Protein AF-A0A816K2E6-F1 (afdb_monomer)

Solvent-accessible surface area (backbone atoms only — not comparable to full-atom values): 21412 Å² total; per-residue (Å²): 92,82,88,83,89,66,90,83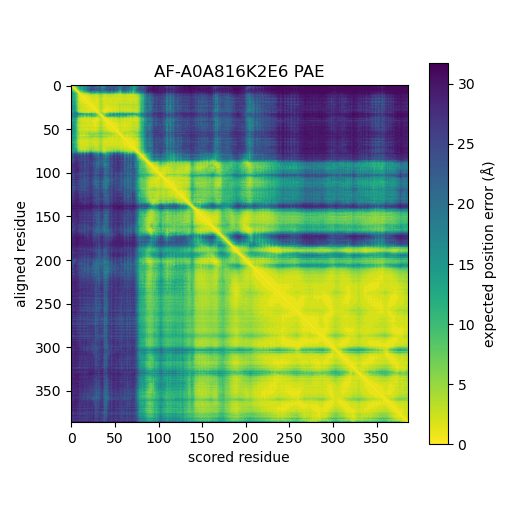,47,57,64,50,51,49,57,50,50,52,52,39,66,33,75,92,34,50,81,28,26,24,59,73,53,97,76,76,38,43,70,45,73,73,28,61,71,58,34,56,71,68,47,32,81,77,40,85,70,42,37,95,43,68,69,46,29,54,47,47,39,44,74,70,66,44,78,83,76,55,87,66,69,50,41,76,73,68,74,41,54,74,45,71,52,56,44,45,79,49,56,37,59,46,100,82,71,42,51,65,30,71,55,56,33,52,52,18,59,74,58,72,48,49,54,56,52,52,32,60,77,69,69,60,47,32,70,73,74,101,48,93,46,77,50,53,43,46,28,53,50,45,53,50,50,54,50,51,34,60,76,68,58,31,43,42,38,36,41,32,56,64,64,66,93,58,71,89,57,74,81,30,59,59,68,84,79,84,89,49,93,88,47,98,73,77,80,78,83,52,63,77,50,74,46,76,42,76,63,74,79,57,72,71,53,52,52,43,49,51,51,28,49,34,46,20,56,9,51,52,51,20,49,53,54,41,68,34,51,39,96,67,37,35,30,59,48,54,50,50,51,54,45,47,49,24,60,76,29,52,85,34,29,47,69,48,77,35,46,59,66,60,39,54,76,70,63,43,48,64,60,51,41,49,20,38,25,24,36,90,85,45,42,34,32,35,41,38,38,38,41,42,34,83,53,80,69,72,76,46,80,46,79,48,79,16,50,20,28,25,29,47,42,61,24,82,67,50,54,75,56,91,88,51,53,50,92,55,21,31,43,52,18,43,46,25,22,52,44,53,14,49,52,43,17,45,54,69,66,51,56,67,35,38,31,40,36,40,37,27,61,23,20,30,32,33,73,45,99,61,30,61,61,91,89,68,86,111

Radius of gyration: 28.69 Å; Cα contacts (8 Å, |Δi|>4): 609; chains: 1; bounding box: 72×48×76 Å

pLDDT: mean 82.0, std 16.26, range [28.03, 98.88]

Structure (mmCIF, N/CA/C/O backbone):
data_AF-A0A816K2E6-F1
#
_entry.id   AF-A0A816K2E6-F1
#
loop_
_atom_site.group_PDB
_atom_site.id
_atom_site.type_symbol
_atom_site.label_atom_id
_atom_site.label_alt_id
_atom_site.label_comp_id
_atom_site.label_asym_id
_atom_site.label_entity_id
_atom_site.label_seq_id
_atom_site.pdbx_PDB_ins_code
_atom_site.Cartn_x
_atom_site.Cartn_y
_atom_site.Cartn_z
_atom_site.occupancy
_atom_site.B_iso_or_equiv
_atom_site.auth_seq_id
_atom_site.auth_comp_id
_atom_site.auth_asym_id
_atom_site.auth_atom_id
_atom_site.pdbx_PDB_model_num
ATOM 1 N N . MET A 1 1 ? -19.809 -13.539 33.696 1.00 43.62 1 MET A N 1
ATOM 2 C CA . MET A 1 1 ? -20.238 -13.742 35.098 1.00 43.62 1 MET A CA 1
ATOM 3 C C . MET A 1 1 ? -19.935 -15.173 35.538 1.00 43.62 1 MET A C 1
ATOM 5 O O . MET A 1 1 ? -20.201 -16.102 34.796 1.00 43.62 1 MET A O 1
ATOM 9 N N . ALA A 1 2 ? -19.346 -15.367 36.719 1.00 28.03 2 ALA A N 1
ATOM 10 C CA . ALA A 1 2 ? -19.116 -16.687 37.320 1.00 28.03 2 ALA A CA 1
ATOM 11 C C . ALA A 1 2 ? -19.893 -16.789 38.645 1.00 28.03 2 ALA A C 1
ATOM 13 O O . ALA A 1 2 ? -20.044 -15.790 39.344 1.00 28.03 2 ALA A O 1
ATOM 14 N N . HIS A 1 3 ? -20.408 -17.980 38.959 1.00 38.25 3 HIS A N 1
ATOM 15 C CA . HIS A 1 3 ? -21.540 -18.197 39.871 1.00 38.25 3 HIS A CA 1
ATOM 16 C C . HIS A 1 3 ? -21.134 -18.815 41.232 1.00 38.25 3 HIS A C 1
ATOM 18 O O . HIS A 1 3 ? -20.273 -19.691 41.294 1.00 38.25 3 HIS A O 1
ATOM 24 N N . ARG A 1 4 ? -21.826 -18.432 42.322 1.00 32.31 4 ARG A N 1
ATOM 25 C CA . ARG A 1 4 ? -22.041 -19.240 43.555 1.00 32.31 4 ARG A CA 1
ATOM 26 C C . ARG A 1 4 ? -23.537 -19.244 43.931 1.00 32.31 4 ARG A C 1
ATOM 28 O O . ARG A 1 4 ? -24.187 -18.233 43.704 1.00 32.31 4 ARG A O 1
ATOM 35 N N . SER A 1 5 ? -24.095 -20.366 44.412 1.00 35.91 5 SER A N 1
ATOM 36 C CA . SER A 1 5 ? -25.557 -20.633 44.459 1.00 35.91 5 SER A CA 1
ATOM 37 C C . SER A 1 5 ? -26.238 -20.529 45.836 1.00 35.91 5 SER A C 1
ATOM 39 O O . SER A 1 5 ? -25.629 -20.915 46.833 1.00 35.91 5 SER A O 1
ATOM 41 N N . ALA A 1 6 ? -27.546 -20.213 45.848 1.00 33.91 6 ALA A N 1
ATOM 42 C CA . ALA A 1 6 ? -28.539 -20.657 46.844 1.00 33.91 6 ALA A CA 1
ATOM 43 C C . ALA A 1 6 ? -29.968 -20.693 46.234 1.00 33.91 6 ALA A C 1
ATOM 45 O O . ALA A 1 6 ? -30.294 -19.943 45.322 1.00 33.91 6 ALA A O 1
ATOM 46 N N . THR A 1 7 ? -30.821 -21.584 46.737 1.00 42.25 7 THR A N 1
ATOM 47 C CA . THR A 1 7 ? -31.932 -22.299 46.066 1.00 42.25 7 THR A CA 1
ATOM 48 C C . THR A 1 7 ? -33.183 -21.513 45.632 1.00 42.25 7 THR A C 1
ATOM 50 O O . THR A 1 7 ? -34.045 -22.105 44.990 1.00 42.25 7 THR A O 1
ATOM 53 N N . GLY A 1 8 ? -33.294 -20.210 45.908 1.00 48.97 8 GLY A N 1
ATOM 54 C CA . GLY A 1 8 ? -34.329 -19.346 45.308 1.00 48.97 8 GLY A CA 1
ATOM 55 C C . GLY A 1 8 ? -34.009 -18.926 43.869 1.00 48.97 8 GLY A C 1
ATOM 56 O O . GLY A 1 8 ? -34.877 -18.470 43.139 1.00 48.97 8 GLY A O 1
ATOM 57 N N . SER A 1 9 ? -32.760 -19.112 43.441 1.00 57.03 9 SER A N 1
ATOM 58 C CA . SER A 1 9 ? -32.273 -18.556 42.187 1.00 57.03 9 SER A CA 1
ATOM 59 C C . SER A 1 9 ? -32.543 -19.407 40.946 1.00 57.03 9 SER A C 1
ATOM 61 O O . SER A 1 9 ? -32.381 -18.919 39.835 1.00 57.03 9 SER A O 1
ATOM 63 N N . TYR A 1 10 ? -32.954 -20.671 41.091 1.00 64.69 10 TYR A N 1
ATOM 64 C CA . TYR A 1 10 ? -33.029 -21.596 39.953 1.00 64.69 10 TYR A CA 1
ATOM 65 C C . TYR A 1 10 ? -34.058 -21.170 38.889 1.00 64.69 10 TYR A C 1
ATOM 67 O O . TYR A 1 10 ? -33.763 -21.271 37.705 1.00 64.69 10 TYR A O 1
ATOM 75 N N . SER A 1 11 ? -35.220 -20.647 39.304 1.00 78.62 11 SER A N 1
ATOM 76 C CA . SER A 1 11 ? -36.288 -20.171 38.400 1.00 78.62 11 SER A CA 1
ATOM 77 C C . SER A 1 11 ? -35.817 -18.991 37.541 1.00 78.62 11 SER A C 1
ATOM 79 O O . SER A 1 11 ? -35.811 -19.077 36.314 1.00 78.62 11 SER A O 1
ATOM 81 N N . PHE A 1 12 ? -35.287 -17.950 38.194 1.00 84.69 12 PHE A N 1
ATOM 82 C CA . PHE A 1 12 ? -34.699 -16.780 37.542 1.00 84.69 12 PHE A CA 1
ATOM 83 C C . PHE A 1 12 ? -33.597 -17.162 36.544 1.00 84.69 12 PHE A C 1
ATOM 85 O O . PHE A 1 12 ? -33.582 -16.688 35.409 1.00 84.69 12 PHE A O 1
ATOM 92 N N . PHE A 1 13 ? -32.674 -18.043 36.950 1.00 82.69 13 PHE A N 1
ATOM 93 C CA . PHE A 1 13 ? -31.574 -18.474 36.088 1.00 82.69 13 PHE A CA 1
ATOM 94 C C . PHE A 1 13 ? -32.056 -19.254 34.866 1.00 82.69 13 PHE A C 1
ATOM 96 O O . PHE A 1 13 ? -31.519 -19.027 33.787 1.00 82.69 13 PHE A O 1
ATOM 103 N N . MET A 1 14 ? -33.041 -20.144 35.010 1.00 83.94 14 MET A N 1
ATOM 104 C CA . MET A 1 14 ? -33.574 -20.915 33.881 1.00 83.94 14 MET A CA 1
ATOM 105 C C . MET A 1 14 ? -34.264 -20.004 32.870 1.00 83.94 14 MET A C 1
ATOM 107 O O . MET A 1 14 ? -33.949 -20.073 31.687 1.00 83.94 14 MET A O 1
ATOM 111 N N . GLU A 1 15 ? -35.117 -19.090 33.333 1.00 88.25 15 GLU A N 1
ATOM 112 C CA . GLU A 1 15 ? -35.815 -18.159 32.445 1.00 88.25 15 GLU A CA 1
ATOM 113 C C . GLU A 1 15 ? -34.835 -17.201 31.748 1.00 88.25 15 GLU A C 1
ATOM 115 O O . GLU A 1 15 ? -34.959 -16.923 30.553 1.00 88.25 15 GLU A O 1
ATOM 120 N N . LEU A 1 16 ? -33.799 -16.740 32.459 1.00 87.25 16 LEU A N 1
ATOM 121 C CA . LEU A 1 16 ? -32.714 -15.958 31.869 1.00 87.25 16 LEU A CA 1
ATOM 122 C C . LEU A 1 16 ? -31.970 -16.756 30.800 1.00 87.25 16 LEU A C 1
ATOM 124 O O . LEU A 1 16 ? -31.760 -16.253 29.701 1.00 87.25 16 LEU A O 1
ATOM 128 N N . TYR A 1 17 ? -31.605 -18.003 31.091 1.00 87.31 17 TYR A N 1
ATOM 129 C CA . TYR A 1 17 ? -30.877 -18.845 30.149 1.00 87.31 17 TYR A CA 1
ATOM 130 C C . TYR A 1 17 ? -31.710 -19.162 28.903 1.00 87.31 17 TYR A C 1
ATOM 132 O O . TYR A 1 17 ? -31.174 -19.125 27.801 1.00 87.31 17 TYR A O 1
ATOM 140 N N . GLU A 1 18 ? -33.009 -19.425 29.056 1.00 89.06 18 GLU A N 1
ATOM 141 C CA . GLU A 1 18 ? -33.937 -19.666 27.946 1.00 89.06 18 GLU A CA 1
ATOM 142 C C . GLU A 1 18 ? -34.061 -18.446 27.029 1.00 89.06 18 GLU A C 1
ATOM 144 O O . GLU A 1 18 ? -33.954 -18.590 25.814 1.00 89.06 18 GLU A O 1
ATOM 149 N N . ASN A 1 19 ? -34.208 -17.242 27.593 1.00 88.31 19 ASN A N 1
ATOM 150 C CA . ASN A 1 19 ? -34.299 -16.018 26.794 1.00 88.31 19 ASN A CA 1
ATOM 151 C C . ASN A 1 19 ? -32.981 -15.682 26.083 1.00 88.31 19 ASN A C 1
ATOM 153 O O . ASN A 1 19 ? -33.009 -15.208 24.952 1.00 88.31 19 ASN A O 1
ATOM 157 N N . VAL A 1 20 ? -31.833 -15.916 26.726 1.00 86.94 20 VAL A N 1
ATOM 158 C CA . VAL A 1 20 ? -30.516 -15.623 26.134 1.00 86.94 20 VAL A CA 1
ATOM 159 C C . VAL A 1 20 ? -30.103 -16.697 25.106 1.00 86.94 20 VAL A C 1
ATOM 161 O O . VAL A 1 20 ? -29.359 -16.389 24.180 1.00 86.94 20 VAL A O 1
ATOM 164 N N . ASN A 1 21 ? -30.579 -17.946 25.236 1.00 87.06 21 ASN A N 1
ATOM 165 C CA . ASN A 1 21 ? -30.350 -19.026 24.259 1.00 87.06 21 ASN A CA 1
ATOM 166 C C . ASN A 1 21 ? -31.332 -19.029 23.078 1.00 87.06 21 ASN A C 1
ATOM 168 O O . ASN A 1 21 ? -31.123 -19.777 22.120 1.00 87.06 21 ASN A O 1
ATOM 172 N N . ASP A 1 22 ? -32.420 -18.264 23.135 1.00 87.25 22 ASP A N 1
ATOM 173 C CA . ASP A 1 22 ? -33.347 -18.152 22.014 1.00 87.25 22 ASP A CA 1
ATOM 174 C C . ASP A 1 22 ? -32.735 -17.269 20.919 1.00 87.25 22 ASP A C 1
ATOM 176 O O . ASP A 1 22 ? -32.815 -16.042 20.963 1.00 87.25 22 ASP A O 1
ATOM 180 N N . HIS A 1 23 ? -32.183 -17.904 19.883 1.00 85.25 23 HIS A N 1
ATOM 181 C CA . HIS A 1 23 ? -31.588 -17.222 18.729 1.00 85.25 23 HIS A CA 1
ATOM 182 C C . HIS A 1 23 ? -32.542 -16.258 18.003 1.00 85.25 23 HIS A C 1
ATOM 184 O O . HIS A 1 23 ? -32.100 -15.359 17.287 1.00 85.25 23 HIS A O 1
ATOM 190 N N . SER A 1 24 ? -33.864 -16.390 18.175 1.00 86.06 24 SER A N 1
ATOM 191 C CA . SER A 1 24 ? -34.820 -15.419 17.629 1.00 86.06 24 SER A CA 1
ATOM 192 C C . SER A 1 24 ? -34.801 -14.069 18.365 1.00 86.06 24 SER A C 1
ATOM 194 O O . SER A 1 24 ? -35.316 -13.068 17.849 1.00 86.06 24 SER A O 1
ATOM 196 N N . LEU A 1 25 ? -34.194 -14.026 19.554 1.00 86.62 25 LEU A N 1
ATOM 197 C CA . LEU A 1 25 ? -34.028 -12.852 20.402 1.00 86.62 25 LEU A CA 1
ATOM 198 C C . LEU A 1 25 ? -32.615 -12.262 20.347 1.00 86.62 25 LEU A C 1
ATOM 200 O O . LEU A 1 25 ? -32.403 -11.248 21.006 1.00 86.62 25 LEU A O 1
ATOM 204 N N . ASP A 1 26 ? -31.700 -12.785 19.519 1.00 84.44 26 ASP A N 1
ATOM 205 C CA . ASP A 1 26 ? -30.289 -12.356 19.488 1.00 84.44 26 ASP A CA 1
ATOM 206 C C . ASP A 1 26 ? -30.109 -10.844 19.242 1.00 84.44 26 ASP A C 1
ATOM 208 O O . ASP A 1 26 ? -29.170 -10.224 19.734 1.00 84.44 26 ASP A O 1
ATOM 212 N N . ALA A 1 27 ? -31.052 -10.213 18.533 1.00 73.75 27 ALA A N 1
ATOM 213 C CA . ALA A 1 27 ? -31.079 -8.764 18.307 1.00 73.75 27 ALA A CA 1
ATOM 214 C C . ALA A 1 27 ? -31.544 -7.930 19.526 1.00 73.75 27 ALA A C 1
ATOM 216 O O . ALA A 1 27 ? -31.578 -6.704 19.454 1.00 73.75 27 ALA A O 1
ATOM 217 N N . ILE A 1 28 ? -31.979 -8.575 20.610 1.00 78.31 28 ILE A N 1
ATOM 218 C CA . ILE A 1 28 ? -32.512 -7.961 21.836 1.00 78.31 28 ILE A CA 1
ATOM 219 C C . ILE A 1 28 ? -31.659 -8.367 23.039 1.00 78.31 28 ILE A C 1
ATOM 221 O O . ILE A 1 28 ? -31.300 -7.506 23.839 1.00 78.31 28 ILE A O 1
ATOM 225 N N . ILE A 1 29 ? -31.334 -9.654 23.172 1.00 85.44 29 ILE A N 1
ATOM 226 C CA . ILE A 1 29 ? -30.492 -10.205 24.234 1.00 85.44 29 ILE A CA 1
ATOM 227 C C . ILE A 1 29 ? -29.736 -11.431 23.706 1.00 85.44 29 ILE A C 1
ATOM 229 O O . ILE A 1 29 ? -30.345 -12.277 23.064 1.00 85.44 29 ILE A O 1
ATOM 233 N N . SER A 1 30 ? -28.429 -11.536 23.956 1.00 82.00 30 SER A N 1
ATOM 234 C CA . SER A 1 30 ? -27.649 -12.722 23.561 1.00 82.00 30 SER A CA 1
ATOM 235 C C . SER A 1 30 ? -26.387 -12.917 24.402 1.00 82.00 30 SER A C 1
ATOM 237 O O . SER A 1 30 ? -25.957 -12.019 25.134 1.00 82.00 30 SER A O 1
ATOM 239 N N . TRP A 1 31 ? -25.780 -14.103 24.318 1.00 82.25 31 TRP A N 1
ATOM 240 C CA . TRP A 1 31 ? -24.504 -14.390 24.974 1.00 82.25 31 TRP A CA 1
ATOM 241 C C . TRP A 1 31 ? -23.358 -13.563 24.380 1.00 82.25 31 TRP A C 1
ATOM 243 O O . TRP A 1 31 ? -23.234 -13.403 23.172 1.00 82.25 31 TRP A O 1
ATOM 253 N N . THR A 1 32 ? -22.468 -13.086 25.253 1.00 61.47 32 THR A N 1
ATOM 254 C CA . THR A 1 32 ? -21.269 -12.314 24.875 1.00 61.47 32 THR A CA 1
ATOM 255 C C . THR A 1 32 ? -20.216 -13.126 24.127 1.00 61.47 32 THR A C 1
ATOM 257 O O . THR A 1 32 ? -19.416 -12.490 23.462 1.00 61.47 32 THR A O 1
ATOM 260 N N . ASN A 1 33 ? -20.168 -14.463 24.289 1.00 61.25 33 ASN A N 1
ATOM 261 C CA . ASN A 1 33 ? -19.245 -15.427 23.651 1.00 61.25 33 ASN A CA 1
ATOM 262 C C . ASN A 1 33 ? -19.545 -16.881 24.119 1.00 61.25 33 ASN A C 1
ATOM 264 O O . ASN A 1 33 ? -20.328 -17.085 25.047 1.00 61.25 33 ASN A O 1
ATOM 268 N N . ASN A 1 34 ? -18.839 -17.883 23.560 1.00 50.94 34 ASN A N 1
ATOM 269 C CA . ASN A 1 34 ? -18.957 -19.344 23.814 1.00 50.94 34 ASN A CA 1
ATOM 270 C C . ASN A 1 34 ? -18.785 -19.832 25.273 1.00 50.94 34 ASN A C 1
ATOM 272 O O . ASN A 1 34 ? -18.824 -21.035 25.528 1.00 50.94 34 ASN A O 1
ATOM 276 N N . SER A 1 35 ? -18.528 -18.947 26.237 1.00 54.22 35 SER A N 1
ATOM 277 C CA . SER A 1 35 ? -18.353 -19.332 27.642 1.00 54.22 35 SER A CA 1
ATOM 278 C C . SER A 1 35 ? -19.669 -19.405 28.424 1.00 54.22 35 SER A C 1
ATOM 280 O O . SER A 1 35 ? -19.633 -19.813 29.581 1.00 54.22 35 SER A O 1
ATOM 282 N N . ASN A 1 36 ? -20.799 -18.996 27.823 1.00 58.94 36 ASN A N 1
ATOM 283 C CA . ASN A 1 36 ? -22.154 -18.949 28.404 1.00 58.94 36 ASN A CA 1
ATOM 284 C C . ASN A 1 36 ? -22.229 -18.382 29.829 1.00 58.94 36 ASN A C 1
ATOM 286 O O . ASN A 1 36 ? -23.069 -18.763 30.644 1.00 58.94 36 ASN A O 1
ATOM 290 N N . ASN A 1 37 ? -21.314 -17.470 30.132 1.00 66.31 37 ASN A N 1
ATOM 291 C CA . ASN A 1 37 ? -21.148 -16.921 31.463 1.00 66.31 37 ASN A CA 1
ATOM 292 C C . ASN A 1 37 ? -21.576 -15.451 31.510 1.00 66.31 37 ASN A C 1
ATOM 294 O O . ASN A 1 37 ? -21.762 -14.913 32.591 1.00 66.31 37 ASN A O 1
ATOM 298 N N . SER A 1 38 ? -21.746 -14.760 30.383 1.00 73.38 38 SER A N 1
ATOM 299 C CA . SER A 1 38 ? -22.187 -13.355 30.335 1.00 73.38 38 SER A CA 1
ATOM 300 C C . SER A 1 38 ? -23.022 -13.068 29.098 1.00 73.38 38 SER A C 1
ATOM 302 O O . SER A 1 38 ? -22.735 -13.601 28.030 1.00 73.38 38 SER A O 1
ATOM 304 N N . PHE A 1 39 ? -24.004 -12.183 29.219 1.00 78.38 39 PHE A N 1
ATOM 305 C CA . PHE A 1 39 ? -24.930 -11.821 28.148 1.00 78.38 39 PHE A CA 1
ATOM 306 C C . PHE A 1 39 ? -25.036 -10.297 28.005 1.00 78.38 39 PHE A C 1
ATOM 308 O O . PHE A 1 39 ? -24.717 -9.562 28.942 1.00 78.38 39 PHE A O 1
ATOM 315 N N . ILE A 1 40 ? -25.467 -9.831 26.835 1.00 76.19 40 ILE A N 1
ATOM 316 C CA . ILE A 1 40 ? -25.720 -8.421 26.516 1.00 76.19 40 ILE A CA 1
ATOM 317 C C . ILE A 1 40 ? -27.207 -8.248 26.239 1.00 76.19 40 ILE A C 1
ATOM 319 O O . ILE A 1 40 ? -27.794 -9.062 25.534 1.00 76.19 40 ILE A O 1
ATOM 323 N N . VAL A 1 41 ? -27.798 -7.168 26.754 1.00 78.19 41 VAL A N 1
ATOM 324 C CA . VAL A 1 41 ? -29.104 -6.665 26.305 1.00 78.19 41 VAL A CA 1
ATOM 325 C C . VAL A 1 41 ? -28.851 -5.563 25.275 1.00 78.19 41 VAL A C 1
ATOM 327 O O . VAL A 1 41 ? -28.468 -4.454 25.642 1.00 78.19 41 VAL A O 1
ATOM 330 N N . TRP A 1 42 ? -29.030 -5.879 23.993 1.00 70.75 42 TRP A N 1
ATOM 331 C CA . TRP A 1 42 ? -28.715 -5.009 22.853 1.00 70.75 42 TRP A CA 1
ATOM 332 C C . TRP A 1 42 ? -29.735 -3.888 22.643 1.00 70.75 42 TRP A C 1
ATOM 334 O O . TRP A 1 42 ? -29.376 -2.784 22.244 1.00 70.75 42 TRP A O 1
ATOM 344 N N . ASP A 1 43 ? -31.011 -4.159 22.925 1.00 72.44 43 ASP A N 1
ATOM 345 C CA . ASP A 1 43 ? -32.116 -3.220 22.707 1.00 72.44 43 ASP A CA 1
ATOM 346 C C . ASP A 1 43 ? -33.004 -3.182 23.955 1.00 72.44 43 ASP A C 1
ATOM 348 O O . ASP A 1 43 ? -33.947 -3.962 24.104 1.00 72.44 43 ASP A O 1
ATOM 352 N N . VAL A 1 44 ? -32.678 -2.277 24.883 1.00 78.00 44 VAL A N 1
ATOM 353 C CA . VAL A 1 44 ? -33.401 -2.119 26.156 1.00 78.00 44 VAL A CA 1
ATOM 354 C C . VAL A 1 44 ? -34.893 -1.798 25.945 1.00 78.00 44 VAL A C 1
ATOM 356 O O . VAL A 1 44 ? -35.721 -2.428 26.607 1.00 78.00 44 VAL A O 1
ATOM 359 N N . PRO A 1 45 ? -35.302 -0.891 25.033 1.00 79.12 45 PRO A N 1
ATOM 360 C CA . PRO A 1 45 ? -36.720 -0.681 24.731 1.00 79.12 45 PRO A CA 1
ATOM 361 C C . PRO A 1 45 ? -37.458 -1.949 24.271 1.00 79.12 45 PRO A C 1
ATOM 363 O O . PRO A 1 45 ? -38.554 -2.243 24.766 1.00 79.12 45 PRO A O 1
ATOM 366 N N . ARG A 1 46 ? -36.880 -2.736 23.352 1.00 80.69 46 ARG A N 1
ATOM 367 C CA . ARG A 1 46 ? -37.489 -4.002 22.909 1.00 80.69 46 ARG A CA 1
ATOM 368 C C . ARG A 1 46 ? -37.454 -5.070 23.991 1.00 80.69 46 ARG A C 1
ATOM 370 O O . ARG A 1 46 ? -38.423 -5.813 24.117 1.00 80.69 46 ARG A O 1
ATOM 377 N N . PHE A 1 47 ? -36.406 -5.116 24.803 1.00 86.81 47 PHE A N 1
ATOM 378 C CA . PHE A 1 47 ? -36.319 -6.003 25.961 1.00 86.81 47 PHE A CA 1
ATOM 379 C C . PHE A 1 47 ? -37.464 -5.724 26.947 1.00 86.81 47 PHE A C 1
ATOM 381 O O . PHE A 1 47 ? -38.213 -6.631 27.314 1.00 86.81 47 PHE A O 1
ATOM 388 N N . CYS A 1 48 ? -37.691 -4.449 27.275 1.00 85.50 48 CYS A N 1
ATOM 389 C CA . CYS A 1 48 ? -38.770 -4.020 28.164 1.00 85.50 48 CYS A CA 1
ATOM 390 C C . CYS A 1 48 ? -40.176 -4.303 27.629 1.00 85.50 48 CYS A C 1
ATOM 392 O O . CYS A 1 48 ? -41.098 -4.494 28.414 1.00 85.50 48 CYS A O 1
ATOM 394 N N . THR A 1 49 ? -40.364 -4.307 26.310 1.00 88.88 49 THR A N 1
ATOM 395 C CA . THR A 1 49 ? -41.692 -4.482 25.698 1.00 88.88 49 THR A CA 1
ATOM 396 C C . THR A 1 49 ? -41.988 -5.921 25.285 1.00 88.88 49 THR A C 1
ATOM 398 O O . THR A 1 49 ? -43.154 -6.309 25.248 1.00 88.88 49 THR A O 1
ATOM 401 N N . ARG A 1 50 ? -40.967 -6.733 24.979 1.00 89.75 50 ARG A N 1
ATOM 402 C CA . ARG A 1 50 ? -41.143 -8.101 24.461 1.00 89.75 50 ARG A CA 1
ATOM 403 C C . ARG A 1 50 ? -40.785 -9.208 25.444 1.00 89.75 50 ARG A C 1
ATOM 405 O O . ARG A 1 50 ? -41.362 -10.289 25.310 1.00 89.75 50 ARG A O 1
ATOM 412 N N . ILE A 1 51 ? -39.844 -8.960 26.357 1.00 89.38 51 ILE A N 1
ATOM 413 C CA . ILE A 1 51 ? -39.275 -9.982 27.248 1.00 89.38 51 ILE A CA 1
ATOM 414 C C . ILE A 1 51 ? -39.763 -9.767 28.681 1.00 89.38 51 ILE A C 1
ATOM 416 O O . ILE A 1 51 ? -40.431 -10.649 29.213 1.00 89.38 51 ILE A O 1
ATOM 420 N N . LEU A 1 52 ? -39.552 -8.578 29.263 1.00 89.19 52 LEU A N 1
ATOM 421 C CA . LEU A 1 52 ? -39.969 -8.290 30.648 1.00 89.19 52 LEU A CA 1
ATOM 422 C C . LEU A 1 52 ? -41.438 -8.632 30.958 1.00 89.19 52 LEU A C 1
ATOM 424 O O . LEU A 1 52 ? -41.672 -9.283 31.968 1.00 89.19 52 LEU A O 1
ATOM 428 N N . PRO A 1 53 ? -42.441 -8.295 30.120 1.00 89.75 53 PRO A N 1
ATOM 429 C CA . PRO A 1 53 ? -43.843 -8.546 30.468 1.00 89.75 53 PRO A CA 1
ATOM 430 C C . PRO A 1 53 ? -44.221 -10.031 30.511 1.00 89.75 53 PRO A C 1
ATOM 432 O O . PRO A 1 53 ? -45.316 -10.366 30.956 1.00 89.75 53 PRO A O 1
ATOM 435 N N . LYS A 1 54 ? -43.360 -10.907 29.980 1.00 85.75 54 LYS A N 1
ATOM 436 C CA . LYS A 1 54 ? -43.583 -12.355 29.926 1.00 85.75 54 LYS A CA 1
ATOM 437 C C . LYS A 1 54 ? -42.938 -13.094 31.094 1.00 85.75 54 LYS A C 1
ATOM 439 O O . LYS A 1 54 ? -43.340 -14.224 31.342 1.00 85.75 54 LYS A O 1
ATOM 444 N N . SER A 1 55 ? -41.995 -12.455 31.787 1.00 81.75 55 SER A N 1
ATOM 445 C CA . SER A 1 55 ? -41.297 -13.023 32.935 1.00 81.75 55 SER A CA 1
ATOM 446 C C . SER A 1 55 ? -41.840 -12.448 34.231 1.00 81.75 55 SER A C 1
ATOM 448 O O . SER A 1 55 ? -42.007 -11.239 34.385 1.00 81.75 55 SER A O 1
ATOM 450 N N . VAL A 1 56 ? -42.113 -13.334 35.185 1.00 80.31 56 VAL A N 1
ATOM 451 C CA . VAL A 1 56 ? -42.505 -12.940 36.545 1.00 80.31 56 VAL A CA 1
ATOM 452 C C . VAL A 1 56 ? -41.262 -12.669 37.405 1.00 80.31 56 VAL A C 1
ATOM 454 O O . VAL A 1 56 ? -41.337 -11.900 38.360 1.00 80.31 56 VAL A O 1
ATOM 457 N N . GLU A 1 57 ? -40.119 -13.246 37.029 1.00 82.00 57 GLU A N 1
ATOM 458 C CA . GLU A 1 57 ? -38.851 -13.208 37.767 1.00 82.00 57 GLU A CA 1
ATOM 459 C C . GLU A 1 57 ? -37.999 -11.966 37.435 1.00 82.00 57 GLU A C 1
ATOM 461 O O . GLU A 1 57 ? -37.189 -11.533 38.246 1.00 82.00 57 GLU A O 1
ATOM 466 N N . PHE A 1 58 ? -38.165 -11.354 36.255 1.00 84.62 58 PHE A N 1
ATOM 467 C CA . PHE A 1 58 ? -37.350 -10.204 35.824 1.00 84.62 58 PHE A CA 1
ATOM 468 C C . PHE A 1 58 ? -37.830 -8.843 36.347 1.00 84.62 58 PHE A C 1
ATOM 470 O O . PHE A 1 58 ? -37.211 -7.817 36.060 1.00 84.62 58 PHE A O 1
ATOM 477 N N . GLY A 1 59 ? -38.926 -8.805 37.101 1.00 82.50 59 GLY A N 1
ATOM 478 C CA . GLY A 1 59 ? -39.535 -7.555 37.550 1.00 82.50 59 GLY A CA 1
ATOM 479 C C . GLY A 1 59 ? -40.247 -6.784 36.430 1.00 82.50 59 GLY A C 1
ATOM 480 O O . GLY A 1 59 ? -40.347 -7.212 35.282 1.00 82.50 59 GLY A O 1
ATOM 481 N N . LYS A 1 60 ? -40.805 -5.619 36.772 1.00 81.62 60 LYS A N 1
ATOM 482 C CA . LYS A 1 60 ? -41.748 -4.879 35.910 1.00 81.62 60 LYS A CA 1
ATOM 483 C C . LYS A 1 60 ? -41.083 -3.880 34.971 1.00 81.62 60 LYS A C 1
ATOM 485 O O . LYS A 1 60 ? -41.733 -3.347 34.073 1.00 81.62 60 LYS A O 1
ATOM 490 N N . ASN A 1 61 ? -39.818 -3.556 35.211 1.00 84.38 61 ASN A N 1
ATOM 491 C CA . ASN A 1 61 ? -39.060 -2.581 34.437 1.00 84.38 61 ASN A CA 1
ATOM 492 C C . ASN A 1 61 ? -37.568 -2.927 34.449 1.00 84.38 61 ASN A C 1
ATOM 494 O O . ASN A 1 61 ? -37.103 -3.740 35.244 1.00 84.38 61 ASN A O 1
ATOM 498 N N . PHE A 1 62 ? -36.802 -2.275 33.574 1.00 83.50 62 PHE A N 1
ATOM 499 C CA . PHE A 1 62 ? -35.377 -2.566 33.428 1.00 83.50 62 PHE A CA 1
ATOM 500 C C . PHE A 1 62 ? -34.565 -2.323 34.707 1.00 83.50 62 PHE A C 1
ATOM 502 O O . PHE A 1 62 ? -33.568 -2.999 34.942 1.00 83.50 62 PHE A O 1
ATOM 509 N N . SER A 1 63 ? -34.978 -1.369 35.545 1.00 79.88 63 SER A N 1
ATOM 510 C CA . SER A 1 63 ? -34.288 -1.096 36.808 1.00 79.88 63 SER A CA 1
ATOM 511 C C . SER A 1 63 ? -34.480 -2.234 37.809 1.00 79.88 63 SER A C 1
ATOM 513 O O . SER A 1 63 ? -33.524 -2.617 38.478 1.00 79.88 63 SER A O 1
ATOM 515 N N . GLU A 1 64 ? -35.692 -2.783 37.898 1.00 83.19 64 GLU A N 1
ATOM 516 C CA . GLU A 1 64 ? -35.996 -3.963 38.714 1.00 83.19 64 GLU A CA 1
ATOM 517 C C . GLU A 1 64 ? -35.250 -5.194 38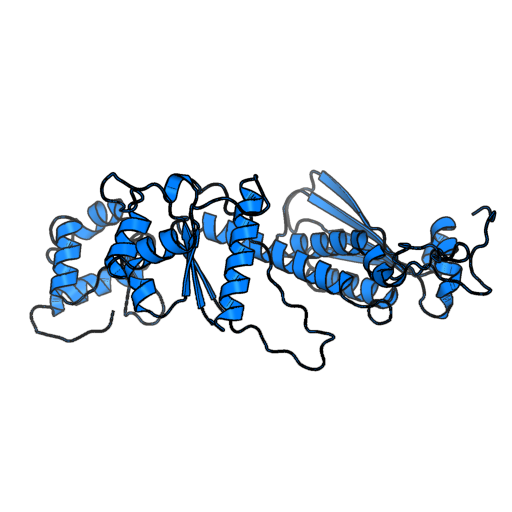.194 1.00 83.19 64 GLU A C 1
ATOM 519 O O . GLU A 1 64 ? -34.585 -5.859 38.978 1.00 83.19 64 GLU A O 1
ATOM 524 N N . PHE A 1 65 ? -35.222 -5.413 36.876 1.00 86.12 65 PHE A N 1
ATOM 525 C CA . PHE A 1 65 ? -34.438 -6.490 36.262 1.00 86.12 65 PHE A CA 1
ATOM 526 C C . PHE A 1 65 ? -32.952 -6.421 36.624 1.00 86.12 65 PHE A C 1
ATOM 528 O O . PHE A 1 65 ? -32.344 -7.410 37.029 1.00 86.12 65 PHE A O 1
ATOM 535 N N . VAL A 1 66 ? -32.356 -5.229 36.535 1.00 79.88 66 VAL A N 1
ATOM 536 C CA . VAL A 1 66 ? -30.964 -5.009 36.951 1.00 79.88 66 VAL A CA 1
ATOM 537 C C . VAL A 1 66 ? -30.787 -5.244 38.456 1.00 79.88 66 VAL A C 1
ATOM 539 O O . VAL A 1 66 ? -29.731 -5.720 38.874 1.00 79.88 66 VAL A O 1
ATOM 542 N N . SER A 1 67 ? -31.789 -4.922 39.276 1.00 78.62 67 SER A N 1
ATOM 543 C CA . SER A 1 67 ? -31.763 -5.186 40.717 1.00 78.62 67 SER A CA 1
ATOM 544 C C . SER A 1 67 ? -31.797 -6.684 41.027 1.00 78.62 67 SER A C 1
ATOM 546 O O . SER A 1 67 ? -31.003 -7.137 41.849 1.00 78.62 67 SER A O 1
ATOM 548 N N . GLU A 1 68 ? -32.641 -7.454 40.339 1.00 83.06 68 GLU A N 1
ATOM 549 C CA . GLU A 1 68 ? -32.726 -8.915 40.486 1.00 83.06 68 GLU A CA 1
ATOM 550 C C . GLU A 1 68 ? -31.443 -9.609 40.027 1.00 83.06 68 GLU A C 1
ATOM 552 O O . GLU A 1 68 ? -30.891 -10.461 40.725 1.00 83.06 68 GLU A O 1
ATOM 557 N N . LEU A 1 69 ? -30.865 -9.153 38.913 1.00 81.56 69 LEU A N 1
ATOM 558 C CA . LEU A 1 69 ? -29.538 -9.585 38.481 1.00 81.56 69 LEU A CA 1
ATOM 559 C C . LEU A 1 69 ? -28.498 -9.379 39.595 1.00 81.56 69 LEU A C 1
ATOM 561 O O . LEU A 1 69 ? -27.773 -10.312 39.949 1.00 81.56 69 LEU A O 1
ATOM 565 N N . ARG A 1 70 ? -28.448 -8.190 40.209 1.00 77.81 70 ARG A N 1
ATOM 566 C CA . ARG A 1 70 ? -27.525 -7.920 41.327 1.00 77.81 70 ARG A CA 1
ATOM 567 C C . ARG A 1 70 ? -27.804 -8.803 42.537 1.00 77.81 70 ARG A C 1
ATOM 569 O O . ARG A 1 70 ? -26.853 -9.280 43.155 1.00 77.81 70 ARG A O 1
ATOM 576 N N . HIS A 1 71 ? -29.075 -9.038 42.862 1.00 80.12 71 HIS A N 1
ATOM 577 C CA . HIS A 1 71 ? -29.473 -9.932 43.949 1.00 80.12 71 HIS A CA 1
ATOM 578 C C . HIS A 1 71 ? -28.927 -11.352 43.736 1.00 80.12 71 HIS A C 1
ATOM 580 O O . HIS A 1 71 ? -28.417 -11.974 44.667 1.00 80.12 71 HIS A O 1
ATOM 586 N N . HIS A 1 72 ? -28.923 -11.821 42.487 1.00 76.31 72 HIS A N 1
ATOM 587 C CA . HIS A 1 72 ? -28.377 -13.116 42.085 1.00 76.31 72 HIS A CA 1
ATOM 588 C C . HIS A 1 72 ? -26.866 -13.120 41.795 1.00 76.31 72 HIS A C 1
ATOM 590 O O . HIS A 1 72 ? -26.333 -14.094 41.262 1.00 76.31 72 HIS A O 1
ATOM 596 N N . GLY A 1 73 ? -26.146 -12.065 42.187 1.00 69.00 73 GLY A N 1
ATOM 597 C CA . GLY A 1 73 ? -24.689 -11.989 42.078 1.00 69.00 73 GLY A CA 1
ATOM 598 C C . GLY A 1 73 ? -24.173 -11.628 40.684 1.00 69.00 73 GLY A C 1
ATOM 599 O O . GLY A 1 73 ? -22.969 -11.718 40.437 1.00 69.00 73 GLY A O 1
ATOM 600 N N . PHE A 1 74 ? -25.045 -11.198 39.770 1.00 65.44 74 PHE A N 1
ATOM 601 C CA . PHE A 1 74 ? -24.615 -10.615 38.506 1.00 65.44 74 PHE A CA 1
ATOM 602 C C . PHE A 1 74 ? -24.113 -9.190 38.727 1.00 65.44 74 PHE A C 1
ATOM 604 O O . PHE A 1 74 ? -24.762 -8.352 39.354 1.00 65.44 74 PHE A O 1
ATOM 611 N N . LEU A 1 75 ? -22.957 -8.895 38.146 1.00 57.59 75 LEU A N 1
ATOM 612 C CA . LEU A 1 75 ? -22.419 -7.545 38.096 1.00 57.59 75 LEU A CA 1
ATOM 613 C C . LEU A 1 75 ? -22.874 -6.896 36.791 1.00 57.59 75 LEU A C 1
ATOM 615 O O . LEU A 1 75 ? -22.643 -7.441 35.710 1.00 57.59 75 LEU A O 1
ATOM 619 N N . ARG A 1 76 ? -23.530 -5.737 36.895 1.00 61.88 76 ARG A N 1
ATOM 620 C CA . ARG A 1 76 ? -23.821 -4.901 35.730 1.00 61.88 76 ARG A CA 1
ATOM 621 C C . ARG A 1 76 ? -22.519 -4.243 35.289 1.00 61.88 76 ARG A C 1
ATOM 623 O O . ARG A 1 76 ? -21.910 -3.507 36.055 1.00 61.88 76 ARG A O 1
ATOM 630 N N . ILE A 1 77 ? -22.122 -4.532 34.059 1.00 53.38 77 ILE A N 1
ATOM 631 C CA . ILE A 1 77 ? -20.934 -3.966 33.432 1.00 53.38 77 ILE A CA 1
ATOM 632 C C . ILE A 1 77 ? -21.368 -2.682 32.722 1.00 53.38 77 ILE A C 1
ATOM 634 O O . ILE A 1 77 ? -21.876 -2.727 31.606 1.00 53.38 77 ILE A O 1
ATOM 638 N N . ASP A 1 78 ? -21.220 -1.538 33.393 1.00 53.97 78 ASP A N 1
ATOM 639 C CA . ASP A 1 78 ? -21.283 -0.234 32.730 1.00 53.97 78 ASP A CA 1
ATOM 640 C C . ASP A 1 78 ? -19.890 0.046 32.124 1.00 53.97 78 ASP A C 1
ATOM 642 O O . ASP A 1 78 ? -18.871 -0.058 32.809 1.00 53.97 78 ASP A O 1
ATOM 646 N N . HIS A 1 79 ? -19.843 0.329 30.816 1.00 54.59 79 HIS A N 1
ATOM 647 C CA . HIS A 1 79 ? -18.690 0.127 29.915 1.00 54.59 79 HIS A CA 1
ATOM 648 C C . HIS A 1 79 ? -17.284 0.571 30.382 1.00 54.59 79 HIS A C 1
ATOM 650 O O . HIS A 1 79 ? -16.313 -0.003 29.901 1.00 54.59 79 HIS A O 1
ATOM 656 N N . LEU A 1 80 ? -17.128 1.542 31.290 1.00 46.19 80 LEU A N 1
ATOM 657 C CA . LEU A 1 80 ? -15.808 2.013 31.748 1.00 46.19 80 LEU A CA 1
ATOM 658 C C . LEU A 1 80 ? -15.311 1.373 33.057 1.00 46.19 80 LEU A C 1
ATOM 660 O O . LEU A 1 80 ? -14.107 1.184 33.217 1.00 46.19 80 LEU A O 1
ATOM 664 N N . GLU A 1 81 ? -16.197 1.003 33.987 1.00 47.62 81 GLU A N 1
ATOM 665 C CA . GLU A 1 81 ? -15.791 0.504 35.318 1.00 47.62 81 GLU A CA 1
ATOM 666 C C . GLU A 1 81 ? -15.176 -0.902 35.256 1.00 47.62 81 GLU A C 1
ATOM 668 O O . GLU A 1 81 ? -14.370 -1.283 36.101 1.00 47.62 81 GLU A O 1
ATOM 673 N N . THR A 1 82 ? -15.517 -1.676 34.224 1.00 47.12 82 THR A N 1
ATOM 674 C CA . THR A 1 82 ? -15.052 -3.065 34.086 1.00 47.12 82 THR A CA 1
ATOM 675 C C . THR A 1 82 ? -13.638 -3.148 33.498 1.00 47.12 82 THR A C 1
ATOM 677 O O . THR A 1 82 ? -12.901 -4.073 33.820 1.00 47.12 82 THR A O 1
ATOM 680 N N . LEU A 1 83 ? -13.193 -2.165 32.711 1.00 46.34 83 LEU A N 1
ATOM 681 C CA . LEU A 1 83 ? -11.863 -2.195 32.080 1.00 46.34 83 LEU A CA 1
ATOM 682 C C . LEU A 1 83 ? -10.737 -1.896 33.059 1.00 46.34 83 LEU A C 1
ATOM 684 O O . LEU A 1 83 ? -9.706 -2.568 33.030 1.00 46.34 83 LEU A O 1
ATOM 688 N N . MET A 1 84 ? -10.980 -0.965 33.986 1.00 47.78 84 MET A N 1
ATOM 689 C CA . MET A 1 84 ? -10.059 -0.689 35.089 1.00 47.78 84 MET A CA 1
ATOM 690 C C . MET A 1 84 ? -9.909 -1.901 36.023 1.00 47.78 84 MET A C 1
ATOM 692 O O . MET A 1 84 ? -8.839 -2.112 36.586 1.00 47.78 84 MET A O 1
ATOM 696 N N . GLY A 1 85 ? -10.950 -2.738 36.144 1.00 41.44 85 GLY A N 1
ATOM 697 C CA . GLY A 1 85 ? -10.933 -3.963 36.952 1.00 41.44 85 GLY A CA 1
ATOM 698 C C . GLY A 1 85 ? -10.397 -5.219 36.248 1.00 41.44 85 GLY A C 1
ATOM 699 O O . GLY A 1 85 ? -10.072 -6.193 36.923 1.00 41.44 85 GLY A O 1
ATOM 700 N N . LEU A 1 86 ? -10.298 -5.222 34.913 1.00 44.75 86 LEU A N 1
ATOM 701 C CA . LEU A 1 86 ? -9.887 -6.386 34.109 1.00 44.75 86 LEU A CA 1
ATOM 702 C C . LEU A 1 86 ? -8.408 -6.364 33.679 1.00 44.75 86 LEU A C 1
ATOM 704 O O . LEU A 1 86 ? -7.953 -7.293 33.015 1.00 44.75 86 LEU A O 1
ATOM 708 N N . GLY A 1 87 ? -7.644 -5.338 34.068 1.00 53.59 87 GLY A N 1
ATOM 709 C CA . GLY A 1 87 ? -6.210 -5.243 33.765 1.00 53.59 87 GLY A CA 1
ATOM 710 C C . GLY A 1 87 ? -5.884 -4.806 32.333 1.00 53.59 87 GLY A C 1
ATOM 711 O O . GLY A 1 87 ? -4.742 -4.959 31.902 1.00 53.59 87 GLY A O 1
ATOM 712 N N . PHE A 1 88 ? -6.857 -4.256 31.598 1.00 53.38 88 PHE A N 1
ATOM 713 C CA . PHE A 1 88 ? -6.608 -3.624 30.303 1.00 53.38 88 PHE A CA 1
ATOM 714 C C . PHE A 1 88 ? -5.957 -2.256 30.499 1.00 53.38 88 PHE A C 1
ATOM 716 O O . PHE A 1 88 ? -6.379 -1.466 31.349 1.00 53.38 88 PHE A O 1
ATOM 723 N N . LEU A 1 89 ? -4.979 -1.928 29.654 1.00 60.69 89 LEU A N 1
ATOM 724 C CA . LEU A 1 89 ? -4.559 -0.541 29.507 1.00 60.69 89 LEU A CA 1
ATOM 725 C C . LEU A 1 89 ? -5.732 0.233 28.888 1.00 60.69 89 LEU A C 1
ATOM 727 O O . LEU A 1 89 ? -6.092 0.005 27.734 1.00 60.69 89 LEU A O 1
ATOM 731 N N . THR A 1 90 ? -6.346 1.121 29.667 1.00 63.94 90 THR A N 1
ATOM 732 C CA . THR A 1 90 ? -7.484 1.934 29.222 1.00 63.94 90 THR A CA 1
ATOM 733 C C . THR A 1 90 ? -6.991 3.323 28.852 1.00 63.94 90 THR A C 1
ATOM 735 O O . THR A 1 90 ? -6.363 3.998 29.666 1.00 63.94 90 THR A O 1
ATOM 738 N N . LEU A 1 91 ? -7.274 3.749 27.624 1.00 65.38 91 LEU A N 1
ATOM 739 C CA . LEU A 1 91 ? -6.887 5.049 27.095 1.00 65.38 91 LEU A CA 1
ATOM 740 C C . LEU A 1 91 ? -8.136 5.851 26.746 1.00 65.38 91 LEU A C 1
ATOM 742 O O . LEU A 1 91 ? -9.039 5.364 26.064 1.00 65.38 91 LEU A O 1
ATOM 746 N N . VAL A 1 92 ? -8.179 7.093 27.222 1.00 66.56 92 VAL A N 1
ATOM 747 C CA . VAL A 1 92 ? -9.316 7.995 27.033 1.00 66.56 92 VAL A CA 1
ATOM 748 C C . VAL A 1 92 ? -8.849 9.195 26.224 1.00 66.56 92 VAL A C 1
ATOM 750 O O . VAL A 1 92 ? -7.957 9.925 26.649 1.00 66.56 92 VAL A O 1
ATOM 753 N N . GLY A 1 93 ? -9.436 9.390 25.045 1.00 68.69 93 GLY A N 1
ATOM 754 C CA . GLY A 1 93 ? -9.248 10.608 24.264 1.00 68.69 93 GLY A CA 1
ATOM 755 C C . GLY A 1 93 ? -10.021 11.755 24.906 1.00 68.69 93 GLY A C 1
ATOM 756 O O . GLY A 1 93 ? -11.232 11.633 25.089 1.00 68.69 93 GLY A O 1
ATOM 757 N N . VAL A 1 94 ? -9.320 12.843 25.236 1.00 68.81 94 VAL A N 1
ATOM 758 C CA . VAL A 1 94 ? -9.850 14.005 25.966 1.00 68.81 94 VAL A CA 1
ATOM 759 C C . VAL A 1 94 ? -9.584 15.282 25.176 1.00 68.81 94 VAL A C 1
ATOM 761 O O . VAL A 1 94 ? -8.452 15.524 24.759 1.00 68.81 94 VAL A O 1
ATOM 764 N N . THR A 1 95 ? -10.618 16.097 24.968 1.00 73.56 95 THR A N 1
ATOM 765 C CA . THR A 1 95 ? -10.494 17.434 24.359 1.00 73.56 95 THR A CA 1
ATOM 766 C C . THR A 1 95 ? -10.346 18.526 25.420 1.00 73.56 95 THR A C 1
ATOM 768 O O . THR A 1 95 ? -10.696 18.310 26.577 1.00 73.56 95 THR A O 1
ATOM 771 N N . GLU A 1 96 ? -9.926 19.737 25.032 1.00 78.88 96 GLU A N 1
ATOM 772 C CA . GLU A 1 96 ? -9.874 20.889 25.955 1.00 78.88 96 GLU A CA 1
ATOM 773 C C . GLU A 1 96 ? -11.210 21.148 26.664 1.00 78.88 96 GLU A C 1
ATOM 775 O O . GLU A 1 96 ? -11.242 21.465 27.851 1.00 78.88 96 GLU A O 1
ATOM 780 N N . LYS A 1 97 ? -12.329 20.960 25.951 1.00 79.19 97 LYS A N 1
ATOM 781 C CA . LYS A 1 97 ? -13.676 21.097 26.518 1.00 79.19 97 LYS A CA 1
ATOM 782 C C . LYS A 1 97 ? -13.987 19.994 27.531 1.00 79.19 97 LYS A C 1
ATOM 784 O O . LYS A 1 97 ? -14.719 20.234 28.481 1.00 79.19 97 LYS A O 1
ATOM 789 N N . ASP A 1 98 ? -13.466 18.791 27.323 1.00 75.12 98 ASP A N 1
ATOM 790 C CA . ASP A 1 98 ? -13.679 17.678 28.246 1.00 75.12 98 ASP A CA 1
ATOM 791 C C . ASP A 1 98 ? -12.836 17.824 29.522 1.00 75.12 98 ASP A C 1
ATOM 793 O O . ASP A 1 98 ? -13.230 17.323 30.570 1.00 75.12 98 ASP A O 1
ATOM 797 N N . SER A 1 99 ? -11.708 18.539 29.454 1.00 79.06 99 SER A N 1
ATOM 798 C CA . SER A 1 99 ? -10.823 18.818 30.592 1.00 79.06 99 SER A CA 1
ATOM 799 C C . SER A 1 99 ? -11.292 19.960 31.507 1.00 79.06 99 SER A C 1
ATOM 801 O O . SER A 1 99 ? -10.560 20.314 32.434 1.00 79.06 99 SER A O 1
ATOM 803 N N . THR A 1 100 ? -12.470 20.559 31.281 1.00 85.00 100 THR A N 1
ATOM 804 C CA . THR A 1 100 ? -12.965 21.647 32.140 1.00 85.00 100 THR A CA 1
ATOM 805 C C . THR A 1 100 ? -13.235 21.163 33.562 1.00 85.00 100 THR A C 1
ATOM 807 O O . THR A 1 100 ? -13.634 20.016 33.796 1.00 85.00 100 THR A O 1
ATOM 810 N N . ARG A 1 101 ? -12.996 22.057 34.526 1.00 82.25 101 ARG A N 1
ATOM 811 C CA . ARG A 1 101 ? -13.185 21.793 35.952 1.00 82.25 101 ARG A CA 1
ATOM 812 C C . ARG A 1 101 ? -14.202 22.740 36.554 1.00 82.25 101 ARG A C 1
ATOM 814 O O . ARG A 1 101 ? -14.254 23.914 36.191 1.00 82.25 101 ARG A O 1
ATOM 821 N N . ASP A 1 102 ? -14.953 22.217 37.511 1.00 84.00 102 ASP A N 1
ATOM 822 C CA . ASP A 1 102 ? -15.867 23.006 38.314 1.00 84.00 102 ASP A CA 1
ATOM 823 C C . ASP A 1 102 ? -15.114 23.854 39.357 1.00 84.00 102 ASP A C 1
ATOM 825 O O . ASP A 1 102 ? -13.892 23.781 39.524 1.00 84.00 102 ASP A O 1
ATOM 829 N N . ALA A 1 103 ? -15.861 24.660 40.113 1.00 81.62 103 ALA A N 1
ATOM 830 C CA . ALA A 1 103 ? -15.310 25.512 41.167 1.00 81.62 103 ALA A CA 1
ATOM 831 C C . ALA A 1 103 ? -14.642 24.739 42.327 1.00 81.62 103 ALA A C 1
ATOM 833 O O . ALA A 1 103 ? -14.014 25.358 43.185 1.00 81.62 103 ALA A O 1
ATOM 834 N N . THR A 1 104 ? -14.786 23.411 42.379 1.00 78.62 104 THR A N 1
ATOM 835 C CA . THR A 1 104 ? -14.160 22.521 43.370 1.00 78.62 104 THR A CA 1
ATOM 836 C C . THR A 1 104 ? -12.946 21.775 42.819 1.00 78.62 104 THR A C 1
ATOM 838 O O . THR A 1 104 ? -12.448 20.858 43.471 1.00 78.62 104 THR A O 1
ATOM 841 N N . SER A 1 105 ? -12.459 22.182 41.642 1.00 78.25 105 SER A N 1
ATOM 842 C CA . SER A 1 105 ? -11.353 21.552 40.920 1.00 78.25 105 SER A CA 1
ATOM 843 C C . SER A 1 105 ? -11.629 20.104 40.511 1.00 78.25 105 SER A C 1
ATOM 845 O O . SER A 1 105 ? -10.688 19.340 40.358 1.00 78.25 105 SER A O 1
ATOM 847 N N . LYS A 1 106 ? -12.893 19.711 40.312 1.00 81.94 106 LYS A N 1
ATOM 848 C CA . LYS A 1 106 ? -13.246 18.393 39.763 1.00 81.94 106 LYS A CA 1
ATOM 849 C C . LYS A 1 106 ? -13.617 18.499 38.294 1.00 81.94 106 LYS A C 1
ATOM 851 O O . LYS A 1 106 ? -14.206 19.495 37.886 1.00 81.94 106 LYS A O 1
ATOM 856 N N . PHE A 1 107 ? -13.348 17.454 37.510 1.00 80.50 107 PHE A N 1
ATOM 857 C CA . PHE A 1 107 ? -13.782 17.394 36.111 1.00 80.50 107 PHE A CA 1
ATOM 858 C C . PHE A 1 107 ? -15.302 17.573 35.977 1.00 80.50 107 PHE A C 1
ATOM 860 O O . PHE A 1 107 ? -16.073 16.865 36.629 1.00 80.50 107 PHE A O 1
ATOM 867 N N . GLU A 1 108 ? -15.733 18.472 35.090 1.00 83.94 108 GLU A N 1
ATOM 868 C CA . GLU A 1 108 ? -17.148 18.632 34.723 1.00 83.94 108 GLU A CA 1
ATOM 869 C C . GLU A 1 108 ? -17.617 17.501 33.798 1.00 83.94 108 GLU A C 1
ATOM 871 O O . GLU A 1 108 ? -18.792 17.124 33.804 1.00 83.94 108 GLU A O 1
ATOM 876 N N . ASN A 1 109 ? -16.699 16.926 33.011 1.00 77.81 109 ASN A N 1
ATOM 877 C CA . ASN A 1 109 ? -17.001 15.793 32.150 1.00 77.81 109 ASN A CA 1
ATOM 878 C C . ASN A 1 109 ? -17.366 14.553 33.000 1.00 77.81 109 ASN A C 1
ATOM 880 O O . ASN A 1 109 ? -16.556 14.099 33.814 1.00 77.81 109 ASN A O 1
ATOM 884 N N . PRO A 1 110 ? -18.553 13.948 32.799 1.00 74.31 110 PRO A N 1
ATOM 885 C CA . PRO A 1 110 ? -19.055 12.883 33.665 1.00 74.31 110 PRO A CA 1
ATOM 886 C C . PRO A 1 110 ? -18.258 11.576 33.561 1.00 74.31 110 PRO A C 1
ATOM 888 O O . PRO A 1 110 ? -18.280 10.784 34.503 1.00 74.31 110 PRO A O 1
ATOM 891 N N . ILE A 1 111 ? -17.567 11.327 32.442 1.00 71.88 111 ILE A N 1
ATOM 892 C CA . ILE A 1 111 ? -16.703 10.151 32.273 1.00 71.88 111 ILE A CA 1
ATOM 893 C C . ILE A 1 111 ? -15.411 10.354 33.066 1.00 71.88 111 ILE A C 1
ATOM 895 O O . ILE A 1 111 ? -15.056 9.496 33.874 1.00 71.88 111 ILE A O 1
ATOM 899 N N . LEU A 1 112 ? -14.749 11.503 32.900 1.00 71.94 112 LEU A N 1
ATOM 900 C CA . LEU A 1 112 ? -13.518 11.819 33.632 1.00 71.94 112 LEU A CA 1
ATOM 901 C C . LEU A 1 112 ? -13.751 11.921 35.140 1.00 71.94 112 LEU A C 1
ATOM 903 O O . LEU A 1 112 ? -12.958 11.393 35.909 1.00 71.94 112 LEU A O 1
ATOM 907 N N . ASN A 1 113 ? -14.869 12.514 35.567 1.00 78.81 113 ASN A N 1
ATOM 908 C CA . ASN A 1 113 ? -15.235 12.607 36.981 1.00 78.81 113 ASN A CA 1
ATOM 909 C C . ASN A 1 113 ? -15.399 11.218 37.626 1.00 78.81 113 ASN A C 1
ATOM 911 O O . ASN A 1 113 ? -14.896 10.968 38.721 1.00 78.81 113 ASN A O 1
ATOM 915 N N . LYS A 1 114 ? -16.053 10.282 36.925 1.00 75.25 114 LYS A N 1
ATOM 916 C CA . LYS A 1 114 ? -16.210 8.896 37.393 1.00 75.25 114 LYS A CA 1
ATOM 917 C C . LYS A 1 114 ? -14.885 8.138 37.438 1.00 75.25 114 LYS A C 1
ATOM 919 O O . LYS A 1 114 ? -14.647 7.402 38.392 1.00 75.25 114 LYS A O 1
ATOM 924 N N . LEU A 1 115 ? -14.036 8.309 36.424 1.00 72.19 115 LEU A N 1
ATOM 925 C CA . LEU A 1 115 ? -12.702 7.705 36.389 1.00 72.19 115 LEU A CA 1
ATOM 926 C C . LEU A 1 115 ? -11.836 8.210 37.541 1.00 72.19 115 LEU A C 1
ATOM 928 O O . LEU A 1 115 ? -11.249 7.407 38.261 1.00 72.19 115 LEU A O 1
ATOM 932 N N . ASP A 1 116 ? -11.816 9.524 37.753 1.00 76.69 116 ASP A N 1
ATOM 933 C CA . ASP A 1 116 ? -11.072 10.156 38.837 1.00 76.69 116 ASP A CA 1
ATOM 934 C C . ASP A 1 116 ? -11.556 9.675 40.213 1.00 76.69 116 ASP A C 1
ATOM 936 O O . ASP A 1 116 ? -10.748 9.305 41.065 1.00 76.69 116 ASP A O 1
ATOM 940 N N . ALA A 1 117 ? -12.873 9.545 40.405 1.00 76.69 117 ALA A N 1
ATOM 941 C CA . ALA A 1 117 ? -13.437 8.956 41.617 1.00 76.69 117 ALA A CA 1
ATOM 942 C C . ALA A 1 117 ? -12.971 7.503 41.844 1.00 76.69 117 ALA A C 1
ATOM 944 O O . ALA A 1 117 ? -12.703 7.118 42.982 1.00 76.69 117 ALA A O 1
ATOM 945 N N . HIS A 1 118 ? -12.831 6.706 40.779 1.00 71.06 118 HIS A N 1
ATOM 946 C CA . HIS A 1 118 ? -12.371 5.316 40.867 1.00 71.06 118 HIS A CA 1
ATOM 947 C C . HIS A 1 118 ? -10.892 5.203 41.259 1.00 71.06 118 HIS A C 1
ATOM 949 O O . HIS A 1 118 ? -10.518 4.304 42.011 1.00 71.06 118 HIS A O 1
ATOM 955 N N . VAL A 1 119 ? -10.055 6.143 40.810 1.00 71.06 119 VAL A N 1
ATOM 956 C CA . VAL A 1 119 ? -8.641 6.240 41.213 1.00 71.06 119 VAL A CA 1
ATOM 957 C C . VAL A 1 119 ? -8.422 7.177 42.404 1.00 71.06 119 VAL A C 1
ATOM 959 O O . VAL A 1 119 ? -7.301 7.604 42.665 1.00 71.06 119 VAL A O 1
ATOM 962 N N . SER A 1 120 ? -9.481 7.472 43.166 1.00 78.06 120 SER A N 1
ATOM 963 C CA . SER A 1 120 ? -9.423 8.262 44.404 1.00 78.06 120 SER A CA 1
ATOM 964 C C . SER A 1 120 ? -8.836 9.677 44.240 1.00 78.06 120 SER A C 1
ATOM 966 O O . SER A 1 120 ? -8.127 10.154 45.123 1.00 78.06 120 SER A O 1
ATOM 968 N N . GLY A 1 121 ? -9.129 10.359 43.129 1.00 75.56 121 GLY A N 1
ATOM 969 C CA . GLY A 1 121 ? -8.699 11.742 42.871 1.00 75.56 121 GLY A CA 1
ATOM 970 C C . GLY A 1 121 ? -7.315 11.883 42.227 1.00 75.56 121 GLY A C 1
ATOM 971 O O . GLY A 1 121 ? -6.828 12.996 42.030 1.00 75.56 121 GLY A O 1
ATOM 972 N N . LEU A 1 122 ? -6.638 10.766 41.937 1.00 71.69 122 LEU A N 1
ATOM 973 C CA . LEU A 1 122 ? -5.286 10.788 41.373 1.00 71.69 122 LEU A CA 1
ATOM 974 C C . LEU A 1 122 ? -5.243 11.299 39.929 1.00 71.69 122 LEU A C 1
ATOM 976 O O . LEU A 1 122 ? -4.224 11.855 39.524 1.00 71.69 122 LEU A O 1
ATOM 980 N N . LEU A 1 123 ? -6.311 11.117 39.148 1.00 71.81 123 LEU A N 1
ATOM 981 C CA . LEU A 1 123 ? -6.325 11.527 37.744 1.00 71.81 123 LEU A CA 1
ATOM 982 C C . LEU A 1 123 ? -6.327 13.053 37.637 1.00 71.81 123 LEU A C 1
ATOM 984 O O . LEU A 1 123 ? -5.583 13.614 36.832 1.00 71.81 123 LEU A O 1
ATOM 988 N N . ASP A 1 124 ? -7.125 13.719 38.469 1.00 75.50 124 ASP A N 1
ATOM 989 C CA . ASP A 1 124 ? -7.174 15.175 38.559 1.00 75.50 124 ASP A CA 1
ATOM 990 C C . ASP A 1 124 ? -5.839 15.757 39.039 1.00 75.50 124 ASP A C 1
ATOM 992 O O . ASP A 1 124 ? -5.297 16.672 38.409 1.00 75.50 124 ASP A O 1
ATOM 996 N N . LEU A 1 125 ? -5.262 15.172 40.096 1.00 73.38 125 LEU A N 1
ATOM 997 C CA . LEU A 1 125 ? -3.975 15.589 40.651 1.00 73.38 125 LEU A CA 1
ATOM 998 C C . LEU A 1 125 ? -2.867 15.542 39.588 1.00 73.38 125 LEU A C 1
ATOM 1000 O O . LEU A 1 125 ? -2.264 16.572 39.293 1.00 73.38 125 LEU A O 1
ATOM 1004 N N . VAL A 1 126 ? -2.667 14.382 38.955 1.00 70.94 126 VAL A N 1
ATOM 1005 C CA . VAL A 1 126 ? -1.620 14.183 37.938 1.00 70.94 126 VAL A CA 1
ATOM 1006 C C . VAL A 1 126 ? -1.852 15.075 36.719 1.00 70.94 126 VAL A C 1
ATOM 1008 O O . VAL A 1 126 ? -0.910 15.674 36.210 1.00 70.94 126 VAL A O 1
ATOM 1011 N N . SER A 1 127 ? -3.105 15.233 36.276 1.00 75.62 127 SER A N 1
ATOM 1012 C CA . SER A 1 127 ? -3.418 16.126 35.151 1.00 75.62 127 SER A CA 1
ATOM 1013 C C . SER A 1 127 ? -3.051 17.583 35.453 1.00 75.62 127 SER A C 1
ATOM 1015 O O . SER A 1 127 ? -2.638 18.307 34.554 1.00 75.62 127 SER A O 1
ATOM 1017 N N . SER A 1 128 ? -3.188 18.013 36.711 1.00 77.56 128 SER A N 1
ATOM 1018 C CA . SER A 1 128 ? -2.807 19.363 37.152 1.00 77.56 128 SER A CA 1
ATOM 1019 C C . SER A 1 128 ? -1.290 19.542 37.191 1.00 77.56 128 SER A C 1
ATOM 1021 O O . SER A 1 128 ? -0.782 20.572 36.756 1.00 77.56 128 SER A O 1
ATOM 1023 N N . GLU A 1 129 ? -0.577 18.553 37.737 1.00 74.62 129 GLU A N 1
ATOM 1024 C CA . GLU A 1 129 ? 0.882 18.584 37.897 1.00 74.62 129 GLU A CA 1
ATOM 1025 C C . GLU A 1 129 ? 1.613 18.562 36.548 1.00 74.62 129 GLU A C 1
ATOM 1027 O O . GLU A 1 129 ? 2.612 19.258 36.381 1.00 74.62 129 GLU A O 1
ATOM 1032 N N . GLU A 1 130 ? 1.080 17.818 35.577 1.00 74.69 130 GLU A N 1
ATOM 1033 C CA . GLU A 1 130 ? 1.636 17.678 34.223 1.00 74.69 130 GLU A CA 1
ATOM 1034 C C . GLU A 1 130 ? 1.097 18.729 33.224 1.00 74.69 130 GLU A C 1
ATOM 1036 O O . GLU A 1 130 ? 1.376 18.643 32.028 1.00 74.69 130 GLU A O 1
ATOM 1041 N N . ASP A 1 131 ? 0.308 19.714 33.681 1.00 76.44 131 ASP A N 1
ATOM 1042 C CA . ASP A 1 131 ? -0.349 20.740 32.842 1.00 76.44 131 ASP A CA 1
ATOM 1043 C C . ASP A 1 131 ? -1.157 20.142 31.664 1.00 76.44 131 ASP A C 1
ATOM 1045 O O . ASP A 1 131 ? -1.195 20.658 30.538 1.00 76.44 131 ASP A O 1
ATOM 1049 N N . PHE A 1 132 ? -1.819 19.007 31.911 1.00 73.12 132 PHE A N 1
ATOM 1050 C CA . PHE A 1 132 ? -2.667 18.343 30.929 1.00 73.12 132 PHE A CA 1
ATOM 1051 C C . PHE A 1 132 ? -4.035 19.026 30.844 1.00 73.12 132 PHE A C 1
ATOM 1053 O O . PHE A 1 132 ? -4.855 18.954 31.760 1.00 73.12 132 PHE A O 1
ATOM 1060 N N . ALA A 1 133 ? -4.308 19.640 29.692 1.00 73.06 133 ALA A N 1
ATOM 1061 C CA . ALA A 1 133 ? -5.545 20.380 29.438 1.00 73.06 133 ALA A CA 1
ATOM 1062 C C . ALA A 1 133 ? -6.274 19.933 28.158 1.00 73.06 133 ALA A C 1
ATOM 1064 O O . ALA A 1 133 ? -6.997 20.730 27.573 1.00 73.06 133 ALA A O 1
ATOM 1065 N N . GLY A 1 134 ? -6.037 18.710 27.661 1.00 66.94 134 GLY A N 1
ATOM 1066 C CA . GLY A 1 134 ? -6.716 18.194 26.459 1.00 66.94 134 GLY A CA 1
ATOM 1067 C C . GLY A 1 134 ? -6.382 18.942 25.158 1.00 66.94 134 GLY A C 1
ATOM 1068 O O . GLY A 1 134 ? -7.131 18.856 24.180 1.00 66.94 134 GLY A O 1
ATOM 1069 N N . LYS A 1 135 ? -5.274 19.696 25.145 1.00 70.56 135 LYS A N 1
ATOM 1070 C CA . LYS A 1 135 ? -4.801 20.451 23.978 1.00 70.56 135 LYS A CA 1
ATOM 1071 C C . LYS A 1 135 ? -4.473 19.483 22.834 1.00 70.56 135 LYS A C 1
ATOM 1073 O O . LYS A 1 135 ? -3.820 18.464 23.081 1.00 70.56 135 LYS A O 1
ATOM 1078 N N . PRO A 1 136 ? -4.892 19.775 21.590 1.00 62.06 136 PRO A N 1
ATOM 1079 C CA . PRO A 1 136 ? -4.570 18.924 20.455 1.00 62.06 136 PRO A CA 1
ATOM 1080 C C . PRO A 1 136 ? -3.053 18.809 20.260 1.00 62.06 136 PRO A C 1
ATOM 1082 O O . PRO A 1 136 ? -2.290 19.730 20.561 1.00 62.06 136 PRO A O 1
ATOM 1085 N N . GLY A 1 137 ? -2.627 17.668 19.714 1.00 59.09 137 GLY A N 1
ATOM 1086 C CA . GLY A 1 137 ? -1.284 17.494 19.167 1.00 59.09 137 GLY A CA 1
ATOM 1087 C C . GLY A 1 137 ? -1.064 18.344 17.905 1.00 59.09 137 GLY A C 1
ATOM 1088 O O . GLY A 1 137 ? -1.636 19.416 17.731 1.00 59.09 137 GLY A O 1
ATOM 1089 N N . LYS A 1 138 ? -0.235 17.874 16.969 1.00 40.47 138 LYS A N 1
ATOM 1090 C CA . LYS A 1 138 ? 0.154 18.648 15.771 1.00 40.47 138 LYS A CA 1
ATOM 1091 C C . LYS A 1 138 ? -0.982 18.907 14.756 1.00 40.47 138 LYS A C 1
ATOM 1093 O O . LYS A 1 138 ? -0.744 19.638 13.795 1.00 40.47 138 LYS A O 1
ATOM 1098 N N . SER A 1 139 ? -2.186 18.357 14.940 1.00 39.22 139 SER A N 1
ATOM 1099 C CA . SER A 1 139 ? -3.219 18.287 13.893 1.00 39.22 139 SER A CA 1
ATOM 1100 C C . SER A 1 139 ? -4.572 18.881 14.318 1.00 39.22 139 SER A C 1
ATOM 1102 O O . SER A 1 139 ? -5.121 18.528 15.356 1.00 39.22 139 SER A O 1
ATOM 1104 N N . ALA A 1 140 ? -5.153 19.749 13.474 1.00 39.28 140 ALA A N 1
ATOM 1105 C CA . ALA A 1 140 ? -6.383 20.511 13.758 1.00 39.28 140 ALA A CA 1
ATOM 1106 C C . ALA A 1 140 ? -7.666 19.990 13.058 1.00 39.28 140 ALA A C 1
ATOM 1108 O O . ALA A 1 140 ? -8.718 20.620 13.155 1.00 39.28 140 ALA A O 1
ATOM 1109 N N . SER A 1 141 ? -7.610 18.866 12.326 1.00 48.38 141 SER A N 1
ATOM 1110 C CA . SER A 1 141 ? -8.782 18.286 11.635 1.00 48.38 141 SER A CA 1
ATOM 1111 C C . SER A 1 141 ? -9.288 17.014 12.321 1.00 48.38 141 SER A C 1
ATOM 1113 O O . SER A 1 141 ? -8.495 16.254 12.870 1.00 48.38 141 SER A O 1
ATOM 1115 N N . SER A 1 142 ? -10.603 16.755 12.263 1.00 56.22 142 SER A N 1
ATOM 1116 C CA . SER A 1 142 ? -11.202 15.627 12.998 1.00 56.22 142 SER A CA 1
ATOM 1117 C C . SER A 1 142 ? -10.695 14.228 12.597 1.00 56.22 142 SER A C 1
ATOM 1119 O O . SER A 1 142 ? -10.462 13.447 13.512 1.00 56.22 142 SER A O 1
ATOM 1121 N N . PRO A 1 143 ? -10.428 13.891 11.312 1.00 60.91 143 PRO A N 1
ATOM 1122 C CA . PRO A 1 143 ? -9.829 12.597 10.965 1.00 60.91 143 PRO A CA 1
ATOM 1123 C C . PRO A 1 143 ? -8.387 12.474 11.461 1.00 60.91 143 PRO A C 1
ATOM 1125 O O . PRO A 1 143 ? -8.029 11.464 12.054 1.00 60.91 143 PRO A O 1
ATOM 1128 N N . ALA A 1 144 ? -7.578 13.522 11.275 1.00 63.16 144 ALA A N 1
ATOM 1129 C CA . ALA A 1 144 ? -6.183 13.532 11.714 1.00 63.16 144 ALA A CA 1
ATOM 1130 C C . ALA A 1 144 ? -6.061 13.412 13.242 1.00 63.16 144 ALA A C 1
ATOM 1132 O O . ALA A 1 144 ? -5.173 12.729 13.730 1.00 63.16 144 ALA A O 1
ATOM 1133 N N . ALA A 1 145 ? -6.995 13.990 14.003 1.00 65.50 145 ALA A N 1
ATOM 1134 C CA . ALA A 1 145 ? -7.026 13.843 15.457 1.00 65.50 145 ALA A CA 1
ATOM 1135 C C . ALA A 1 145 ? -7.252 12.385 15.907 1.00 65.50 145 ALA A C 1
ATOM 1137 O O . ALA A 1 145 ? -6.649 11.943 16.882 1.00 65.50 145 ALA A O 1
ATOM 1138 N N . PHE A 1 146 ? -8.080 11.613 15.192 1.00 68.38 146 PHE A N 1
ATOM 1139 C CA . PHE A 1 146 ? -8.268 10.183 15.477 1.00 68.38 146 PHE A CA 1
ATOM 1140 C C . PHE A 1 146 ? -7.066 9.333 15.059 1.00 68.38 146 PHE A C 1
ATOM 1142 O O . PHE A 1 146 ? -6.753 8.351 15.731 1.00 68.38 146 PHE A O 1
ATOM 1149 N N . GLN A 1 147 ? -6.363 9.731 13.998 1.00 69.81 147 GLN A N 1
ATOM 1150 C CA . GLN A 1 147 ? -5.096 9.110 13.615 1.00 69.81 147 GLN A CA 1
ATOM 1151 C C . GLN A 1 147 ? -4.027 9.344 14.688 1.00 69.81 147 GLN A C 1
ATOM 1153 O O . GLN A 1 147 ? -3.415 8.381 15.143 1.00 69.81 147 GLN A O 1
ATOM 1158 N N . ASP A 1 148 ? -3.876 10.587 15.153 1.00 70.44 148 ASP A N 1
ATOM 1159 C CA . ASP A 1 148 ? -2.959 10.955 16.236 1.00 70.44 148 ASP A CA 1
ATOM 1160 C C . ASP A 1 148 ? -3.295 10.192 17.533 1.00 70.44 148 ASP A C 1
ATOM 1162 O O . ASP A 1 148 ? -2.397 9.694 18.215 1.00 70.44 148 ASP A O 1
ATOM 1166 N N . LEU A 1 149 ? -4.589 10.030 17.852 1.00 73.12 149 LEU A N 1
ATOM 1167 C CA . LEU A 1 149 ? -5.039 9.208 18.981 1.00 73.12 149 LEU A CA 1
ATOM 1168 C C . LEU A 1 149 ? -4.631 7.740 18.804 1.00 73.12 149 LEU A C 1
ATOM 1170 O O . LEU A 1 149 ? -4.089 7.147 19.734 1.00 73.12 149 LEU A O 1
ATOM 1174 N N . GLY A 1 150 ? -4.849 7.159 17.622 1.00 73.44 150 GLY A N 1
ATOM 1175 C CA . GLY A 1 150 ? -4.413 5.796 17.314 1.00 73.44 150 GLY A CA 1
ATOM 1176 C C . GLY A 1 150 ? -2.898 5.622 17.472 1.00 73.44 150 GLY A C 1
ATOM 1177 O O . GLY A 1 150 ? -2.442 4.656 18.085 1.00 73.44 150 GLY A O 1
ATOM 1178 N N . GLU A 1 151 ? -2.106 6.584 16.992 1.00 74.88 151 GLU A N 1
ATOM 1179 C CA . GLU A 1 151 ? -0.644 6.564 17.122 1.00 74.88 151 GLU A CA 1
ATOM 1180 C C . GLU A 1 151 ? -0.175 6.662 18.574 1.00 74.88 151 GLU A C 1
ATOM 1182 O O . GLU A 1 151 ? 0.724 5.918 18.993 1.00 74.88 151 GLU A O 1
ATOM 1187 N N . ALA A 1 152 ? -0.814 7.525 19.364 1.00 74.56 152 ALA A N 1
ATOM 1188 C CA . ALA A 1 152 ? -0.577 7.608 20.798 1.00 74.56 152 ALA A CA 1
ATOM 1189 C C . ALA A 1 152 ? -0.910 6.276 21.486 1.00 74.56 152 ALA A C 1
ATOM 1191 O O . ALA A 1 152 ? -0.087 5.751 22.239 1.00 74.56 152 ALA A O 1
ATOM 1192 N N . VAL A 1 153 ? -2.062 5.678 21.160 1.00 76.06 153 VAL A N 1
ATOM 1193 C CA . VAL A 1 153 ? -2.510 4.386 21.697 1.00 76.06 153 VAL A CA 1
ATOM 1194 C C . VAL A 1 153 ? -1.475 3.294 21.460 1.00 76.06 153 VAL A C 1
ATOM 1196 O O . VAL A 1 153 ? -1.026 2.650 22.409 1.00 76.06 153 VAL A O 1
ATOM 1199 N N . ALA A 1 154 ? -1.028 3.111 20.221 1.00 75.94 154 ALA A N 1
ATOM 1200 C CA . ALA A 1 154 ? -0.039 2.085 19.910 1.00 75.94 154 ALA A CA 1
ATOM 1201 C C . ALA A 1 154 ? 1.338 2.371 20.527 1.00 75.94 154 ALA A C 1
ATOM 1203 O O . ALA A 1 154 ? 2.038 1.437 20.929 1.00 75.94 154 ALA A O 1
ATOM 1204 N N . THR A 1 155 ? 1.731 3.643 20.648 1.00 76.06 155 THR A N 1
ATOM 1205 C CA . THR A 1 155 ? 2.983 4.028 21.316 1.00 76.06 155 THR A CA 1
ATOM 1206 C C . THR A 1 155 ? 2.959 3.633 22.791 1.00 76.06 155 THR A C 1
ATOM 1208 O O . THR A 1 155 ? 3.904 3.001 23.273 1.00 76.06 155 THR A O 1
ATOM 1211 N N . ILE A 1 156 ? 1.864 3.932 23.494 1.00 74.19 156 ILE A N 1
ATOM 1212 C CA . ILE A 1 156 ? 1.701 3.587 24.911 1.00 74.19 156 ILE A CA 1
ATOM 1213 C C . ILE A 1 156 ? 1.571 2.067 25.078 1.00 74.19 156 ILE A C 1
ATOM 1215 O O . ILE A 1 156 ? 2.220 1.490 25.953 1.00 74.19 156 ILE A O 1
ATOM 1219 N N . ALA A 1 157 ? 0.812 1.389 24.211 1.00 76.06 157 ALA A N 1
ATOM 1220 C CA . ALA A 1 157 ? 0.681 -0.070 24.215 1.00 76.06 157 ALA A CA 1
ATOM 1221 C C . ALA A 1 157 ? 2.047 -0.761 24.092 1.00 76.06 157 ALA A C 1
ATOM 1223 O O . ALA A 1 157 ? 2.368 -1.682 24.842 1.00 76.06 157 ALA A O 1
ATOM 1224 N N . LYS A 1 158 ? 2.895 -0.264 23.186 1.00 77.88 158 LYS A N 1
ATOM 1225 C CA . LYS A 1 158 ? 4.255 -0.767 22.989 1.00 77.88 158 LYS A CA 1
ATOM 1226 C C . LYS A 1 158 ? 5.158 -0.487 24.190 1.00 77.88 158 LYS A C 1
ATOM 1228 O O . LYS A 1 158 ? 5.907 -1.375 24.593 1.00 77.88 158 LYS A O 1
ATOM 1233 N N . ALA A 1 159 ? 5.114 0.724 24.746 1.00 77.94 159 ALA A N 1
ATOM 1234 C CA . ALA A 1 159 ? 5.929 1.101 25.903 1.00 77.94 159 ALA A CA 1
ATOM 1235 C C . ALA A 1 159 ? 5.575 0.271 27.149 1.00 77.94 159 ALA A C 1
ATOM 1237 O O . ALA A 1 159 ? 6.465 -0.151 27.885 1.00 77.94 159 ALA A O 1
ATOM 1238 N N . SER A 1 160 ? 4.285 -0.014 27.332 1.00 76.62 160 SER A N 1
ATOM 1239 C CA . SER A 1 160 ? 3.754 -0.828 28.431 1.00 76.62 160 SER A CA 1
ATOM 1240 C C . SER A 1 160 ? 3.826 -2.340 28.192 1.00 76.62 160 SER A C 1
ATOM 1242 O O . SER A 1 160 ? 3.564 -3.101 29.116 1.00 76.62 160 SER A O 1
ATOM 1244 N N . GLN A 1 161 ? 4.183 -2.792 26.981 1.00 79.75 161 GLN A N 1
ATOM 1245 C CA . GLN A 1 161 ? 4.111 -4.203 26.564 1.00 79.75 161 GLN A CA 1
ATOM 1246 C C . GLN A 1 161 ? 2.713 -4.817 26.755 1.00 79.75 161 GLN A C 1
ATOM 1248 O O . GLN A 1 161 ? 2.572 -6.016 27.003 1.00 79.75 161 GLN A O 1
ATOM 1253 N N . SER A 1 162 ? 1.671 -3.996 26.620 1.00 75.31 162 SER A N 1
ATOM 1254 C CA . SER A 1 162 ? 0.287 -4.441 26.768 1.00 75.31 162 SER A CA 1
ATOM 1255 C C . SER A 1 162 ? -0.112 -5.347 25.604 1.00 75.31 162 SER A C 1
ATOM 1257 O O . SER A 1 162 ? 0.233 -5.074 24.449 1.00 75.31 162 SER A O 1
ATOM 1259 N N . SER A 1 163 ? -0.833 -6.429 25.905 1.00 79.12 163 SER A N 1
ATOM 1260 C CA . SER A 1 163 ? -1.419 -7.320 24.895 1.00 79.12 163 SER A CA 1
ATOM 1261 C C . SER A 1 163 ? -2.814 -6.899 24.461 1.00 79.12 163 SER A C 1
ATOM 1263 O O . SER A 1 163 ? -3.240 -7.219 23.355 1.00 79.12 163 SER A O 1
ATOM 1265 N N . SER A 1 164 ? -3.511 -6.138 25.296 1.00 73.25 164 SER A N 1
ATOM 1266 C CA . SER A 1 164 ? -4.826 -5.621 24.975 1.00 73.25 164 SER A CA 1
ATOM 1267 C C . SER A 1 164 ? -5.017 -4.214 25.514 1.00 73.25 164 SER A C 1
ATOM 1269 O O . SER A 1 164 ? -4.502 -3.868 26.583 1.00 73.25 164 SER A O 1
ATOM 1271 N N . VAL A 1 165 ? -5.722 -3.401 24.734 1.00 73.44 165 VAL A N 1
ATOM 1272 C CA . VAL A 1 165 ? -5.955 -1.987 25.003 1.00 73.44 165 VAL A CA 1
ATOM 1273 C C . VAL A 1 165 ? -7.407 -1.652 24.718 1.00 73.44 165 VAL A C 1
ATOM 1275 O O . VAL A 1 165 ? -7.951 -2.075 23.704 1.00 73.44 165 VAL A O 1
ATOM 1278 N N . ALA A 1 166 ? -8.009 -0.839 25.578 1.00 71.69 166 ALA A N 1
ATOM 1279 C CA . ALA A 1 166 ? -9.316 -0.254 25.327 1.00 71.69 166 ALA A CA 1
ATOM 1280 C C . ALA A 1 166 ? -9.185 1.246 25.057 1.00 71.69 166 ALA A C 1
ATOM 1282 O O . ALA A 1 166 ? -8.486 1.954 25.785 1.00 71.69 166 ALA A O 1
ATOM 1283 N N . VAL A 1 167 ? -9.867 1.728 24.021 1.00 72.12 167 VAL A N 1
ATOM 1284 C CA . VAL A 1 167 ? -9.893 3.132 23.608 1.00 72.12 167 VAL A CA 1
ATOM 1285 C C . VAL A 1 167 ? -11.313 3.664 23.742 1.00 72.12 167 VAL A C 1
ATOM 1287 O O . VAL A 1 167 ? -12.238 3.156 23.111 1.00 72.12 167 VAL A O 1
ATOM 1290 N N . ALA A 1 168 ? -11.481 4.715 24.537 1.00 71.25 168 ALA A N 1
ATOM 1291 C CA . ALA A 1 168 ? -12.745 5.423 24.711 1.00 71.25 168 ALA A CA 1
ATOM 1292 C C . ALA A 1 168 ? -12.576 6.918 24.410 1.00 71.25 168 ALA A C 1
ATOM 1294 O O . ALA A 1 168 ? -11.477 7.465 24.511 1.00 71.25 168 ALA A O 1
ATOM 1295 N N . LEU A 1 169 ? -13.671 7.600 24.078 1.00 68.44 169 LEU A N 1
ATOM 1296 C CA . LEU A 1 169 ? -13.724 9.064 24.084 1.00 68.44 169 LEU A CA 1
ATOM 1297 C C . LEU A 1 169 ? -14.489 9.560 25.301 1.00 68.44 169 LEU A C 1
ATOM 1299 O O . LEU A 1 169 ? -15.470 8.949 25.721 1.00 68.44 169 LEU A O 1
ATOM 1303 N N . SER A 1 170 ? -14.082 10.714 25.820 1.00 62.38 170 SER A N 1
ATOM 1304 C CA . SER A 1 170 ? -14.805 11.408 26.889 1.00 62.38 170 SER A CA 1
ATOM 1305 C C . SER A 1 170 ? -16.144 12.016 26.445 1.00 62.38 170 SER A C 1
ATOM 1307 O O . SER A 1 170 ? -16.928 12.428 27.299 1.00 62.38 170 SER A O 1
ATOM 1309 N N . SER A 1 171 ? -16.446 12.067 25.141 1.00 64.19 171 SER A N 1
ATOM 1310 C CA . SER A 1 171 ? -17.720 12.572 24.613 1.00 64.19 171 SER A CA 1
ATOM 1311 C C . SER A 1 171 ? -18.247 11.745 23.429 1.00 64.19 171 SER A C 1
ATOM 1313 O O . SER A 1 171 ? -17.490 11.301 22.566 1.00 64.19 171 SER A O 1
ATOM 1315 N N . HIS A 1 172 ? -19.572 11.544 23.390 1.00 55.97 172 HIS A N 1
ATOM 1316 C CA . HIS A 1 172 ? -20.273 10.677 22.426 1.00 55.97 172 HIS A CA 1
ATOM 1317 C C . HIS A 1 172 ? -20.703 11.376 21.119 1.00 55.97 172 HIS A C 1
ATOM 1319 O O . HIS A 1 172 ? -21.322 10.749 20.265 1.00 55.97 172 HIS A O 1
ATOM 1325 N N . ASP A 1 173 ? -20.361 12.650 20.909 1.00 51.47 173 ASP A N 1
ATOM 1326 C CA . ASP A 1 173 ? -20.873 13.468 19.789 1.00 51.47 173 ASP A CA 1
ATOM 1327 C C . ASP A 1 173 ? -20.321 13.091 18.387 1.00 51.47 173 ASP A C 1
ATOM 1329 O O . ASP A 1 173 ? -20.518 13.823 17.416 1.00 51.47 173 ASP A O 1
ATOM 1333 N N . ASN A 1 174 ? -19.604 11.969 18.231 1.00 52.78 174 ASN A N 1
ATOM 1334 C CA . ASN A 1 174 ? -18.820 11.671 17.023 1.00 52.78 174 ASN A CA 1
ATOM 1335 C C . ASN A 1 174 ? -19.044 10.268 16.412 1.00 52.78 174 ASN A C 1
ATOM 1337 O O . ASN A 1 174 ? -18.121 9.712 15.816 1.00 52.78 174 ASN A O 1
ATOM 1341 N N . GLU A 1 175 ? -20.265 9.719 16.450 1.00 46.25 175 GLU A N 1
ATOM 1342 C CA . GLU A 1 175 ? -20.625 8.469 15.731 1.00 46.25 175 GLU A CA 1
ATOM 1343 C C . GLU A 1 175 ? -20.304 8.505 14.214 1.00 46.25 175 GLU A C 1
ATOM 1345 O O . GLU A 1 175 ? -20.117 7.473 13.568 1.00 46.25 175 GLU A O 1
ATOM 1350 N N . SER A 1 176 ? -20.185 9.695 13.614 1.00 46.66 176 SER A N 1
ATOM 1351 C CA . SER A 1 176 ? -20.024 9.869 12.163 1.00 46.66 176 SER A CA 1
ATOM 1352 C C . SER A 1 176 ? -18.582 9.812 11.626 1.00 46.66 176 SER A C 1
ATOM 1354 O O . SER A 1 176 ? -18.401 9.954 10.417 1.00 46.66 176 SER A O 1
ATOM 1356 N N . LYS A 1 177 ? -17.545 9.615 12.459 1.00 52.94 177 LYS A N 1
ATOM 1357 C CA . LYS A 1 177 ? -16.147 9.932 12.063 1.00 52.94 177 LYS A CA 1
ATOM 1358 C C . LYS A 1 177 ? -15.112 8.812 12.218 1.00 52.94 177 LYS A C 1
ATOM 1360 O O . LYS A 1 177 ? -13.916 9.064 12.070 1.00 52.94 177 LYS A O 1
ATOM 1365 N N . LEU A 1 178 ? -15.545 7.569 12.437 1.00 52.00 178 LEU A N 1
ATOM 1366 C CA . LEU A 1 178 ? -14.643 6.427 12.655 1.00 52.00 178 LEU A CA 1
ATOM 1367 C C . LEU A 1 178 ? -13.851 5.956 11.420 1.00 52.00 178 LEU A C 1
ATOM 1369 O O . LEU A 1 178 ? -13.131 4.968 11.489 1.00 52.00 178 LEU A O 1
ATOM 1373 N N . SER A 1 179 ? -13.938 6.655 10.287 1.00 47.53 179 SER A N 1
ATOM 1374 C CA . SER A 1 179 ? -13.251 6.302 9.035 1.00 47.53 179 SER A CA 1
ATOM 1375 C C . SER A 1 179 ? -11.725 6.478 9.071 1.00 47.53 179 SER A C 1
ATOM 1377 O O . SER A 1 179 ? -11.089 6.489 8.021 1.00 47.53 179 SER A O 1
ATOM 1379 N N . SER A 1 180 ? -11.137 6.685 10.249 1.00 47.97 180 SER A N 1
ATOM 1380 C CA . SER A 1 180 ? -9.778 7.208 10.415 1.00 47.97 180 SER A CA 1
ATOM 1381 C C . SER A 1 180 ? -8.956 6.327 11.356 1.00 47.97 180 SER A C 1
ATOM 1383 O O . SER A 1 180 ? -8.281 6.834 12.245 1.00 47.97 180 SER A O 1
ATOM 1385 N N . VAL A 1 181 ? -9.032 5.003 11.199 1.00 49.12 181 VAL A N 1
ATOM 1386 C CA . VAL A 1 181 ? -8.081 4.102 11.865 1.00 49.12 181 VAL A CA 1
ATOM 1387 C C . VAL A 1 181 ? -6.804 4.076 11.029 1.00 49.12 181 VAL A C 1
ATOM 1389 O O . VAL A 1 181 ? -6.830 3.746 9.844 1.00 49.12 181 VAL A O 1
ATOM 1392 N N . SER A 1 182 ? -5.693 4.478 11.641 1.00 51.53 182 SER A N 1
ATOM 1393 C CA . SER A 1 182 ? -4.361 4.395 11.043 1.00 51.53 182 SER A CA 1
ATOM 1394 C C . SER A 1 182 ? -3.724 3.049 11.343 1.00 51.53 182 SER A C 1
ATOM 1396 O O . SER A 1 182 ? -3.693 2.610 12.492 1.00 51.53 182 SER A O 1
ATOM 1398 N N . ALA A 1 183 ? -3.110 2.447 10.329 1.00 52.91 183 ALA A N 1
ATOM 1399 C CA . ALA A 1 183 ? -2.239 1.302 10.517 1.00 52.91 183 ALA A CA 1
ATOM 1400 C C . ALA A 1 183 ? -0.984 1.706 11.309 1.00 52.91 183 ALA A C 1
ATOM 1402 O O . ALA A 1 183 ? -0.159 2.503 10.836 1.00 52.91 183 ALA A O 1
ATOM 1403 N N . LEU A 1 184 ? -0.810 1.131 12.495 1.00 55.22 184 LEU A N 1
ATOM 1404 C CA . LEU A 1 184 ? 0.447 1.180 13.231 1.00 55.22 184 LEU A CA 1
ATOM 1405 C C . LEU A 1 184 ? 1.191 -0.122 13.025 1.00 55.22 184 LEU A C 1
ATOM 1407 O O . LEU A 1 184 ? 0.799 -1.159 13.541 1.00 55.22 184 LEU A O 1
ATOM 1411 N N . GLU A 1 185 ? 2.280 -0.030 12.273 1.00 66.38 185 GLU A N 1
ATOM 1412 C CA . GLU A 1 185 ? 3.143 -1.163 11.982 1.00 66.38 185 GLU A CA 1
ATOM 1413 C C . GLU A 1 185 ? 4.585 -0.802 12.312 1.00 66.38 185 GLU A C 1
ATOM 1415 O O . GLU A 1 185 ? 5.071 0.285 11.974 1.00 66.38 185 GLU A O 1
ATOM 1420 N N . LEU A 1 186 ? 5.272 -1.727 12.978 1.00 65.94 186 LEU A N 1
ATOM 1421 C CA . LEU A 1 186 ? 6.691 -1.611 13.265 1.00 65.94 186 LEU A CA 1
ATOM 1422 C C . LEU A 1 186 ? 7.470 -2.511 12.310 1.00 65.94 186 LEU A C 1
ATOM 1424 O O . LEU A 1 186 ? 7.728 -3.674 12.608 1.00 65.94 186 LEU A O 1
ATOM 1428 N N . ASP A 1 187 ? 7.948 -1.931 11.213 1.00 76.62 187 ASP A N 1
ATOM 1429 C CA . ASP A 1 187 ? 8.745 -2.673 10.241 1.00 76.62 187 ASP A CA 1
ATOM 1430 C C . ASP A 1 187 ? 10.102 -3.099 10.834 1.00 76.62 187 ASP A C 1
ATOM 1432 O O . ASP A 1 187 ? 10.983 -2.282 11.135 1.00 76.62 187 ASP A O 1
ATOM 1436 N N . CYS A 1 188 ? 10.251 -4.408 11.033 1.00 81.50 188 CYS A N 1
ATOM 1437 C CA . CYS A 1 188 ? 11.442 -5.032 11.604 1.00 81.50 188 CYS A CA 1
ATOM 1438 C C . CYS A 1 188 ? 12.187 -5.937 10.616 1.00 81.50 188 CYS A C 1
ATOM 1440 O O . CYS A 1 188 ? 13.158 -6.575 11.018 1.00 81.50 188 CYS A O 1
ATOM 1442 N N . ARG A 1 189 ? 11.787 -5.986 9.335 1.00 88.88 189 ARG A N 1
ATOM 1443 C CA . ARG A 1 189 ? 12.305 -6.955 8.344 1.00 88.88 189 ARG A CA 1
ATOM 1444 C C . ARG A 1 189 ? 13.821 -6.886 8.136 1.00 88.88 189 ARG A C 1
ATOM 1446 O O . ARG A 1 189 ? 14.434 -7.876 7.754 1.00 88.88 189 ARG A O 1
ATOM 1453 N N . TYR A 1 190 ? 14.426 -5.734 8.420 1.00 89.25 190 TYR A N 1
ATOM 1454 C CA . TYR A 1 190 ? 15.861 -5.486 8.242 1.00 89.25 190 TYR A CA 1
ATOM 1455 C C . TYR A 1 190 ? 16.613 -5.243 9.558 1.00 89.25 190 TYR A C 1
ATOM 1457 O O . TYR A 1 190 ? 17.720 -4.707 9.544 1.00 89.25 190 TYR A O 1
ATOM 1465 N N . LYS A 1 191 ? 16.024 -5.605 10.704 1.00 86.38 191 LYS A N 1
ATOM 1466 C CA . LYS A 1 191 ? 16.692 -5.546 12.011 1.00 86.38 191 LYS A CA 1
ATOM 1467 C C . LYS A 1 191 ? 17.179 -6.935 12.409 1.00 86.38 191 LYS A C 1
ATOM 1469 O O . LYS A 1 191 ? 16.411 -7.889 12.362 1.00 86.38 191 LYS A O 1
ATOM 1474 N N . SER A 1 192 ? 18.433 -7.038 12.848 1.00 85.69 192 SER A N 1
ATOM 1475 C CA . SER A 1 192 ? 18.998 -8.286 13.385 1.00 85.69 192 SER A CA 1
ATOM 1476 C C . SER A 1 192 ? 18.348 -8.696 14.707 1.00 85.69 192 SER A C 1
ATOM 1478 O O . SER A 1 192 ? 18.177 -9.879 14.975 1.00 85.69 192 SER A O 1
ATOM 1480 N N . GLU A 1 193 ? 17.952 -7.711 15.513 1.00 83.56 193 GLU A N 1
ATOM 1481 C CA . GLU A 1 193 ? 17.224 -7.902 16.760 1.00 83.56 193 GLU A CA 1
ATOM 1482 C C . GLU A 1 193 ? 15.928 -7.096 16.720 1.00 83.56 193 GLU A C 1
ATOM 1484 O O . GLU A 1 193 ? 15.921 -5.885 16.477 1.00 83.56 193 GLU A O 1
ATOM 1489 N N . SER A 1 194 ? 14.807 -7.767 16.964 1.00 79.94 194 SER A N 1
ATOM 1490 C CA . SER A 1 194 ? 13.514 -7.111 17.109 1.00 79.94 194 SER A CA 1
ATOM 1491 C C . SER A 1 194 ? 12.656 -7.834 18.136 1.00 79.94 194 SER A C 1
ATOM 1493 O O . SER A 1 194 ? 12.715 -9.054 18.286 1.00 79.94 194 SER A O 1
ATOM 1495 N N . LYS A 1 195 ? 11.858 -7.058 18.869 1.00 74.75 195 LYS A N 1
ATOM 1496 C CA . LYS A 1 195 ? 10.811 -7.588 19.739 1.00 74.75 195 LYS A CA 1
ATOM 1497 C C . LYS A 1 195 ? 9.507 -7.562 18.960 1.00 74.75 195 LYS A C 1
ATOM 1499 O O . LYS A 1 195 ? 9.163 -6.523 18.394 1.00 74.75 195 LYS A O 1
ATOM 1504 N N . LYS A 1 196 ? 8.798 -8.690 18.943 1.00 71.25 196 LYS A N 1
ATOM 1505 C CA . LYS A 1 196 ? 7.454 -8.744 18.368 1.00 71.25 196 LYS A CA 1
ATOM 1506 C C . LYS A 1 196 ? 6.527 -7.797 19.141 1.00 71.25 196 LYS A C 1
ATOM 1508 O O . LYS A 1 196 ? 6.685 -7.690 20.361 1.00 71.25 196 LYS A O 1
ATOM 1513 N N . PRO A 1 197 ? 5.587 -7.119 18.462 1.00 73.19 197 PRO A N 1
ATOM 1514 C CA . PRO A 1 197 ? 4.541 -6.371 19.143 1.00 73.19 197 PRO A CA 1
ATOM 1515 C C . PRO A 1 197 ? 3.785 -7.290 20.111 1.00 73.19 197 PRO A C 1
ATOM 1517 O O . PRO A 1 197 ? 3.500 -8.438 19.775 1.00 73.19 197 PRO A O 1
ATOM 1520 N N . SER A 1 198 ? 3.495 -6.798 21.316 1.00 77.06 198 SER A N 1
ATOM 1521 C CA . SER A 1 198 ? 2.695 -7.520 22.314 1.00 77.06 198 SER A CA 1
ATOM 1522 C C . SER A 1 198 ? 1.195 -7.395 22.055 1.00 77.06 198 SER A C 1
ATOM 1524 O O . SER A 1 198 ? 0.449 -8.296 22.425 1.00 77.06 198 SER A O 1
ATOM 1526 N N . LEU A 1 199 ? 0.773 -6.289 21.431 1.00 79.94 199 LEU A N 1
ATOM 1527 C CA . LEU A 1 199 ? -0.623 -5.931 21.202 1.00 79.94 199 LEU A CA 1
ATOM 1528 C C . LEU A 1 199 ? -1.299 -6.918 20.243 1.00 79.94 199 LEU A C 1
ATOM 1530 O O . LEU A 1 199 ? -0.839 -7.103 19.118 1.00 79.94 199 LEU A O 1
ATOM 1534 N N . SER A 1 200 ? -2.398 -7.518 20.689 1.00 79.12 200 SER A N 1
ATOM 1535 C CA . SER A 1 200 ? -3.196 -8.484 19.930 1.00 79.12 200 SER A CA 1
ATOM 1536 C C . SER A 1 200 ? -4.671 -8.105 19.808 1.00 79.12 200 SER A C 1
ATOM 1538 O O . SER A 1 200 ? -5.370 -8.688 18.985 1.00 79.12 200 SER A O 1
ATOM 1540 N N . SER A 1 201 ? -5.162 -7.156 20.611 1.00 78.50 201 SER A N 1
ATOM 1541 C CA . SER A 1 201 ? -6.558 -6.703 20.571 1.00 78.50 201 SER A CA 1
ATOM 1542 C C . SER A 1 201 ? -6.685 -5.233 20.959 1.00 78.50 201 SER A C 1
ATOM 1544 O O . SER A 1 201 ? -5.955 -4.744 21.825 1.00 78.50 201 SER A O 1
ATOM 1546 N N . VAL A 1 202 ? -7.613 -4.543 20.297 1.00 77.62 202 VAL A N 1
ATOM 1547 C CA . VAL A 1 202 ? -7.994 -3.163 20.599 1.00 77.62 202 VAL A CA 1
ATOM 1548 C C . VAL A 1 202 ? -9.513 -3.091 20.662 1.00 77.62 202 VAL A C 1
ATOM 1550 O O . VAL A 1 202 ? -10.175 -3.328 19.655 1.00 77.62 202 VAL A O 1
ATOM 1553 N N . ASP A 1 203 ? -10.043 -2.727 21.824 1.00 74.56 203 ASP A N 1
ATOM 1554 C CA . ASP A 1 203 ? -11.476 -2.531 22.028 1.00 74.56 203 ASP A CA 1
ATOM 1555 C C . ASP A 1 203 ? -11.816 -1.046 21.882 1.00 74.56 203 ASP A C 1
ATOM 1557 O O . ASP A 1 203 ? -11.251 -0.197 22.571 1.00 74.56 203 ASP A O 1
ATOM 1561 N N . ILE A 1 204 ? -12.744 -0.712 20.985 1.00 72.75 204 ILE A N 1
ATOM 1562 C CA . ILE A 1 204 ? -13.185 0.668 20.740 1.00 72.75 204 ILE A CA 1
ATOM 1563 C C . ILE A 1 204 ? -14.540 0.882 21.416 1.00 72.75 204 ILE A C 1
ATOM 1565 O O . ILE A 1 204 ? -15.504 0.173 21.137 1.00 72.75 204 ILE A O 1
ATOM 1569 N N . ILE A 1 205 ? -14.626 1.866 22.312 1.00 71.69 205 ILE A N 1
ATOM 1570 C CA . ILE A 1 205 ? -15.729 1.990 23.272 1.00 71.69 205 ILE A CA 1
ATOM 1571 C C . ILE A 1 205 ? -16.427 3.335 23.149 1.00 71.69 205 ILE A C 1
ATOM 1573 O O . ILE A 1 205 ? -15.793 4.386 23.078 1.00 71.69 205 ILE A O 1
ATOM 1577 N N . GLY A 1 206 ? -17.760 3.298 23.193 1.00 66.44 206 GLY A N 1
ATOM 1578 C CA . GLY A 1 206 ? -18.591 4.502 23.176 1.00 66.44 206 GLY A CA 1
ATOM 1579 C C . GLY A 1 206 ? -18.858 5.060 21.778 1.00 66.44 206 GLY A C 1
ATOM 1580 O O . GLY A 1 206 ? -19.344 6.183 21.672 1.00 66.44 206 GLY A O 1
ATOM 1581 N N . PHE A 1 207 ? -18.579 4.271 20.735 1.00 66.56 207 PHE A N 1
ATOM 1582 C CA . PHE A 1 207 ? -18.768 4.618 19.321 1.00 66.56 207 PHE A CA 1
ATOM 1583 C C . PHE A 1 207 ? -19.931 3.866 18.645 1.00 66.56 207 PHE A C 1
ATOM 1585 O O . PHE A 1 207 ? -20.007 3.800 17.418 1.00 66.56 207 PHE A O 1
ATOM 1592 N N . GLY A 1 208 ? -20.827 3.287 19.445 1.00 66.62 208 GLY A N 1
ATOM 1593 C CA . GLY A 1 208 ? -21.904 2.419 18.972 1.00 66.62 208 GLY A CA 1
ATOM 1594 C C . GLY A 1 208 ? -21.480 0.952 18.860 1.00 66.62 208 GLY A C 1
ATOM 1595 O O . GLY A 1 208 ? -20.365 0.580 19.213 1.00 66.62 208 GLY A O 1
ATOM 1596 N N . THR A 1 209 ? -22.406 0.109 18.408 1.00 70.44 209 THR A N 1
ATOM 1597 C CA . THR A 1 209 ? -22.189 -1.319 18.122 1.00 70.44 209 THR A CA 1
ATOM 1598 C C . THR A 1 209 ? -23.026 -1.730 16.909 1.00 70.44 209 THR A C 1
ATOM 1600 O O . THR A 1 209 ? -23.933 -1.003 16.496 1.00 70.44 209 THR A O 1
ATOM 1603 N N . GLY A 1 210 ? -22.738 -2.898 16.335 1.00 75.62 210 GLY A N 1
ATOM 1604 C CA . GLY A 1 210 ? -23.549 -3.495 15.276 1.00 75.62 210 GLY A CA 1
ATOM 1605 C C . GLY A 1 210 ? -22.984 -3.329 13.859 1.00 75.62 210 GLY A C 1
ATOM 1606 O O . GLY A 1 210 ? -21.895 -2.784 13.670 1.00 75.62 210 GLY A O 1
ATOM 1607 N N . PRO A 1 211 ? -23.720 -3.804 12.835 1.00 77.00 211 PRO A N 1
ATOM 1608 C CA . PRO A 1 211 ? -23.158 -4.079 11.509 1.00 77.00 211 PRO A CA 1
ATOM 1609 C C . PRO A 1 211 ? -22.562 -2.868 10.786 1.00 77.00 211 PRO A C 1
ATOM 1611 O O . PRO A 1 211 ? -21.627 -3.014 10.006 1.00 77.00 211 PRO A O 1
ATOM 1614 N N . GLU A 1 212 ? -23.090 -1.665 11.015 1.00 75.88 212 GLU A N 1
ATOM 1615 C CA . GLU A 1 212 ? -22.557 -0.456 10.379 1.00 75.88 212 GLU A CA 1
ATOM 1616 C C . GLU A 1 212 ? -21.149 -0.116 10.887 1.00 75.88 212 GLU A C 1
ATOM 1618 O O . GLU A 1 212 ? -20.274 0.228 10.090 1.00 75.88 212 GLU A O 1
ATOM 1623 N N . LEU A 1 213 ? -20.926 -0.231 12.199 1.00 75.25 213 LEU A N 1
ATOM 1624 C CA . LEU A 1 213 ? -19.623 0.016 12.809 1.00 75.25 213 LEU A CA 1
ATOM 1625 C C . LEU A 1 213 ? -18.617 -1.052 12.378 1.00 75.25 213 LEU A C 1
ATOM 1627 O O . LEU A 1 213 ? -17.526 -0.704 11.935 1.00 75.25 213 LEU A O 1
ATOM 1631 N N . GLU A 1 214 ? -19.017 -2.324 12.416 1.00 79.44 214 GLU A N 1
ATOM 1632 C CA . GLU A 1 214 ? -18.186 -3.447 11.964 1.00 79.44 214 GLU A CA 1
ATOM 1633 C C . GLU A 1 214 ? -17.751 -3.281 10.502 1.00 79.44 214 GLU A C 1
ATOM 1635 O O . GLU A 1 214 ? -16.579 -3.444 10.171 1.00 79.44 214 GLU A O 1
ATOM 1640 N N . ASN A 1 215 ? -18.659 -2.849 9.618 1.00 81.56 215 ASN A N 1
ATOM 1641 C CA . ASN A 1 215 ? -18.322 -2.579 8.219 1.00 81.56 215 ASN A CA 1
ATOM 1642 C C . ASN A 1 215 ? -17.318 -1.423 8.064 1.00 81.56 215 ASN A C 1
ATOM 1644 O O . ASN A 1 215 ? -16.434 -1.488 7.208 1.00 81.56 215 ASN A O 1
ATOM 1648 N N . LYS A 1 216 ? -17.431 -0.361 8.876 1.00 81.50 216 LYS A N 1
ATOM 1649 C CA . LYS A 1 216 ? -16.472 0.761 8.869 1.00 81.50 216 LYS A CA 1
ATOM 1650 C C . LYS A 1 216 ? -15.103 0.336 9.401 1.00 81.50 216 LYS A C 1
ATOM 1652 O O . LYS A 1 216 ? -14.093 0.745 8.831 1.00 81.50 216 LYS A O 1
ATOM 1657 N N . LEU A 1 217 ? -15.069 -0.483 10.453 1.00 80.69 217 LEU A N 1
ATOM 1658 C CA . LEU A 1 217 ? -13.838 -1.042 11.013 1.00 80.69 217 LEU A CA 1
ATOM 1659 C C . LEU A 1 217 ? -13.148 -1.959 10.008 1.00 80.69 217 LEU A C 1
ATOM 1661 O O . LEU A 1 217 ? -11.971 -1.757 9.727 1.00 80.69 217 LEU A O 1
ATOM 1665 N N . LYS A 1 218 ? -13.896 -2.877 9.387 1.00 85.50 218 LYS A N 1
ATOM 1666 C CA . LYS A 1 218 ? -13.373 -3.760 8.341 1.00 85.50 218 LYS A CA 1
ATOM 1667 C C . LYS A 1 218 ? -12.816 -2.974 7.157 1.00 85.50 218 LYS A C 1
ATOM 1669 O O . LYS A 1 218 ? -11.712 -3.249 6.704 1.00 85.50 218 LYS A O 1
ATOM 1674 N N . TYR A 1 219 ? -13.534 -1.950 6.694 1.00 87.12 219 TYR A N 1
ATOM 1675 C CA . TYR A 1 219 ? -13.034 -1.059 5.646 1.00 87.12 219 TYR A CA 1
ATOM 1676 C C . TYR A 1 219 ? -11.717 -0.377 6.051 1.00 87.12 219 TYR A C 1
ATOM 1678 O O . TYR A 1 219 ? -10.782 -0.304 5.255 1.00 87.12 219 TYR A O 1
ATOM 1686 N N . ALA A 1 220 ? -11.623 0.125 7.285 1.00 83.75 220 ALA A N 1
ATOM 1687 C CA . ALA A 1 220 ? -10.412 0.778 7.771 1.00 83.75 220 ALA A CA 1
ATOM 1688 C C . ALA A 1 220 ? -9.240 -0.208 7.934 1.00 83.75 220 ALA A C 1
ATOM 1690 O O . ALA A 1 220 ? -8.093 0.155 7.666 1.00 83.75 220 ALA A O 1
ATOM 1691 N N . GLU A 1 221 ? -9.523 -1.454 8.316 1.00 86.12 221 GLU A N 1
ATOM 1692 C CA . GLU A 1 221 ? -8.562 -2.557 8.353 1.00 86.12 221 GLU A CA 1
ATOM 1693 C C . GLU A 1 221 ? -8.027 -2.874 6.945 1.00 86.12 221 GLU A C 1
ATOM 1695 O O . GLU A 1 221 ? -6.816 -2.919 6.736 1.00 86.12 221 GLU A O 1
ATOM 1700 N N . ASP A 1 222 ? -8.910 -2.969 5.948 1.00 89.75 222 ASP A N 1
ATOM 1701 C CA . ASP A 1 222 ? -8.548 -3.241 4.550 1.00 89.75 222 ASP A CA 1
ATOM 1702 C C . ASP A 1 222 ? -7.666 -2.143 3.949 1.00 89.75 222 ASP A C 1
ATOM 1704 O O . ASP A 1 222 ? -6.653 -2.413 3.293 1.00 89.75 222 ASP A O 1
ATOM 1708 N N . VAL A 1 223 ? -8.002 -0.882 4.230 1.00 89.25 223 VAL A N 1
ATOM 1709 C CA . VAL A 1 223 ? -7.150 0.261 3.878 1.00 89.25 223 VAL A CA 1
ATOM 1710 C C . VAL A 1 223 ? -5.809 0.172 4.609 1.00 89.25 223 VAL A C 1
ATOM 1712 O O . VAL A 1 223 ? -4.759 0.397 4.001 1.00 89.25 223 VAL A O 1
ATOM 1715 N N . SER A 1 224 ? -5.820 -0.193 5.891 1.00 86.69 224 SER A N 1
ATOM 1716 C CA . SER A 1 224 ? -4.617 -0.316 6.717 1.00 86.69 224 SER A CA 1
ATOM 1717 C C . SER A 1 224 ? -3.656 -1.388 6.200 1.00 86.69 224 SER A C 1
ATOM 1719 O O . SER A 1 224 ? -2.457 -1.121 6.107 1.00 86.69 224 SER A O 1
ATOM 1721 N N . TYR A 1 225 ? -4.153 -2.550 5.766 1.00 89.00 225 TYR A N 1
ATOM 1722 C CA . TYR A 1 225 ? -3.332 -3.585 5.127 1.00 89.00 225 TYR A CA 1
ATOM 1723 C C . TYR A 1 225 ? -2.670 -3.099 3.834 1.00 89.00 225 TYR A C 1
ATOM 1725 O O . TYR A 1 225 ? -1.506 -3.422 3.570 1.00 89.00 225 TYR A O 1
ATOM 1733 N N . GLY A 1 226 ? -3.380 -2.292 3.039 1.00 91.94 226 GLY A N 1
ATOM 1734 C CA . GLY A 1 226 ? -2.806 -1.616 1.875 1.00 91.94 226 GLY A CA 1
ATOM 1735 C C . GLY A 1 226 ? -1.683 -0.653 2.267 1.00 91.94 226 GLY A C 1
ATOM 1736 O O . GLY A 1 226 ? -0.593 -0.704 1.692 1.00 91.94 226 GLY A O 1
ATOM 1737 N N . VAL A 1 227 ? -1.916 0.190 3.279 1.00 90.62 227 VAL A N 1
ATOM 1738 C CA . VAL A 1 227 ? -0.940 1.185 3.758 1.00 90.62 227 VAL A CA 1
ATOM 1739 C C . VAL A 1 227 ? 0.316 0.519 4.313 1.00 90.62 227 VAL A C 1
ATOM 1741 O O . VAL A 1 227 ? 1.421 0.967 4.005 1.00 90.62 227 VAL A O 1
ATOM 1744 N N . ILE A 1 228 ? 0.170 -0.556 5.095 1.00 90.50 228 ILE A N 1
ATOM 1745 C CA . ILE A 1 228 ? 1.301 -1.344 5.604 1.00 90.50 228 ILE A CA 1
ATOM 1746 C C . ILE A 1 228 ? 2.135 -1.865 4.442 1.00 90.50 228 ILE A C 1
ATOM 1748 O O . ILE A 1 228 ? 3.337 -1.623 4.405 1.00 90.50 228 ILE A O 1
ATOM 1752 N N . PHE A 1 229 ? 1.494 -2.478 3.448 1.00 95.56 229 PHE A N 1
ATOM 1753 C CA . PHE A 1 229 ? 2.182 -2.966 2.259 1.00 95.56 229 PHE A CA 1
ATOM 1754 C C . PHE A 1 229 ? 2.920 -1.845 1.508 1.00 95.56 229 PHE A C 1
ATOM 1756 O O . PHE A 1 229 ? 4.089 -1.992 1.162 1.00 95.56 229 PHE A O 1
ATOM 1763 N N . GLY A 1 230 ? 2.297 -0.677 1.318 1.00 95.31 230 GLY A N 1
ATOM 1764 C CA . GLY A 1 230 ? 2.970 0.480 0.718 1.00 95.31 230 GLY A CA 1
ATOM 1765 C C . GLY A 1 230 ? 4.203 0.934 1.513 1.00 95.31 230 GLY A C 1
ATOM 1766 O O . GLY A 1 230 ? 5.257 1.202 0.929 1.00 95.31 230 GLY A O 1
ATOM 1767 N N . ARG A 1 231 ? 4.103 0.973 2.850 1.00 93.88 231 ARG A N 1
ATOM 1768 C CA . ARG A 1 231 ? 5.234 1.279 3.744 1.00 93.88 231 ARG A CA 1
ATOM 1769 C C . ARG A 1 231 ? 6.330 0.227 3.639 1.00 93.88 231 ARG A C 1
ATOM 1771 O O . ARG A 1 231 ? 7.500 0.592 3.588 1.00 93.88 231 ARG A O 1
ATOM 1778 N N . GLU A 1 232 ? 5.973 -1.051 3.564 1.00 95.38 232 GLU A N 1
ATOM 1779 C CA . GLU A 1 232 ? 6.928 -2.139 3.390 1.00 95.38 232 GLU A CA 1
ATOM 1780 C C . GLU A 1 232 ? 7.721 -1.983 2.090 1.00 95.38 232 GLU A C 1
ATOM 1782 O O . GLU A 1 232 ? 8.948 -2.114 2.105 1.00 95.38 232 GLU A O 1
ATOM 1787 N N . LEU A 1 233 ? 7.065 -1.638 0.980 1.00 97.50 233 LEU A N 1
ATOM 1788 C CA . LEU A 1 233 ? 7.765 -1.371 -0.274 1.00 97.50 233 LEU A CA 1
ATOM 1789 C C . LEU A 1 233 ? 8.757 -0.202 -0.107 1.00 97.50 233 LEU A C 1
ATOM 1791 O O . LEU A 1 233 ? 9.953 -0.387 -0.304 1.00 97.50 233 LEU A O 1
ATOM 1795 N N . ILE A 1 234 ? 8.310 0.963 0.371 1.00 96.12 234 ILE A N 1
ATOM 1796 C CA . ILE A 1 234 ? 9.171 2.157 0.529 1.00 96.12 234 ILE A CA 1
ATOM 1797 C C . ILE A 1 234 ? 10.329 1.927 1.520 1.00 96.12 234 ILE A C 1
ATOM 1799 O O . ILE A 1 234 ? 11.442 2.432 1.340 1.00 96.12 234 ILE A O 1
ATOM 1803 N N . ASN A 1 235 ? 10.083 1.179 2.597 1.00 95.00 235 ASN A N 1
ATOM 1804 C CA . ASN A 1 235 ? 11.096 0.891 3.607 1.00 95.00 235 ASN A CA 1
ATOM 1805 C C . ASN A 1 235 ? 12.179 -0.058 3.093 1.00 95.00 235 ASN A C 1
ATOM 1807 O O . ASN A 1 235 ? 13.322 0.027 3.561 1.00 95.00 235 ASN A O 1
ATOM 1811 N N . SER A 1 236 ? 11.838 -0.929 2.141 1.00 97.06 236 SER A N 1
ATOM 1812 C CA . SER A 1 236 ? 12.769 -1.886 1.551 1.00 97.06 236 SER A CA 1
ATOM 1813 C C . SER A 1 236 ? 13.911 -1.141 0.852 1.00 97.06 236 SER A C 1
ATOM 1815 O O . SER A 1 236 ? 13.662 -0.233 0.060 1.00 97.06 236 SER A O 1
ATOM 1817 N N . PRO A 1 237 ? 15.185 -1.447 1.153 1.00 97.44 237 PRO A N 1
ATOM 1818 C CA . PRO A 1 237 ? 16.296 -0.798 0.471 1.00 97.44 237 PRO A CA 1
ATOM 1819 C C . PRO A 1 237 ? 16.353 -1.246 -0.997 1.00 97.44 237 PRO A C 1
ATOM 1821 O O . PRO A 1 237 ? 15.910 -2.343 -1.333 1.00 97.44 237 PRO A O 1
ATOM 1824 N N . ALA A 1 238 ? 16.927 -0.415 -1.869 1.00 97.19 238 ALA A N 1
ATOM 1825 C CA . ALA A 1 238 ? 16.931 -0.650 -3.318 1.00 97.19 238 ALA A CA 1
ATOM 1826 C C . ALA A 1 238 ? 17.607 -1.966 -3.742 1.00 97.19 238 ALA A C 1
ATOM 1828 O O . ALA A 1 238 ? 17.227 -2.568 -4.737 1.00 97.19 238 ALA A O 1
ATOM 1829 N N . ASN A 1 239 ? 18.571 -2.465 -2.961 1.00 97.00 239 ASN A N 1
ATOM 1830 C CA . ASN A 1 239 ? 19.199 -3.766 -3.210 1.00 97.00 239 ASN A CA 1
ATOM 1831 C C . ASN A 1 239 ? 18.282 -4.965 -2.894 1.00 97.00 239 ASN A C 1
ATOM 1833 O O . ASN A 1 239 ? 18.635 -6.093 -3.222 1.00 97.00 239 ASN A O 1
ATOM 1837 N N . VAL A 1 240 ? 17.154 -4.735 -2.215 1.00 98.06 240 VAL A N 1
ATOM 1838 C CA . VAL A 1 240 ? 16.126 -5.740 -1.912 1.00 98.06 240 VAL A CA 1
ATOM 1839 C C . VAL A 1 240 ? 14.904 -5.531 -2.800 1.00 98.06 240 VAL A C 1
ATOM 1841 O O . VAL A 1 240 ? 14.433 -6.486 -3.406 1.00 98.06 240 VAL A O 1
ATOM 1844 N N . LEU A 1 241 ? 14.399 -4.298 -2.902 1.00 98.25 241 LEU A N 1
ATOM 1845 C CA . LEU A 1 241 ? 13.254 -3.973 -3.752 1.00 98.25 241 LEU A CA 1
ATOM 1846 C C . LEU A 1 241 ? 13.713 -3.463 -5.121 1.00 98.25 241 LEU A C 1
ATOM 1848 O O . LEU A 1 241 ? 13.623 -2.276 -5.421 1.00 98.25 241 LEU A O 1
ATOM 1852 N N . THR A 1 242 ? 14.210 -4.383 -5.942 1.00 98.62 242 THR A N 1
ATOM 1853 C CA . THR A 1 242 ? 14.593 -4.106 -7.334 1.00 98.62 242 THR A CA 1
ATOM 1854 C C . THR A 1 242 ? 13.353 -4.017 -8.240 1.00 98.62 242 THR A C 1
ATOM 1856 O O . THR A 1 242 ? 12.251 -4.391 -7.815 1.00 98.62 242 THR A O 1
ATOM 1859 N N . PRO A 1 243 ? 13.491 -3.582 -9.510 1.00 98.75 243 PRO A N 1
ATOM 1860 C CA . PRO A 1 243 ? 12.371 -3.534 -10.447 1.00 98.75 243 PRO A CA 1
ATOM 1861 C C . PRO A 1 243 ? 11.653 -4.873 -10.647 1.00 98.75 243 PRO A C 1
ATOM 1863 O O . PRO A 1 243 ? 10.429 -4.905 -10.776 1.00 98.75 243 PRO A O 1
ATOM 1866 N N . ALA A 1 244 ? 12.403 -5.978 -10.623 1.00 98.69 244 ALA A N 1
ATOM 1867 C CA . ALA A 1 244 ? 11.838 -7.322 -10.678 1.00 98.69 244 ALA A CA 1
ATOM 1868 C C . ALA A 1 244 ? 10.982 -7.608 -9.437 1.00 98.69 244 ALA A C 1
ATOM 1870 O O . ALA A 1 244 ? 9.825 -7.997 -9.560 1.00 98.69 244 ALA A O 1
ATOM 1871 N N . VAL A 1 245 ? 11.512 -7.329 -8.242 1.00 98.62 245 VAL A N 1
ATOM 1872 C CA . VAL A 1 245 ? 10.839 -7.666 -6.981 1.00 98.62 245 VAL A CA 1
ATOM 1873 C C . VAL A 1 245 ? 9.534 -6.890 -6.811 1.00 98.62 245 VAL A C 1
ATOM 1875 O O . VAL A 1 245 ? 8.520 -7.488 -6.473 1.00 98.62 245 VAL A O 1
ATOM 1878 N N . ILE A 1 246 ? 9.497 -5.583 -7.090 1.00 98.50 246 ILE A N 1
ATOM 1879 C CA . ILE A 1 246 ? 8.228 -4.832 -7.013 1.00 98.50 246 ILE A CA 1
ATOM 1880 C C . ILE A 1 246 ? 7.209 -5.289 -8.077 1.00 98.50 246 ILE A C 1
ATOM 1882 O O . ILE A 1 246 ? 6.003 -5.246 -7.829 1.00 98.50 246 ILE A O 1
ATOM 1886 N N . SER A 1 247 ? 7.668 -5.778 -9.232 1.00 98.69 247 SER A N 1
ATOM 1887 C CA . SER A 1 247 ? 6.793 -6.364 -10.260 1.00 98.69 247 SER A CA 1
ATOM 1888 C C . SER A 1 247 ? 6.230 -7.721 -9.835 1.00 98.69 247 SER A C 1
ATOM 1890 O O . SER A 1 247 ? 5.056 -8.012 -10.085 1.00 98.69 247 SER A O 1
ATOM 1892 N N . ASP A 1 248 ? 7.024 -8.516 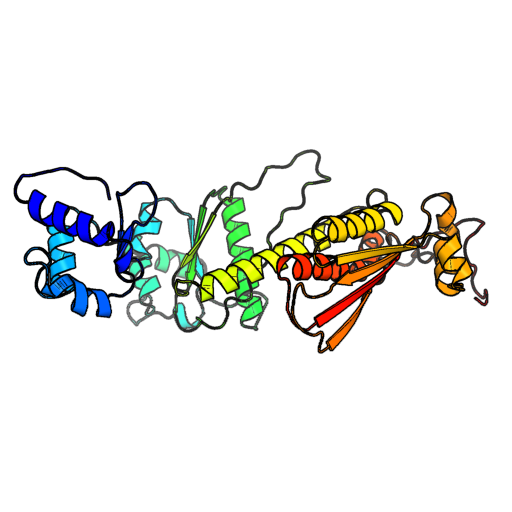-9.118 1.00 98.62 248 ASP A N 1
ATOM 1893 C CA . ASP A 1 248 ? 6.567 -9.745 -8.474 1.00 98.62 248 ASP A CA 1
ATOM 1894 C C . ASP A 1 248 ? 5.553 -9.439 -7.365 1.00 98.62 248 ASP A C 1
ATOM 1896 O O . ASP A 1 248 ? 4.517 -10.094 -7.295 1.00 98.62 248 ASP A O 1
ATOM 1900 N N . GLU A 1 249 ? 5.786 -8.418 -6.533 1.00 98.56 249 GLU A N 1
ATOM 1901 C CA . GLU A 1 249 ? 4.820 -7.978 -5.515 1.00 98.56 249 GLU A CA 1
ATOM 1902 C C . GLU A 1 249 ? 3.491 -7.527 -6.141 1.00 98.56 249 GLU A C 1
ATOM 1904 O O . GLU A 1 249 ? 2.419 -7.912 -5.673 1.00 98.56 249 GLU A O 1
ATOM 1909 N N . ALA A 1 250 ? 3.529 -6.786 -7.251 1.00 98.62 250 ALA A N 1
ATOM 1910 C CA . ALA A 1 250 ? 2.320 -6.429 -7.993 1.00 98.62 250 ALA A CA 1
ATOM 1911 C C . ALA A 1 250 ? 1.592 -7.662 -8.559 1.00 98.62 250 ALA A C 1
ATOM 1913 O O . ALA A 1 250 ? 0.363 -7.747 -8.502 1.00 98.62 250 ALA A O 1
ATOM 1914 N N . SER A 1 251 ? 2.342 -8.647 -9.058 1.00 98.56 251 SER A N 1
ATOM 1915 C CA . SER A 1 251 ? 1.786 -9.916 -9.538 1.00 98.56 251 SER A CA 1
ATOM 1916 C C . SER A 1 251 ? 1.157 -10.728 -8.403 1.00 98.56 251 SER A C 1
ATOM 1918 O O . SER A 1 251 ? 0.083 -11.301 -8.582 1.00 98.56 251 SER A O 1
ATOM 1920 N N . LYS A 1 252 ? 1.767 -10.725 -7.210 1.00 98.56 252 LYS A N 1
ATOM 1921 C CA . LYS A 1 252 ? 1.200 -11.343 -6.003 1.00 98.56 252 LYS A CA 1
ATOM 1922 C C . LYS A 1 252 ? -0.114 -10.681 -5.605 1.00 98.56 252 LYS A C 1
ATOM 1924 O O . LYS A 1 252 ? -1.061 -11.404 -5.329 1.00 98.56 252 LYS A O 1
ATOM 1929 N N . VAL A 1 253 ? -0.211 -9.347 -5.636 1.00 98.31 253 VAL A N 1
ATOM 1930 C CA . VAL A 1 253 ? -1.483 -8.639 -5.383 1.00 98.31 253 VAL A CA 1
ATOM 1931 C C . VAL A 1 253 ? -2.570 -9.139 -6.335 1.00 98.31 253 VAL A C 1
ATOM 1933 O O . V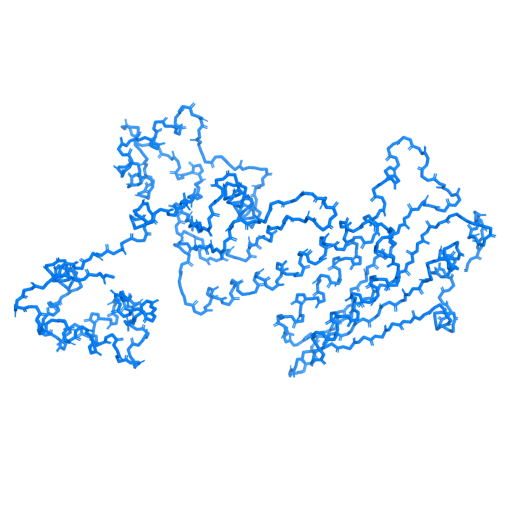AL A 1 253 ? -3.635 -9.550 -5.883 1.00 98.31 253 VAL A O 1
ATOM 1936 N N . ALA A 1 254 ? -2.296 -9.187 -7.641 1.00 98.44 254 ALA A N 1
ATOM 1937 C CA . ALA A 1 254 ? -3.278 -9.684 -8.604 1.00 98.44 254 ALA A CA 1
ATOM 1938 C C . ALA A 1 254 ? -3.624 -11.168 -8.406 1.00 98.44 254 ALA A C 1
ATOM 1940 O O . ALA A 1 254 ? -4.777 -11.548 -8.576 1.00 98.44 254 ALA A O 1
ATOM 1941 N N . SER A 1 255 ? -2.654 -12.003 -8.024 1.00 98.38 255 SER A N 1
ATOM 1942 C CA . SER A 1 255 ? -2.887 -13.421 -7.736 1.00 98.38 255 SER A CA 1
ATOM 1943 C C . SER A 1 255 ? -3.763 -13.626 -6.498 1.00 98.38 255 SER A C 1
ATOM 1945 O O . SER A 1 255 ? -4.656 -14.474 -6.523 1.00 98.38 255 SER A O 1
ATOM 1947 N N . THR A 1 256 ? -3.518 -12.868 -5.425 1.00 98.31 256 THR A N 1
ATOM 1948 C CA . THR A 1 256 ? -4.298 -12.925 -4.178 1.00 98.31 256 THR A CA 1
ATOM 1949 C C . THR A 1 256 ? -5.765 -12.581 -4.426 1.00 98.31 256 THR A C 1
ATOM 1951 O O . THR A 1 256 ? -6.646 -13.236 -3.880 1.00 98.31 256 THR A O 1
ATOM 1954 N N . TYR A 1 257 ? -6.029 -11.612 -5.305 1.00 97.88 257 TYR A N 1
ATOM 1955 C CA . TYR A 1 257 ? -7.374 -11.136 -5.643 1.00 97.88 257 TYR A CA 1
ATOM 1956 C C . TYR A 1 257 ? -7.764 -11.495 -7.083 1.00 97.88 257 TYR A C 1
ATOM 1958 O O . TYR A 1 257 ? -8.327 -10.678 -7.813 1.00 97.88 257 TYR A O 1
ATOM 1966 N N . SER A 1 258 ? -7.423 -12.710 -7.518 1.00 98.00 258 SER A N 1
ATOM 1967 C CA . SER A 1 258 ? -7.571 -13.157 -8.915 1.00 98.00 258 SER A CA 1
ATOM 1968 C C . SER A 1 258 ? -9.016 -13.208 -9.426 1.00 98.00 258 SER A C 1
ATOM 1970 O O . SER A 1 258 ? -9.239 -13.284 -10.632 1.00 98.00 258 SER A O 1
ATOM 1972 N N . ASP A 1 259 ? -10.007 -13.124 -8.537 1.00 97.25 259 ASP A N 1
ATOM 1973 C CA . ASP A 1 259 ? -11.421 -13.003 -8.890 1.00 97.25 259 ASP A CA 1
ATOM 1974 C C . ASP A 1 259 ? -11.806 -11.598 -9.387 1.00 97.25 259 ASP A C 1
ATOM 1976 O O . ASP A 1 259 ? -12.789 -11.452 -10.113 1.00 97.25 259 ASP A O 1
ATOM 1980 N N . VAL A 1 260 ? -11.030 -10.570 -9.026 1.00 98.12 260 VAL A N 1
ATOM 1981 C CA . VAL A 1 260 ? -11.295 -9.161 -9.373 1.00 98.12 260 VAL A CA 1
ATOM 1982 C C . VAL A 1 260 ? -10.117 -8.461 -10.053 1.00 98.12 260 VAL A C 1
ATOM 1984 O O . VAL A 1 260 ? -10.291 -7.368 -10.593 1.00 98.12 260 VAL A O 1
ATOM 1987 N N . PHE A 1 261 ? -8.930 -9.072 -10.078 1.00 98.56 261 PHE A N 1
ATOM 1988 C CA . PHE A 1 261 ? -7.733 -8.515 -10.700 1.00 98.56 261 PHE A CA 1
ATOM 1989 C C . PHE A 1 261 ? -7.187 -9.350 -11.857 1.00 98.56 261 PHE A C 1
ATOM 1991 O O . PHE A 1 261 ? -7.140 -10.575 -11.825 1.00 98.56 261 PHE A O 1
ATOM 1998 N N . SER A 1 262 ? -6.653 -8.643 -12.851 1.00 98.31 262 SER A N 1
ATOM 1999 C CA . SER A 1 262 ? -5.731 -9.191 -13.849 1.00 98.31 262 SER A CA 1
ATOM 2000 C C . SER A 1 262 ? -4.424 -8.403 -13.848 1.00 98.31 262 SER A C 1
ATOM 2002 O O . SER A 1 262 ? -4.461 -7.178 -13.710 1.00 98.31 262 SER A O 1
ATOM 2004 N N . ALA A 1 263 ? -3.296 -9.080 -14.067 1.00 98.38 263 ALA A N 1
ATOM 2005 C CA . ALA A 1 263 ? -1.981 -8.461 -14.222 1.00 98.38 263 ALA A CA 1
ATOM 2006 C C . ALA A 1 263 ? -1.435 -8.662 -15.637 1.00 98.38 263 ALA A C 1
ATOM 2008 O O . ALA A 1 263 ? -1.515 -9.754 -16.196 1.00 98.38 263 ALA A O 1
ATOM 2009 N N . ASN A 1 264 ? -0.830 -7.613 -16.182 1.00 98.62 264 ASN A N 1
ATOM 2010 C CA . ASN A 1 264 ? 0.010 -7.664 -17.366 1.00 98.62 264 ASN A CA 1
ATOM 2011 C C . ASN A 1 264 ? 1.339 -6.977 -17.036 1.00 98.62 264 ASN A C 1
ATOM 2013 O O . ASN A 1 264 ? 1.369 -5.770 -16.791 1.00 98.62 264 ASN A O 1
ATOM 2017 N N . ILE A 1 265 ? 2.418 -7.755 -16.983 1.00 98.62 265 ILE A N 1
ATOM 2018 C CA . ILE A 1 265 ? 3.764 -7.264 -16.685 1.00 98.62 265 ILE A CA 1
ATOM 2019 C C . ILE A 1 265 ? 4.572 -7.331 -17.973 1.00 98.62 265 ILE A C 1
ATOM 2021 O O . ILE A 1 265 ? 4.789 -8.417 -18.510 1.00 98.62 265 ILE A O 1
ATOM 2025 N N . LEU A 1 266 ? 5.001 -6.176 -18.472 1.00 98.88 266 LEU A N 1
ATOM 2026 C CA . LEU A 1 266 ? 5.789 -6.092 -19.694 1.00 98.88 266 LEU A CA 1
ATOM 2027 C C . LEU A 1 266 ? 7.272 -6.025 -19.351 1.00 98.88 266 LEU A C 1
ATOM 2029 O O . LEU A 1 266 ? 7.687 -5.225 -18.512 1.00 98.88 266 LEU A O 1
ATOM 2033 N N . ASN A 1 267 ? 8.069 -6.839 -20.031 1.00 98.56 267 ASN A N 1
ATOM 2034 C CA . ASN A 1 267 ? 9.523 -6.763 -19.968 1.00 98.56 267 ASN A CA 1
ATOM 2035 C C . ASN A 1 267 ? 10.076 -5.672 -20.908 1.00 98.56 267 ASN A C 1
ATOM 2037 O O . ASN A 1 267 ? 9.331 -5.004 -21.633 1.00 98.56 267 ASN A O 1
ATOM 2041 N N . GLU A 1 268 ? 11.399 -5.500 -20.907 1.00 98.12 268 GLU A N 1
ATOM 2042 C CA . GLU A 1 268 ? 12.093 -4.504 -21.731 1.00 98.12 268 GLU A CA 1
ATOM 2043 C C . GLU A 1 268 ? 11.759 -4.612 -23.231 1.00 98.12 268 GLU A C 1
ATOM 2045 O O . GLU A 1 268 ? 11.505 -3.594 -23.877 1.00 98.12 268 GLU A O 1
ATOM 2050 N N . GLU A 1 269 ? 11.729 -5.828 -23.785 1.00 98.31 269 GLU A N 1
ATOM 2051 C CA . GLU A 1 269 ? 11.488 -6.042 -25.217 1.00 98.31 269 GLU A CA 1
ATOM 2052 C C . GLU A 1 269 ? 10.052 -5.671 -25.596 1.00 98.31 269 GLU A C 1
ATOM 2054 O O . GLU A 1 269 ? 9.832 -4.921 -26.542 1.00 98.31 269 GLU A O 1
ATOM 2059 N N . GLN A 1 270 ? 9.072 -6.078 -24.791 1.00 98.69 270 GLN A N 1
ATOM 2060 C CA . GLN A 1 270 ? 7.673 -5.696 -24.995 1.00 98.69 270 GLN A CA 1
ATOM 2061 C C . GLN A 1 270 ? 7.482 -4.173 -24.886 1.00 98.69 270 GLN A C 1
ATOM 2063 O O . GLN A 1 270 ? 6.745 -3.568 -25.664 1.00 98.69 270 GLN A O 1
ATOM 2068 N N . CYS A 1 271 ? 8.185 -3.513 -23.961 1.00 98.62 271 CYS A N 1
ATOM 2069 C CA . CYS A 1 271 ? 8.176 -2.050 -23.867 1.00 98.62 271 CYS A CA 1
ATOM 2070 C C . CYS A 1 271 ? 8.806 -1.387 -25.106 1.00 98.62 271 CYS A C 1
ATOM 2072 O O . CYS A 1 271 ? 8.377 -0.308 -25.528 1.00 98.62 271 CYS A O 1
ATOM 2074 N N . ARG A 1 272 ? 9.812 -2.029 -25.712 1.00 98.31 272 ARG A N 1
ATOM 2075 C CA . ARG A 1 272 ? 10.472 -1.565 -26.938 1.00 98.31 272 ARG A CA 1
ATOM 2076 C C . ARG A 1 272 ? 9.549 -1.684 -28.145 1.00 98.31 272 ARG A C 1
ATOM 2078 O O . ARG A 1 272 ? 9.436 -0.724 -28.906 1.00 98.31 272 ARG A O 1
ATOM 2085 N N . GLU A 1 273 ? 8.836 -2.798 -28.275 1.00 98.62 273 GLU A N 1
ATOM 2086 C CA . GLU A 1 273 ? 7.801 -3.006 -29.297 1.00 98.62 273 GLU A CA 1
ATOM 2087 C C . GLU A 1 273 ? 6.696 -1.940 -29.210 1.00 98.62 273 GLU A C 1
ATOM 2089 O O . GLU A 1 273 ? 6.242 -1.412 -30.228 1.00 98.62 273 GLU A O 1
ATOM 2094 N N . LEU A 1 274 ? 6.330 -1.541 -27.987 1.00 98.44 274 LEU A N 1
ATOM 2095 C CA . LEU A 1 274 ? 5.378 -0.461 -27.711 1.00 98.44 274 LEU A CA 1
ATOM 2096 C C . LEU A 1 274 ? 5.971 0.954 -27.838 1.00 98.44 274 LEU A C 1
ATOM 2098 O O . LEU A 1 274 ? 5.283 1.934 -27.552 1.00 98.44 274 LEU A O 1
ATOM 2102 N N . LYS A 1 275 ? 7.224 1.087 -28.293 1.00 98.38 275 LYS A N 1
ATOM 2103 C CA . LYS A 1 275 ? 7.924 2.363 -28.523 1.00 98.38 275 LYS A CA 1
ATOM 2104 C C . LYS A 1 275 ? 8.043 3.241 -27.271 1.00 98.38 275 LYS A C 1
ATOM 2106 O O . LYS A 1 275 ? 8.018 4.467 -27.364 1.00 98.38 275 LYS A O 1
ATOM 2111 N N . MET A 1 276 ? 8.233 2.637 -26.096 1.00 98.38 276 MET A N 1
ATOM 2112 C CA . MET A 1 276 ? 8.411 3.351 -24.821 1.00 98.38 276 MET A CA 1
ATOM 2113 C C . MET A 1 276 ? 9.830 3.938 -24.655 1.00 98.38 276 MET A C 1
ATOM 2115 O O . MET A 1 276 ? 10.483 3.748 -23.629 1.00 98.38 276 MET A O 1
ATOM 2119 N N . GLY A 1 277 ? 10.325 4.657 -25.670 1.00 97.94 277 GLY A N 1
ATOM 2120 C CA . GLY A 1 277 ? 11.716 5.120 -25.768 1.00 97.94 277 GLY A CA 1
ATOM 2121 C C . GLY A 1 277 ? 12.180 5.974 -24.585 1.00 97.94 277 GLY A C 1
ATOM 2122 O O . GLY A 1 277 ? 13.266 5.746 -24.058 1.00 97.94 277 GLY A O 1
ATOM 2123 N N . SER A 1 278 ? 11.340 6.892 -24.094 1.00 97.81 278 SER A N 1
ATOM 2124 C CA . SER A 1 278 ? 11.685 7.743 -22.944 1.00 97.81 278 SER A CA 1
ATOM 2125 C C . SER A 1 278 ? 11.875 6.945 -21.650 1.00 97.81 278 SER A C 1
ATOM 2127 O O . SER A 1 278 ? 12.796 7.220 -20.889 1.00 97.81 278 SER A O 1
ATOM 2129 N N . TYR A 1 279 ? 11.039 5.932 -21.411 1.00 98.56 279 TYR A N 1
ATOM 2130 C CA . TYR A 1 279 ? 11.152 5.055 -20.244 1.00 98.56 279 TYR A CA 1
ATOM 2131 C C . TYR A 1 279 ? 12.400 4.168 -20.335 1.00 98.56 279 TYR A C 1
ATOM 2133 O O . TYR A 1 279 ? 13.212 4.130 -19.410 1.00 98.56 279 TYR A O 1
ATOM 2141 N N . LEU A 1 280 ? 12.598 3.519 -21.485 1.00 98.44 280 LEU A N 1
ATOM 2142 C CA . LEU A 1 280 ? 13.750 2.646 -21.717 1.00 98.44 280 LEU A CA 1
ATOM 2143 C C . LEU A 1 280 ? 15.079 3.409 -21.681 1.00 98.44 280 LEU A C 1
ATOM 2145 O O . LEU A 1 280 ? 16.097 2.867 -21.253 1.00 98.44 280 LEU A O 1
ATOM 2149 N N . ALA A 1 281 ? 15.078 4.685 -22.068 1.00 98.25 281 ALA A N 1
ATOM 2150 C CA . ALA A 1 281 ? 16.250 5.537 -21.955 1.00 98.25 281 ALA A CA 1
ATOM 2151 C C . ALA A 1 281 ? 16.696 5.743 -20.500 1.00 98.25 281 ALA A C 1
ATOM 2153 O O . ALA A 1 281 ? 17.896 5.688 -20.235 1.00 98.25 281 ALA A O 1
ATOM 2154 N N . VAL A 1 282 ? 15.762 5.931 -19.563 1.00 98.31 282 VAL A N 1
ATOM 2155 C CA . VAL A 1 282 ? 16.076 6.045 -18.127 1.00 98.31 282 VAL A CA 1
ATOM 2156 C C . VAL A 1 282 ? 16.603 4.713 -17.584 1.00 98.31 282 VAL A C 1
ATOM 2158 O O . VAL A 1 282 ? 17.625 4.684 -16.904 1.00 98.31 282 VAL A O 1
ATOM 2161 N N . ALA A 1 283 ? 15.969 3.598 -17.955 1.00 98.19 283 ALA A N 1
ATOM 2162 C CA . ALA A 1 283 ? 16.351 2.261 -17.495 1.00 98.19 283 ALA A CA 1
ATOM 2163 C C . ALA A 1 283 ? 17.692 1.749 -18.058 1.00 98.19 283 ALA A C 1
ATOM 2165 O O . ALA A 1 283 ? 18.293 0.826 -17.508 1.00 98.19 283 ALA A O 1
ATOM 2166 N N . SER A 1 284 ? 18.173 2.327 -19.162 1.00 97.81 284 SER A N 1
ATOM 2167 C CA . SER A 1 284 ? 19.324 1.829 -19.932 1.00 97.81 284 SER A CA 1
ATOM 2168 C C . SER A 1 284 ? 20.600 1.601 -19.114 1.00 97.81 284 SER A C 1
ATOM 2170 O O . SER A 1 284 ? 21.381 0.693 -19.413 1.00 97.81 284 SER A O 1
ATOM 2172 N N . ALA A 1 285 ? 20.819 2.397 -18.064 1.00 97.94 285 ALA A N 1
ATOM 2173 C CA . ALA A 1 285 ? 22.013 2.292 -17.240 1.00 97.94 285 ALA A CA 1
ATOM 2174 C C . ALA A 1 285 ? 22.021 1.041 -16.346 1.00 97.94 285 ALA A C 1
ATOM 2176 O O . ALA A 1 285 ? 23.088 0.477 -16.094 1.00 97.94 285 ALA A O 1
ATOM 2177 N N . SER A 1 286 ? 20.845 0.616 -15.879 1.00 97.50 286 SER A N 1
ATOM 2178 C CA . SER A 1 286 ? 20.645 -0.506 -14.956 1.00 97.50 286 SER A CA 1
ATOM 2179 C C . SER A 1 286 ? 20.161 -1.778 -15.650 1.00 97.50 286 SER A C 1
ATOM 2181 O O . SER A 1 286 ? 20.310 -2.851 -15.072 1.00 97.50 286 SER A O 1
ATOM 2183 N N . ALA A 1 287 ? 19.688 -1.694 -16.899 1.00 94.75 287 ALA A N 1
ATOM 2184 C CA . ALA A 1 287 ? 19.003 -2.768 -17.626 1.00 94.75 287 ALA A CA 1
ATOM 2185 C C . ALA A 1 287 ? 19.682 -4.151 -17.567 1.00 94.75 287 ALA A C 1
ATOM 2187 O O . ALA A 1 287 ? 19.002 -5.169 -17.499 1.00 94.75 287 ALA A O 1
ATOM 2188 N N . LYS A 1 288 ? 21.021 -4.215 -17.547 1.00 95.00 288 LYS A N 1
ATOM 2189 C CA . LYS A 1 288 ? 21.751 -5.489 -17.428 1.00 95.00 288 LYS A CA 1
ATOM 2190 C C . LYS A 1 288 ? 21.726 -6.084 -16.012 1.00 95.00 288 LYS A C 1
ATOM 2192 O O . LYS A 1 288 ? 21.711 -7.302 -15.876 1.00 95.00 288 LYS A O 1
ATOM 2197 N N . ALA A 1 289 ? 21.821 -5.247 -14.982 1.00 97.19 289 ALA A N 1
ATOM 2198 C CA . ALA A 1 289 ? 21.911 -5.681 -13.586 1.00 97.19 289 ALA A CA 1
ATOM 2199 C C . ALA A 1 289 ? 20.524 -5.822 -12.941 1.00 97.19 289 ALA A C 1
ATOM 2201 O O . ALA A 1 289 ? 20.270 -6.805 -12.256 1.00 97.19 289 ALA A O 1
ATOM 2202 N N . ASN A 1 290 ? 19.641 -4.861 -13.211 1.00 98.19 290 ASN A N 1
ATOM 2203 C CA . ASN A 1 290 ? 18.274 -4.760 -12.713 1.00 98.19 290 ASN A CA 1
ATOM 2204 C C . ASN A 1 290 ? 17.352 -4.343 -13.880 1.00 98.19 290 ASN A C 1
ATOM 2206 O O . ASN A 1 290 ? 17.121 -3.148 -14.081 1.00 98.19 290 ASN A O 1
ATOM 2210 N N . PRO A 1 291 ? 16.865 -5.304 -14.691 1.00 98.31 291 PRO A N 1
ATOM 2211 C CA . PRO A 1 291 ? 16.051 -5.021 -15.874 1.00 98.31 291 PRO A CA 1
ATOM 2212 C C . PRO A 1 291 ? 14.748 -4.265 -15.558 1.00 98.31 291 PRO A C 1
ATOM 2214 O O . PRO A 1 291 ? 14.148 -4.513 -14.511 1.00 98.31 291 PRO A O 1
ATOM 2217 N N . PRO A 1 292 ? 14.275 -3.375 -16.453 1.00 98.75 292 PRO A N 1
ATOM 2218 C CA . PRO A 1 292 ? 13.014 -2.659 -16.278 1.00 98.75 292 PRO A CA 1
ATOM 2219 C C . PRO A 1 292 ? 11.783 -3.552 -16.484 1.00 98.75 292 PRO A C 1
ATOM 2221 O O . PRO A 1 292 ? 11.790 -4.462 -17.315 1.00 98.75 292 PRO A O 1
ATOM 2224 N N . PHE A 1 293 ? 10.697 -3.213 -15.786 1.00 98.88 293 PHE A N 1
ATOM 2225 C CA . PHE A 1 293 ? 9.380 -3.826 -15.957 1.00 98.88 293 PHE A CA 1
ATOM 2226 C C . PHE A 1 293 ? 8.270 -2.775 -15.943 1.00 98.88 293 PHE A C 1
ATOM 2228 O O . PHE A 1 293 ? 8.271 -1.852 -15.126 1.00 98.88 293 PHE A O 1
ATOM 2235 N N . PHE A 1 294 ? 7.280 -2.944 -16.813 1.00 98.88 294 PHE A N 1
ATOM 2236 C CA . PHE A 1 294 ? 6.084 -2.113 -16.834 1.00 98.88 294 PHE A CA 1
ATOM 2237 C C . PHE A 1 294 ? 4.902 -2.901 -16.273 1.00 98.88 294 PHE A C 1
ATOM 2239 O O . PHE A 1 294 ? 4.461 -3.892 -16.853 1.00 98.88 294 PHE A O 1
ATOM 2246 N N . ILE A 1 295 ? 4.391 -2.454 -15.134 1.00 98.88 295 ILE A N 1
ATOM 2247 C CA . ILE A 1 295 ? 3.300 -3.085 -14.400 1.00 98.88 295 ILE A CA 1
ATOM 2248 C C . ILE A 1 295 ? 1.980 -2.480 -14.865 1.00 98.88 295 ILE A C 1
ATOM 2250 O O . ILE A 1 295 ? 1.796 -1.262 -14.814 1.00 98.88 295 ILE A O 1
ATOM 2254 N N . HIS A 1 296 ? 1.030 -3.334 -15.240 1.00 98.88 296 HIS A N 1
ATOM 2255 C CA . HIS A 1 296 ? -0.357 -2.950 -15.468 1.00 98.88 296 HIS A CA 1
ATOM 2256 C C . HIS A 1 296 ? -1.302 -3.923 -14.758 1.00 98.88 296 HIS A C 1
ATOM 2258 O O . HIS A 1 296 ? -1.519 -5.044 -15.214 1.00 98.88 296 HIS A O 1
ATOM 2264 N N . LEU A 1 297 ? -1.888 -3.483 -13.6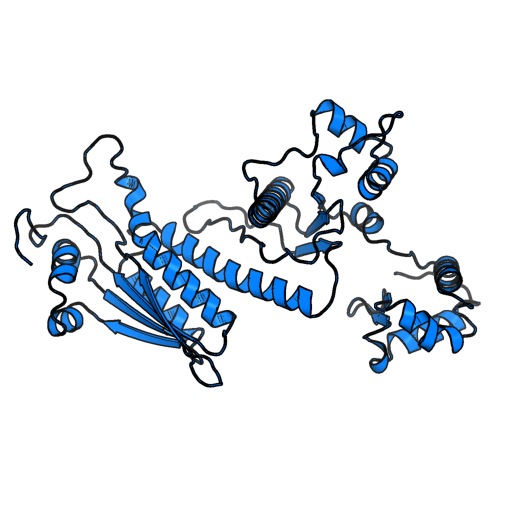44 1.00 98.88 297 LEU A N 1
ATOM 2265 C CA . LEU A 1 297 ? -2.970 -4.205 -12.971 1.00 98.88 297 LEU A CA 1
ATOM 2266 C C . LEU A 1 297 ? -4.318 -3.600 -13.358 1.00 98.88 297 LEU A C 1
ATOM 2268 O O . LEU A 1 297 ? -4.447 -2.380 -13.486 1.00 98.88 297 LEU A O 1
ATOM 2272 N N . VAL A 1 298 ? -5.337 -4.441 -13.509 1.00 98.75 298 VAL A N 1
ATOM 2273 C CA . VAL A 1 298 ? -6.715 -4.006 -13.764 1.00 98.75 298 VAL A CA 1
ATOM 2274 C C . VAL A 1 298 ? -7.640 -4.639 -12.745 1.00 98.75 298 VAL A C 1
ATOM 2276 O O . VAL A 1 298 ? -7.777 -5.858 -12.728 1.00 98.75 298 VAL A O 1
ATOM 2279 N N . TYR A 1 299 ? -8.284 -3.797 -11.944 1.00 98.69 299 TYR A N 1
ATOM 2280 C CA . TYR A 1 299 ? -9.393 -4.156 -11.072 1.00 98.69 299 TYR A CA 1
ATOM 2281 C C . TYR A 1 299 ? -10.713 -4.067 -11.835 1.00 98.69 299 TYR A C 1
ATOM 2283 O O . TYR A 1 299 ? -10.986 -3.051 -12.486 1.00 98.69 299 TYR A O 1
ATOM 2291 N N . ARG A 1 300 ? -11.558 -5.086 -11.694 1.00 97.81 300 ARG A N 1
ATOM 2292 C CA . ARG A 1 300 ? -12.956 -5.079 -12.128 1.00 97.81 300 ARG A CA 1
ATOM 2293 C C . ARG A 1 300 ? -13.857 -5.509 -10.978 1.00 97.81 300 ARG A C 1
ATOM 2295 O O . ARG A 1 300 ? -13.502 -6.434 -10.253 1.00 97.81 300 ARG A O 1
ATOM 2302 N N . PRO A 1 301 ? -15.033 -4.880 -10.824 1.00 95.06 301 PRO A N 1
ATOM 2303 C CA . PRO A 1 301 ? -15.927 -5.239 -9.743 1.00 95.06 301 PRO A CA 1
ATOM 2304 C C . PRO A 1 301 ? -16.462 -6.659 -9.985 1.00 95.06 301 PRO A C 1
ATOM 2306 O O . PRO A 1 301 ? -16.742 -7.013 -11.134 1.00 95.06 301 PRO A O 1
ATOM 2309 N N . PRO A 1 302 ? -16.654 -7.465 -8.926 1.00 92.19 302 PRO A N 1
ATOM 2310 C CA . PRO A 1 302 ? -17.057 -8.868 -9.064 1.00 92.19 302 PRO A CA 1
ATOM 2311 C C . PRO A 1 302 ? -18.468 -9.027 -9.648 1.00 92.19 302 PRO A C 1
ATOM 2313 O O . PRO A 1 302 ? -18.835 -10.090 -10.141 1.00 92.19 302 PRO A O 1
ATOM 2316 N N . SER A 1 303 ? -19.289 -7.976 -9.582 1.00 91.19 303 SER A N 1
ATOM 2317 C CA . SER A 1 303 ? -20.625 -7.948 -10.165 1.00 91.19 303 SER A CA 1
ATOM 2318 C C . SER A 1 303 ? -21.059 -6.523 -10.519 1.00 91.19 303 SER A C 1
ATOM 2320 O O . SER A 1 303 ? -20.476 -5.532 -10.071 1.00 91.19 303 SER A O 1
ATOM 2322 N N . GLY A 1 304 ? -22.122 -6.429 -11.320 1.00 89.94 304 GLY A N 1
ATOM 2323 C CA . GLY A 1 304 ? -22.708 -5.161 -11.746 1.00 89.94 304 GLY A CA 1
ATOM 2324 C C . GLY A 1 304 ? -21.985 -4.506 -12.925 1.00 89.94 304 GLY A C 1
ATOM 2325 O O . GLY A 1 304 ? -20.935 -4.941 -13.388 1.00 89.94 304 GLY A O 1
ATOM 2326 N N . SER A 1 305 ? -22.591 -3.442 -13.449 1.00 91.19 305 SER A N 1
ATOM 2327 C CA . SER A 1 305 ? -22.031 -2.674 -14.561 1.00 91.19 305 SER A CA 1
ATOM 2328 C C . SER A 1 305 ? -20.952 -1.706 -14.076 1.00 91.19 305 SER A C 1
ATOM 2330 O O . SER A 1 305 ? -21.184 -0.953 -13.126 1.00 91.19 305 SER A O 1
ATOM 2332 N N . VAL A 1 306 ? -19.832 -1.633 -14.793 1.00 96.06 306 VAL A N 1
ATOM 2333 C CA . VAL A 1 306 ? -18.843 -0.560 -14.630 1.00 96.06 306 VAL A CA 1
ATOM 2334 C C . VAL A 1 306 ? -19.467 0.768 -15.066 1.00 96.06 306 VAL A C 1
ATOM 2336 O O . VAL A 1 306 ? -19.923 0.898 -16.199 1.00 96.06 306 VAL A O 1
ATOM 2339 N N . ARG A 1 307 ? -19.488 1.750 -14.163 1.00 95.38 307 ARG A N 1
ATOM 2340 C CA . ARG A 1 307 ? -19.996 3.109 -14.417 1.00 95.38 307 ARG A CA 1
ATOM 2341 C C . ARG A 1 307 ? -18.866 4.092 -14.681 1.00 95.38 307 ARG A C 1
ATOM 2343 O O . ARG A 1 307 ? -19.017 4.990 -15.502 1.00 95.38 307 ARG A O 1
ATOM 2350 N N . THR A 1 308 ? -17.734 3.883 -14.015 1.00 96.44 308 THR A N 1
ATOM 2351 C CA . THR A 1 308 ? -16.578 4.776 -14.081 1.00 96.44 308 THR A CA 1
ATOM 2352 C C . THR A 1 308 ? -15.299 3.973 -14.259 1.00 96.44 308 THR A C 1
ATOM 2354 O O . THR A 1 308 ? -15.152 2.889 -13.691 1.00 96.44 308 THR A O 1
ATOM 2357 N N . LYS A 1 309 ? -14.369 4.519 -15.046 1.00 97.94 309 LYS A N 1
ATOM 2358 C CA . LYS A 1 309 ? -13.019 3.980 -15.215 1.00 97.94 309 LYS A CA 1
ATOM 2359 C C . LYS A 1 309 ? -11.997 4.963 -14.666 1.00 97.94 309 LYS A C 1
ATOM 2361 O O . LYS A 1 309 ? -12.036 6.141 -15.017 1.00 97.94 309 LYS A O 1
ATOM 2366 N N . HIS A 1 310 ? -11.078 4.474 -13.846 1.00 97.62 310 HIS A N 1
ATOM 2367 C CA . HIS A 1 310 ? -9.981 5.265 -13.299 1.00 97.62 310 HIS A CA 1
ATOM 2368 C C . HIS A 1 310 ? -8.635 4.704 -13.740 1.00 97.62 310 HIS A C 1
ATOM 2370 O O . HIS A 1 310 ? -8.466 3.495 -13.885 1.00 97.62 310 HIS A O 1
ATOM 2376 N N . VAL A 1 311 ? -7.668 5.598 -13.929 1.00 98.25 311 VAL A N 1
ATOM 2377 C CA . VAL A 1 311 ? -6.273 5.241 -14.178 1.00 98.25 311 VAL A CA 1
ATOM 2378 C C . VAL A 1 311 ? -5.431 5.926 -13.118 1.00 98.25 311 VAL A C 1
ATOM 2380 O O . VAL A 1 311 ? -5.488 7.146 -12.969 1.00 98.25 311 VAL A O 1
ATOM 2383 N N . LEU A 1 312 ? -4.667 5.132 -12.380 1.00 98.31 312 LEU A N 1
ATOM 2384 C CA . LEU A 1 312 ? -3.727 5.587 -11.373 1.00 98.31 312 LEU A CA 1
ATOM 2385 C C . LEU A 1 312 ? -2.320 5.238 -11.855 1.00 98.31 312 LEU A C 1
ATOM 2387 O O . LEU A 1 312 ? -2.027 4.072 -12.128 1.00 98.31 312 LEU A O 1
ATOM 2391 N N . ILE A 1 313 ? -1.461 6.252 -11.978 1.00 98.31 313 ILE A N 1
ATOM 2392 C CA . ILE A 1 313 ? -0.097 6.107 -12.502 1.00 98.31 313 ILE A CA 1
ATOM 2393 C C . ILE A 1 313 ? 0.917 6.484 -11.428 1.00 98.31 313 ILE A C 1
ATOM 2395 O O . ILE A 1 313 ? 0.860 7.582 -10.875 1.00 98.31 313 ILE A O 1
ATOM 2399 N N . GLY A 1 314 ? 1.832 5.563 -11.130 1.00 97.44 314 GLY A N 1
ATOM 2400 C CA . GLY A 1 314 ? 2.841 5.726 -10.088 1.00 97.44 314 GLY A CA 1
ATOM 2401 C C . GLY A 1 314 ? 4.238 5.812 -10.667 1.00 97.44 314 GLY A C 1
ATOM 2402 O O . GLY A 1 314 ? 4.612 4.998 -11.509 1.00 97.44 314 GLY A O 1
ATOM 2403 N N . LYS A 1 315 ? 5.037 6.770 -10.187 1.00 98.31 315 LYS A N 1
ATOM 2404 C CA . LYS A 1 315 ? 6.482 6.785 -10.444 1.00 98.31 315 LYS A CA 1
ATOM 2405 C C . LYS A 1 315 ? 7.125 5.574 -9.758 1.00 98.31 315 LYS A C 1
ATOM 2407 O O . LYS A 1 315 ? 6.907 5.372 -8.563 1.00 98.31 315 LYS A O 1
ATOM 2412 N N . GLY A 1 316 ? 7.891 4.788 -10.516 1.00 97.94 316 GLY A N 1
ATOM 2413 C CA . GLY A 1 316 ? 8.502 3.531 -10.074 1.00 97.94 316 GLY A CA 1
ATOM 2414 C C . GLY A 1 316 ? 10.030 3.516 -10.155 1.00 97.94 316 GLY A C 1
ATOM 2415 O O . GLY A 1 316 ? 10.587 2.543 -10.651 1.00 97.94 316 GLY A O 1
ATOM 2416 N N . LEU A 1 317 ? 10.721 4.573 -9.708 1.00 98.69 317 LEU A N 1
ATOM 2417 C CA . LEU A 1 317 ? 12.183 4.518 -9.586 1.00 98.69 317 LEU A CA 1
ATOM 2418 C C . LEU A 1 317 ? 12.571 3.820 -8.281 1.00 98.69 317 LEU A C 1
ATOM 2420 O O . LEU A 1 317 ? 12.506 4.424 -7.214 1.00 98.69 317 LEU A O 1
ATOM 2424 N N . THR A 1 318 ? 12.959 2.544 -8.350 1.00 98.50 318 THR A N 1
ATOM 2425 C CA . THR A 1 318 ? 13.373 1.773 -7.158 1.00 98.50 318 THR A CA 1
ATOM 2426 C C . THR A 1 318 ? 14.669 2.309 -6.550 1.00 98.50 318 THR A C 1
ATOM 2428 O O . THR A 1 318 ? 14.909 2.170 -5.351 1.00 98.50 318 THR A O 1
ATOM 2431 N N . PHE A 1 319 ? 15.472 2.991 -7.366 1.00 98.50 319 PHE A N 1
ATOM 2432 C CA . PHE A 1 319 ? 16.522 3.894 -6.928 1.00 98.50 319 PHE A CA 1
ATOM 2433 C C . PHE A 1 319 ? 16.742 4.991 -7.968 1.00 98.50 319 PHE A C 1
ATOM 2435 O O . PHE A 1 319 ? 16.670 4.735 -9.175 1.00 98.50 319 PHE A O 1
ATOM 2442 N N . ASP A 1 320 ? 17.049 6.196 -7.495 1.00 98.06 320 ASP A N 1
ATOM 2443 C CA . ASP A 1 320 ? 17.341 7.344 -8.346 1.00 98.06 320 ASP A CA 1
ATOM 2444 C C . ASP A 1 320 ? 18.672 8.000 -7.972 1.00 98.06 320 ASP A C 1
ATOM 2446 O O . ASP A 1 320 ? 18.777 8.732 -6.985 1.00 98.06 320 ASP A O 1
ATOM 2450 N N . SER A 1 321 ? 19.704 7.761 -8.781 1.00 96.62 321 SER A N 1
ATOM 2451 C CA . SER A 1 321 ? 20.979 8.468 -8.653 1.00 96.62 321 SER A CA 1
ATOM 2452 C C . SER A 1 321 ? 20.992 9.829 -9.365 1.00 96.62 321 SER A C 1
ATOM 2454 O O . SER A 1 321 ? 22.005 10.519 -9.268 1.00 96.62 321 SER A O 1
ATOM 2456 N N . ASP A 1 322 ? 19.919 10.189 -10.089 1.00 94.62 322 ASP A N 1
ATOM 2457 C CA . ASP A 1 322 ? 19.845 11.181 -11.184 1.00 94.62 322 ASP A CA 1
ATOM 2458 C C . ASP A 1 322 ? 20.673 10.842 -12.443 1.00 94.62 322 ASP A C 1
ATOM 2460 O O . ASP A 1 322 ? 20.812 11.658 -13.360 1.00 94.62 322 ASP A O 1
ATOM 2464 N N . GLY A 1 323 ? 21.213 9.624 -12.542 1.00 96.69 323 GLY A N 1
ATOM 2465 C CA . GLY A 1 323 ? 22.101 9.248 -13.642 1.00 96.69 323 GLY A CA 1
ATOM 2466 C C . GLY A 1 323 ? 23.361 10.121 -13.678 1.00 96.69 323 GLY A C 1
ATOM 2467 O O . GLY A 1 323 ? 23.939 10.427 -12.635 1.00 96.69 323 GLY A O 1
ATOM 2468 N N . TYR A 1 324 ? 23.821 10.516 -14.872 1.00 96.12 324 TYR A N 1
ATOM 2469 C CA . TYR A 1 324 ? 25.039 11.331 -15.019 1.00 96.12 324 TYR A CA 1
ATOM 2470 C C . TYR A 1 324 ? 24.948 12.709 -14.337 1.00 96.12 324 TYR A C 1
ATOM 2472 O O . TYR A 1 324 ? 25.989 13.274 -14.000 1.00 96.12 324 TYR A O 1
ATOM 2480 N N . ASN A 1 325 ? 23.743 13.230 -14.085 1.00 94.00 325 ASN A N 1
ATOM 2481 C CA . ASN A 1 325 ? 23.503 14.420 -13.262 1.00 94.00 325 ASN A CA 1
ATOM 2482 C C . ASN A 1 325 ? 23.501 14.048 -11.776 1.00 94.00 325 ASN A C 1
ATOM 2484 O O . ASN A 1 325 ? 22.571 14.361 -11.042 1.00 94.00 325 ASN A O 1
ATOM 2488 N N . ILE A 1 326 ? 24.540 13.337 -11.341 1.00 95.50 326 ILE A N 1
ATOM 2489 C CA . ILE A 1 326 ? 24.556 12.677 -10.041 1.00 95.50 326 ILE A CA 1
ATOM 2490 C C . ILE A 1 326 ? 24.166 13.625 -8.898 1.00 95.50 326 ILE A C 1
ATOM 2492 O O . ILE A 1 326 ? 24.650 14.759 -8.814 1.00 95.50 326 ILE A O 1
ATOM 2496 N N . LYS A 1 327 ? 23.329 13.127 -7.980 1.00 93.44 327 LYS A N 1
ATOM 2497 C CA . LYS A 1 327 ? 22.888 13.808 -6.749 1.00 93.44 327 LYS A CA 1
ATOM 2498 C C . LYS A 1 327 ? 24.047 14.068 -5.765 1.00 93.44 327 LYS A C 1
ATOM 2500 O O . LYS A 1 327 ? 24.082 13.509 -4.671 1.00 93.44 327 LYS A O 1
ATOM 2505 N N . ALA A 1 328 ? 24.994 14.935 -6.124 1.00 93.44 328 ALA A N 1
ATOM 2506 C CA . ALA A 1 328 ? 26.216 15.215 -5.356 1.00 93.44 328 ALA A CA 1
ATOM 2507 C C . ALA A 1 328 ? 26.174 16.510 -4.520 1.00 93.44 328 ALA A C 1
ATOM 2509 O O . ALA A 1 328 ? 27.087 16.764 -3.737 1.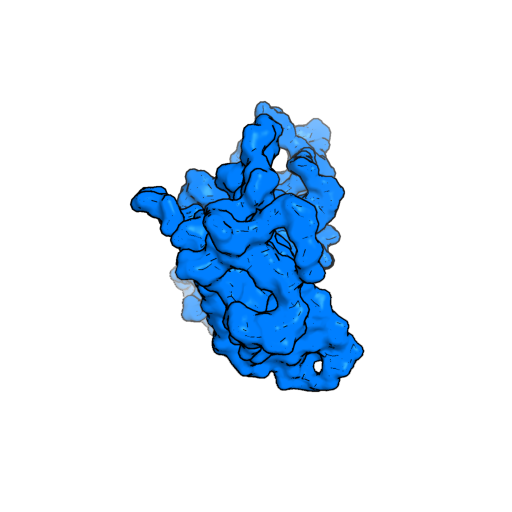00 93.44 328 ALA A O 1
ATOM 2510 N N . GLY A 1 329 ? 25.143 17.346 -4.682 1.00 91.75 329 GLY A N 1
ATOM 2511 C CA . GLY A 1 329 ? 25.016 18.600 -3.934 1.00 91.75 329 GLY A CA 1
ATOM 2512 C C . GLY A 1 329 ? 24.705 18.397 -2.439 1.00 91.75 329 GLY A C 1
ATOM 2513 O O . GLY A 1 329 ? 24.122 17.378 -2.061 1.00 91.75 329 GLY A O 1
ATOM 2514 N N . PRO A 1 330 ? 25.028 19.370 -1.566 1.00 90.50 330 PRO A N 1
ATOM 2515 C CA . PRO A 1 330 ? 24.564 19.358 -0.181 1.00 90.50 330 PRO A CA 1
ATOM 2516 C C . PRO A 1 330 ? 23.034 19.252 -0.116 1.00 90.50 330 PRO A C 1
ATOM 2518 O O . PRO A 1 330 ? 22.330 19.988 -0.802 1.00 90.50 330 PRO A O 1
ATOM 2521 N N . GLY A 1 331 ? 22.517 18.328 0.697 1.00 90.06 331 GLY A N 1
ATOM 2522 C CA . GLY A 1 331 ? 21.071 18.103 0.817 1.00 90.06 331 GLY A CA 1
ATOM 2523 C C . GLY A 1 331 ? 20.428 17.343 -0.351 1.00 90.06 331 GLY A C 1
ATOM 2524 O O . GLY A 1 331 ? 19.204 17.242 -0.393 1.00 90.06 331 GLY A O 1
ATOM 2525 N N . SER A 1 332 ? 21.211 16.757 -1.267 1.00 90.81 332 SER A N 1
ATOM 2526 C CA . SER A 1 332 ? 20.684 15.990 -2.410 1.00 90.81 332 SER A CA 1
ATOM 2527 C C . SER A 1 332 ? 19.897 14.732 -2.022 1.00 90.81 332 SER A C 1
ATOM 2529 O O . SER A 1 332 ? 19.177 14.174 -2.846 1.00 90.81 332 SER A O 1
ATOM 2531 N N . SER A 1 333 ? 20.028 14.278 -0.771 1.00 93.88 333 SER A N 1
ATOM 2532 C CA . SER A 1 333 ? 19.306 13.133 -0.205 1.00 93.88 333 SER A CA 1
ATOM 2533 C C . SER A 1 333 ? 19.481 11.823 -0.985 1.00 93.88 333 SER A C 1
ATOM 2535 O O . SER A 1 333 ? 18.616 10.954 -0.906 1.00 93.88 333 SER A O 1
ATOM 2537 N N . ILE A 1 334 ? 20.590 11.642 -1.718 1.00 95.81 334 ILE A N 1
ATOM 2538 C CA . ILE A 1 334 ? 20.827 10.441 -2.544 1.00 95.81 334 ILE A CA 1
ATOM 2539 C C . ILE A 1 334 ? 20.673 9.131 -1.749 1.00 95.81 334 ILE A C 1
ATOM 2541 O O . ILE A 1 334 ? 20.136 8.146 -2.245 1.00 95.81 334 ILE A O 1
ATOM 2545 N N . ASN A 1 335 ? 21.056 9.137 -0.471 1.00 93.19 335 ASN A N 1
ATOM 2546 C CA . ASN A 1 335 ? 20.925 8.009 0.452 1.00 93.19 335 ASN A CA 1
ATOM 2547 C C . ASN A 1 335 ? 19.468 7.641 0.801 1.00 93.19 335 ASN A C 1
ATOM 2549 O O . ASN A 1 335 ? 19.229 6.555 1.326 1.00 93.19 335 ASN A O 1
ATOM 2553 N N . LEU A 1 336 ? 18.501 8.523 0.534 1.00 94.94 336 LEU A N 1
ATOM 2554 C CA . LEU A 1 336 ? 17.072 8.296 0.762 1.00 94.94 336 LEU A CA 1
ATOM 2555 C C . LEU A 1 336 ? 16.322 7.884 -0.511 1.00 94.94 336 LEU A C 1
ATOM 2557 O O . LEU A 1 336 ? 15.171 7.471 -0.409 1.00 94.94 336 LEU A O 1
ATOM 2561 N N . MET A 1 337 ? 16.961 7.924 -1.688 1.00 96.94 337 MET A N 1
ATOM 2562 C CA . MET A 1 337 ? 16.309 7.773 -3.001 1.00 96.94 337 MET A CA 1
ATOM 2563 C C . MET A 1 337 ? 15.674 6.401 -3.272 1.00 96.94 337 MET A C 1
ATOM 2565 O O . MET A 1 337 ? 15.006 6.235 -4.286 1.00 96.94 337 MET A O 1
ATOM 2569 N N . LYS A 1 338 ? 15.765 5.446 -2.336 1.00 95.31 338 LYS A N 1
ATOM 2570 C CA . LYS A 1 338 ? 14.883 4.265 -2.321 1.00 95.31 338 LYS A CA 1
ATOM 2571 C C . LYS A 1 338 ? 13.394 4.638 -2.262 1.00 95.31 338 LYS A C 1
ATOM 2573 O O . LYS A 1 338 ? 12.553 3.874 -2.703 1.00 95.31 338 LYS A O 1
ATOM 2578 N N . PHE A 1 339 ? 13.059 5.807 -1.712 1.00 93.75 339 PHE A N 1
ATOM 2579 C CA . PHE A 1 339 ? 11.681 6.296 -1.610 1.00 93.75 339 PHE A CA 1
ATOM 2580 C C . PHE A 1 339 ? 11.123 6.878 -2.920 1.00 93.75 339 PHE A C 1
ATOM 2582 O O . PHE A 1 339 ? 9.953 7.251 -2.962 1.00 93.75 339 PHE A O 1
ATOM 2589 N N . ASP A 1 340 ? 11.926 6.968 -3.988 1.00 96.44 340 ASP A N 1
ATOM 2590 C CA . ASP A 1 340 ? 11.526 7.609 -5.249 1.00 96.44 340 ASP A CA 1
ATOM 2591 C C . ASP A 1 340 ? 10.552 6.744 -6.086 1.00 96.44 340 ASP A C 1
ATOM 2593 O O . ASP A 1 340 ? 10.014 7.156 -7.118 1.00 96.44 340 ASP A O 1
ATOM 2597 N N . MET A 1 341 ? 10.241 5.556 -5.563 1.00 96.75 341 MET A N 1
ATOM 2598 C CA . MET A 1 341 ? 9.133 4.690 -5.952 1.00 96.75 341 MET A CA 1
ATOM 2599 C C . MET A 1 341 ? 7.871 4.901 -5.092 1.00 96.75 341 MET A C 1
ATOM 2601 O O . MET A 1 341 ? 6.898 4.165 -5.246 1.00 96.75 341 MET A O 1
ATOM 2605 N N . GLY A 1 342 ? 7.825 5.904 -4.207 1.00 94.88 342 GLY A N 1
ATOM 2606 C CA . GLY A 1 342 ? 6.705 6.129 -3.283 1.00 94.88 342 GLY A CA 1
ATOM 2607 C C . GLY A 1 342 ? 5.350 6.313 -3.976 1.00 94.88 342 GLY A C 1
ATOM 2608 O O . GLY A 1 342 ? 4.327 5.861 -3.465 1.00 94.88 342 GLY A O 1
ATOM 2609 N N . GLY A 1 343 ? 5.341 6.880 -5.188 1.00 96.12 343 GLY A N 1
ATOM 2610 C CA . GLY A 1 343 ? 4.140 6.948 -6.025 1.00 96.12 343 GLY A CA 1
ATOM 2611 C C . GLY A 1 343 ? 3.643 5.566 -6.464 1.00 96.12 343 GLY A C 1
ATOM 2612 O O . GLY A 1 343 ? 2.449 5.283 -6.381 1.00 96.12 343 GLY A O 1
ATOM 2613 N N . SER A 1 344 ? 4.546 4.677 -6.889 1.00 97.56 344 SER A N 1
ATOM 2614 C CA . SER A 1 344 ? 4.194 3.283 -7.187 1.00 97.56 344 SER A CA 1
ATOM 2615 C C . SER A 1 344 ? 3.733 2.516 -5.949 1.00 97.56 344 SER A C 1
ATOM 2617 O O . SER A 1 344 ? 2.741 1.794 -6.027 1.00 97.56 344 SER A O 1
A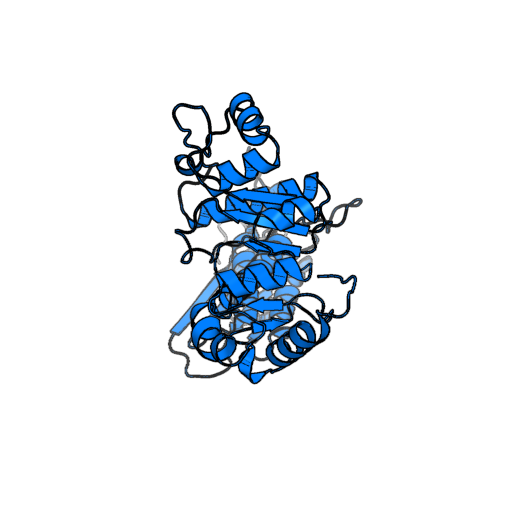TOM 2619 N N . ALA A 1 345 ? 4.365 2.740 -4.793 1.00 97.31 345 ALA A N 1
ATOM 2620 C CA . ALA A 1 345 ? 3.954 2.135 -3.531 1.00 97.31 345 ALA A CA 1
ATOM 2621 C C . ALA A 1 345 ? 2.520 2.524 -3.155 1.00 97.31 345 ALA A C 1
ATOM 2623 O O . ALA A 1 345 ? 1.729 1.661 -2.790 1.00 97.31 345 ALA A O 1
ATOM 2624 N N . ALA A 1 346 ? 2.163 3.806 -3.295 1.00 95.19 346 ALA A N 1
ATOM 2625 C CA . ALA A 1 346 ? 0.816 4.301 -3.017 1.00 95.19 346 ALA A CA 1
ATOM 2626 C C . ALA A 1 346 ? -0.242 3.656 -3.928 1.00 95.19 346 ALA A C 1
ATOM 2628 O O . ALA A 1 346 ? -1.346 3.338 -3.490 1.00 95.19 346 ALA A O 1
ATOM 2629 N N . ILE A 1 347 ? 0.101 3.417 -5.192 1.00 97.56 347 ILE A N 1
ATOM 2630 C CA . ILE A 1 347 ? -0.815 2.836 -6.177 1.00 97.56 347 ILE A CA 1
ATOM 2631 C C . ILE A 1 347 ? -0.961 1.328 -5.999 1.00 97.56 347 ILE A C 1
ATOM 2633 O O . ILE A 1 347 ? -2.079 0.826 -6.071 1.00 97.56 347 ILE A O 1
ATOM 2637 N N . LEU A 1 348 ? 0.116 0.607 -5.689 1.00 97.94 348 LEU A N 1
ATOM 2638 C CA . LEU A 1 348 ? 0.030 -0.814 -5.343 1.00 97.94 348 LEU A CA 1
ATOM 2639 C C . LEU A 1 348 ? -0.651 -1.029 -3.976 1.00 97.94 348 LEU A C 1
ATOM 2641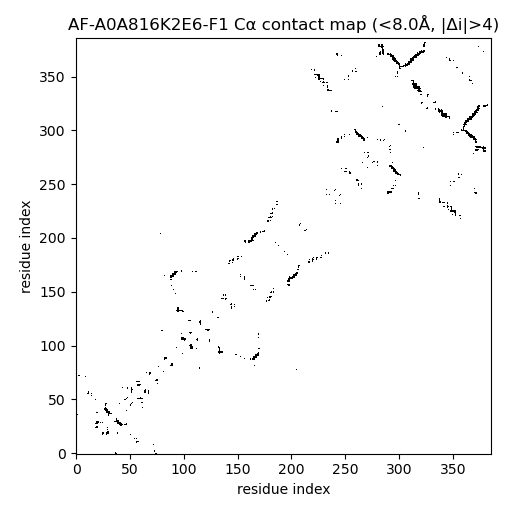 O O . LEU A 1 348 ? -1.401 -1.988 -3.811 1.00 97.94 348 LEU A O 1
ATOM 2645 N N . CYS A 1 349 ? -0.480 -0.100 -3.030 1.00 96.56 349 CYS A N 1
ATOM 2646 C CA . CYS A 1 349 ? -1.275 -0.002 -1.800 1.00 96.56 349 CYS A CA 1
ATOM 2647 C C . CYS A 1 349 ? -2.771 0.129 -2.117 1.00 96.56 349 CYS A C 1
ATOM 2649 O O . CYS A 1 349 ? -3.575 -0.650 -1.610 1.00 96.56 349 CYS A O 1
ATOM 2651 N N . ALA A 1 350 ? -3.148 1.072 -2.985 1.00 96.69 350 ALA A N 1
ATOM 2652 C CA . ALA A 1 350 ? -4.536 1.250 -3.402 1.00 96.69 350 ALA A CA 1
ATOM 2653 C C . ALA A 1 350 ? -5.091 0.008 -4.122 1.00 96.69 350 ALA A C 1
ATOM 2655 O O . ALA A 1 350 ? -6.242 -0.357 -3.894 1.00 96.69 350 ALA A O 1
ATOM 2656 N N . ALA A 1 351 ? -4.273 -0.667 -4.940 1.00 98.25 351 ALA A N 1
ATOM 2657 C CA . ALA A 1 351 ? -4.640 -1.925 -5.589 1.00 98.25 351 ALA A CA 1
ATOM 2658 C C . ALA A 1 351 ? -4.924 -3.035 -4.563 1.00 98.25 351 ALA A C 1
ATOM 2660 O O . ALA A 1 351 ? -5.934 -3.726 -4.667 1.00 98.25 351 ALA A O 1
ATOM 2661 N N . LYS A 1 352 ? -4.076 -3.169 -3.537 1.00 97.62 352 LYS A N 1
ATOM 2662 C CA . LYS A 1 352 ? -4.285 -4.133 -2.451 1.00 97.62 352 LYS A CA 1
ATOM 2663 C C . LYS A 1 352 ? -5.561 -3.828 -1.661 1.00 97.62 352 LYS A C 1
ATOM 2665 O O . LYS A 1 352 ? -6.390 -4.712 -1.488 1.00 97.62 352 LYS A O 1
ATOM 2670 N N . ALA A 1 353 ? -5.760 -2.568 -1.269 1.00 96.19 353 ALA A N 1
ATOM 2671 C CA . ALA A 1 353 ? -6.946 -2.152 -0.522 1.00 96.19 353 ALA A CA 1
ATOM 2672 C C . ALA A 1 353 ? -8.246 -2.384 -1.315 1.00 96.19 353 ALA A C 1
ATOM 2674 O O . ALA A 1 353 ? -9.195 -2.956 -0.786 1.00 96.19 353 ALA A O 1
ATOM 2675 N N . ILE A 1 354 ? -8.308 -1.995 -2.597 1.00 97.00 354 ILE A N 1
ATOM 2676 C CA . ILE A 1 354 ? -9.527 -2.205 -3.400 1.00 97.00 354 ILE A CA 1
ATOM 2677 C C . ILE A 1 354 ? -9.797 -3.692 -3.685 1.00 97.00 354 ILE A C 1
ATOM 2679 O O . ILE A 1 354 ? -10.956 -4.062 -3.866 1.00 97.00 354 ILE A O 1
ATOM 2683 N N . GLY A 1 355 ? -8.759 -4.537 -3.702 1.00 97.06 355 GLY A N 1
ATOM 2684 C CA . GLY A 1 355 ? -8.888 -5.992 -3.827 1.00 97.06 355 GLY A CA 1
ATOM 2685 C C . GLY A 1 355 ? -9.616 -6.628 -2.645 1.00 97.06 355 GLY A C 1
ATOM 2686 O O . GLY A 1 355 ? -10.473 -7.484 -2.857 1.00 97.06 355 GLY A O 1
ATOM 2687 N N . GLU A 1 356 ? -9.347 -6.145 -1.430 1.00 95.56 356 GLU A N 1
ATOM 2688 C CA . GLU A 1 356 ? -10.088 -6.532 -0.222 1.00 95.56 356 GLU A CA 1
ATOM 2689 C C . GLU A 1 356 ? -11.507 -5.944 -0.209 1.00 95.56 356 GLU A C 1
ATOM 2691 O O . GLU A 1 356 ? -12.485 -6.662 -0.004 1.00 95.56 356 GLU A O 1
ATOM 2696 N N . ILE A 1 357 ? -11.636 -4.639 -0.490 1.00 95.38 357 ILE A N 1
ATOM 2697 C CA . ILE A 1 357 ? -12.910 -3.902 -0.397 1.00 95.38 357 ILE A CA 1
ATOM 2698 C C . ILE A 1 357 ? -13.920 -4.354 -1.465 1.00 95.38 357 ILE A C 1
ATOM 2700 O O . ILE A 1 357 ? -15.129 -4.296 -1.240 1.00 95.38 357 ILE A O 1
ATOM 2704 N N . LYS A 1 358 ? -13.444 -4.750 -2.653 1.00 95.81 358 LYS A N 1
ATOM 2705 C CA . LYS A 1 358 ? -14.265 -5.142 -3.814 1.00 95.81 358 LYS A CA 1
ATOM 2706 C C . LYS A 1 358 ? -15.347 -4.110 -4.161 1.00 95.81 358 LYS A C 1
ATOM 2708 O O . LYS A 1 358 ? -16.518 -4.432 -4.372 1.00 95.81 358 LYS A O 1
ATOM 2713 N N . HIS A 1 359 ? -14.940 -2.839 -4.238 1.00 93.75 359 HIS A N 1
ATOM 2714 C CA . HIS A 1 359 ? -15.839 -1.712 -4.488 1.00 93.75 359 HIS A CA 1
ATOM 2715 C C . HIS A 1 359 ? -16.628 -1.850 -5.814 1.00 93.75 359 HIS A C 1
ATOM 2717 O O . HIS A 1 359 ? -16.021 -2.044 -6.874 1.00 93.75 359 HIS A O 1
ATOM 2723 N N . PRO A 1 360 ? -17.968 -1.721 -5.806 1.00 94.56 360 PRO A N 1
ATOM 2724 C CA . PRO A 1 360 ? -18.789 -1.917 -6.998 1.00 94.56 360 PRO A CA 1
ATOM 2725 C C . PRO A 1 360 ? -18.732 -0.728 -7.969 1.00 94.56 360 PRO A C 1
ATOM 2727 O O . PRO A 1 360 ? -18.438 0.404 -7.600 1.00 94.56 360 PRO A O 1
ATOM 2730 N N . GLY A 1 361 ? -19.088 -0.968 -9.234 1.00 95.56 361 GLY A N 1
ATOM 2731 C CA . GLY A 1 361 ? -19.334 0.096 -10.219 1.00 95.56 361 GLY A CA 1
ATOM 2732 C C . GLY A 1 361 ? -18.096 0.807 -10.779 1.00 95.56 361 GLY A C 1
ATOM 2733 O O . GLY A 1 361 ? -18.254 1.709 -11.606 1.00 95.56 361 GLY A O 1
ATOM 2734 N N . VAL A 1 362 ? -16.886 0.393 -10.394 1.00 97.12 362 VAL A N 1
ATOM 2735 C CA . VAL A 1 362 ? -15.618 1.015 -10.802 1.00 97.12 362 VAL A CA 1
ATOM 2736 C C . VAL A 1 362 ? -14.679 -0.013 -11.430 1.00 97.12 362 VAL A C 1
ATOM 2738 O O . VAL A 1 362 ? -14.456 -1.067 -10.851 1.00 97.12 362 VAL A O 1
ATOM 2741 N N . GLU A 1 363 ? -14.087 0.315 -12.579 1.00 98.31 363 GLU A N 1
ATOM 2742 C CA . GLU A 1 363 ? -12.893 -0.357 -13.119 1.00 98.31 363 GLU A CA 1
ATOM 2743 C C . GLU A 1 363 ? -11.679 0.546 -12.863 1.00 98.31 363 GLU A C 1
ATOM 2745 O O . GLU A 1 363 ? -11.732 1.748 -13.139 1.00 98.31 363 GLU A O 1
ATOM 2750 N N . ALA A 1 364 ? -10.588 -0.002 -12.329 1.00 98.56 364 ALA A N 1
ATOM 2751 C CA . ALA A 1 364 ? -9.395 0.779 -12.001 1.00 98.56 364 ALA A CA 1
ATOM 2752 C C . ALA A 1 364 ? -8.137 0.150 -12.601 1.00 98.56 364 ALA A C 1
ATOM 2754 O O . ALA A 1 364 ? -7.886 -1.043 -12.450 1.00 98.56 364 ALA A O 1
ATOM 2755 N N . HIS A 1 365 ? -7.345 0.969 -13.288 1.00 98.75 365 HIS A N 1
ATOM 2756 C CA . HIS A 1 365 ? -6.072 0.592 -13.884 1.00 98.75 365 HIS A CA 1
ATOM 2757 C C . HIS A 1 365 ? -4.940 1.152 -13.026 1.00 98.75 365 HIS A C 1
ATOM 2759 O O . HIS A 1 365 ? -4.866 2.362 -12.821 1.00 98.75 365 HIS A O 1
ATOM 2765 N N . PHE A 1 366 ? -4.049 0.284 -12.565 1.00 98.81 366 PHE A N 1
ATOM 2766 C CA . PHE A 1 366 ? -2.878 0.639 -11.770 1.00 98.81 366 PHE A CA 1
ATOM 2767 C C . PHE A 1 366 ? -1.647 0.426 -12.641 1.00 98.81 366 PHE A C 1
ATOM 2769 O O . PHE A 1 366 ? -1.361 -0.703 -13.045 1.00 98.81 366 PHE A O 1
ATOM 2776 N N . ILE A 1 367 ? -0.967 1.516 -12.988 1.00 98.88 367 ILE A N 1
ATOM 2777 C CA . ILE A 1 367 ? 0.118 1.511 -13.968 1.00 98.88 367 ILE A CA 1
ATOM 2778 C C . ILE A 1 367 ? 1.394 2.041 -13.326 1.00 98.88 367 ILE A C 1
ATOM 2780 O O . ILE A 1 367 ? 1.405 3.126 -12.742 1.00 98.88 367 ILE A O 1
ATOM 2784 N N . VAL A 1 368 ? 2.483 1.289 -13.468 1.00 98.75 368 VAL A N 1
ATOM 2785 C CA . VAL A 1 368 ? 3.799 1.683 -12.965 1.00 98.75 368 VAL A CA 1
ATOM 2786 C C . VAL A 1 368 ? 4.871 1.295 -13.976 1.00 98.75 368 VAL A C 1
ATOM 2788 O O . VAL A 1 368 ? 5.053 0.120 -14.274 1.00 98.75 368 VAL A O 1
ATOM 2791 N N . ALA A 1 369 ? 5.622 2.278 -14.467 1.00 98.75 369 ALA A N 1
ATOM 2792 C CA . ALA A 1 369 ? 6.853 2.029 -15.211 1.00 98.75 369 ALA A CA 1
ATOM 2793 C C . ALA A 1 369 ? 8.014 1.945 -14.212 1.00 98.75 369 ALA A C 1
ATOM 2795 O O . ALA A 1 369 ? 8.391 2.959 -13.617 1.00 98.75 369 ALA A O 1
ATOM 2796 N N . VAL A 1 370 ? 8.542 0.741 -13.987 1.00 98.62 370 VAL A N 1
ATOM 2797 C CA . VAL A 1 370 ? 9.531 0.481 -12.938 1.00 98.62 370 VAL A CA 1
ATOM 2798 C C . VAL A 1 370 ? 10.927 0.323 -13.522 1.00 98.62 370 VAL A C 1
ATOM 2800 O O . VAL A 1 370 ? 11.134 -0.465 -14.443 1.00 98.62 370 VAL A O 1
ATOM 2803 N N . CYS A 1 371 ? 11.900 1.057 -12.990 1.00 98.75 371 CYS A N 1
ATOM 2804 C CA . CYS A 1 371 ? 13.316 0.897 -13.327 1.00 98.75 371 CYS A CA 1
ATOM 2805 C C . CYS A 1 371 ? 14.214 1.514 -12.243 1.00 98.75 371 CYS A C 1
ATOM 2807 O O . CYS A 1 371 ? 13.722 2.106 -11.286 1.00 98.75 371 CYS A O 1
ATOM 2809 N N . GLU A 1 372 ? 15.531 1.403 -12.408 1.00 98.44 372 GLU A N 1
ATOM 2810 C CA . GLU A 1 372 ? 16.506 2.179 -11.632 1.00 98.44 372 GLU A CA 1
ATOM 2811 C C . GLU A 1 372 ? 17.169 3.214 -12.535 1.00 98.44 372 GLU A C 1
ATOM 2813 O O . GLU A 1 372 ? 17.651 2.869 -13.619 1.00 98.44 372 GLU A O 1
ATOM 2818 N N . ASN A 1 373 ? 17.250 4.460 -12.071 1.00 98.19 373 ASN A N 1
ATOM 2819 C CA . ASN A 1 373 ? 18.018 5.500 -12.744 1.00 98.19 373 ASN A CA 1
ATOM 2820 C C . ASN A 1 373 ? 19.453 5.492 -12.202 1.00 98.19 373 ASN A C 1
ATOM 2822 O O . ASN A 1 373 ? 19.702 5.928 -11.077 1.00 98.19 373 ASN A O 1
ATOM 2826 N N . MET A 1 374 ? 20.377 4.955 -13.000 1.00 98.12 374 MET A N 1
ATOM 2827 C CA . MET A 1 374 ? 21.753 4.651 -12.595 1.00 98.12 374 MET A CA 1
ATOM 2828 C C . MET A 1 374 ? 22.786 5.300 -13.523 1.00 98.12 374 MET A C 1
ATOM 2830 O O . MET A 1 374 ? 22.460 5.888 -14.552 1.00 98.12 374 MET A O 1
ATOM 2834 N N . ILE A 1 375 ? 24.066 5.151 -13.177 1.00 97.44 375 ILE A N 1
ATOM 2835 C CA . ILE A 1 375 ? 25.204 5.546 -14.014 1.00 97.44 375 ILE A CA 1
ATOM 2836 C C . ILE A 1 375 ? 25.896 4.286 -14.520 1.00 97.44 375 ILE A C 1
ATOM 2838 O O . ILE A 1 375 ? 26.324 3.446 -13.730 1.00 97.44 375 ILE A O 1
ATOM 2842 N N . SER A 1 376 ? 26.054 4.167 -15.834 1.00 97.25 376 SER A N 1
ATOM 2843 C CA . SER A 1 376 ? 26.880 3.130 -16.451 1.00 97.25 376 SER A CA 1
ATOM 2844 C C . SER A 1 376 ? 27.256 3.531 -17.878 1.00 97.25 376 SER A C 1
ATOM 2846 O O . SER A 1 376 ? 26.744 4.515 -18.409 1.00 97.25 376 SER A O 1
ATOM 2848 N N . GLY A 1 377 ? 28.127 2.752 -18.526 1.00 97.19 377 GLY A N 1
ATOM 2849 C CA . GLY A 1 377 ? 28.505 2.984 -19.926 1.00 97.19 377 GLY A CA 1
ATOM 2850 C C . GLY A 1 377 ? 27.353 2.844 -20.933 1.00 97.19 377 GLY A C 1
ATOM 2851 O O . GLY A 1 377 ? 27.511 3.260 -22.076 1.00 97.19 377 GLY A O 1
ATOM 2852 N N . THR A 1 378 ? 26.211 2.277 -20.528 1.00 96.19 378 THR A N 1
ATOM 2853 C CA . THR A 1 378 ? 24.992 2.176 -21.350 1.00 96.19 378 THR A CA 1
ATOM 2854 C C . THR A 1 378 ? 23.944 3.228 -20.995 1.00 96.19 378 THR A C 1
ATOM 2856 O O . THR A 1 378 ? 22.892 3.260 -21.625 1.00 96.19 378 THR A O 1
ATOM 2859 N N . GLY A 1 379 ? 24.213 4.077 -19.999 1.00 95.38 379 GLY A N 1
ATOM 2860 C CA . GLY A 1 379 ? 23.266 5.072 -19.515 1.00 95.38 379 GLY A CA 1
ATOM 2861 C C . GLY A 1 379 ? 23.026 6.224 -20.491 1.00 95.38 379 GLY A C 1
ATOM 2862 O O . GLY A 1 379 ? 23.917 6.647 -21.230 1.00 95.38 379 GLY A O 1
ATOM 2863 N N . MET A 1 380 ? 21.811 6.771 -20.442 1.00 96.31 380 MET A N 1
ATOM 2864 C CA . MET A 1 380 ? 21.445 8.016 -21.119 1.00 96.31 380 MET A CA 1
ATOM 2865 C C . MET A 1 380 ? 22.374 9.169 -20.717 1.00 96.31 380 MET A C 1
ATOM 2867 O O . MET A 1 380 ? 22.628 9.385 -19.535 1.00 96.31 380 MET A O 1
ATOM 2871 N N . ARG A 1 381 ? 22.815 9.962 -21.700 1.00 95.81 381 ARG A N 1
ATOM 2872 C CA . ARG A 1 381 ? 23.653 11.152 -21.486 1.00 95.81 381 ARG A CA 1
ATOM 2873 C C . ARG A 1 381 ? 22.831 12.435 -21.497 1.00 95.81 381 ARG A C 1
ATOM 2875 O O . ARG A 1 381 ? 21.731 12.496 -22.046 1.00 95.81 381 ARG A O 1
ATOM 2882 N N . HIS A 1 382 ? 23.430 13.499 -20.969 1.00 89.62 382 HIS A N 1
ATOM 2883 C CA . HIS A 1 382 ? 22.921 14.856 -21.136 1.00 89.62 382 HIS A CA 1
ATOM 2884 C C . HIS A 1 382 ? 22.828 15.234 -22.616 1.00 89.62 382 HIS A C 1
ATOM 2886 O O . HIS A 1 382 ? 23.777 15.037 -23.372 1.00 89.62 382 HIS A O 1
ATOM 2892 N N . GLY A 1 383 ? 21.687 15.802 -23.009 1.00 91.00 383 GLY A N 1
ATOM 2893 C CA . GLY A 1 383 ? 21.444 16.257 -24.378 1.00 91.00 383 GLY A CA 1
ATOM 2894 C C . GLY A 1 383 ? 21.045 15.161 -25.369 1.00 91.00 383 GLY A C 1
ATOM 2895 O O . GLY A 1 383 ? 20.791 15.483 -26.527 1.00 91.00 383 GL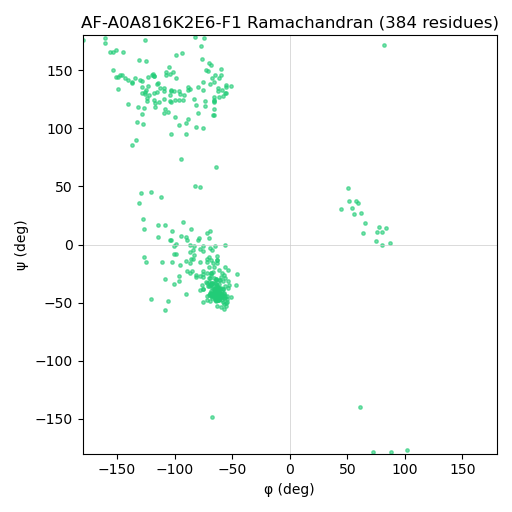Y A O 1
ATOM 2896 N N . ASP A 1 384 ? 20.950 13.892 -24.953 1.00 93.69 384 ASP A N 1
ATOM 2897 C CA . ASP A 1 384 ? 20.364 12.858 -25.807 1.00 93.69 384 ASP A CA 1
ATOM 2898 C C . ASP A 1 384 ? 18.879 13.190 -26.096 1.00 93.69 384 ASP A C 1
ATOM 2900 O O . ASP A 1 384 ? 18.100 13.441 -25.175 1.00 93.69 384 ASP A O 1
ATOM 2904 N N . VAL A 1 385 ? 18.469 13.121 -27.365 1.00 86.88 385 VAL A N 1
ATOM 2905 C CA . VAL A 1 385 ? 17.056 13.177 -27.790 1.00 86.88 385 VAL A CA 1
ATOM 2906 C C . VAL A 1 385 ? 16.488 11.757 -27.776 1.00 86.88 385 VAL A C 1
ATOM 2908 O O . VAL A 1 385 ? 17.159 10.835 -28.246 1.00 86.88 385 VAL A O 1
ATOM 2911 N N . LYS A 1 386 ? 15.299 11.570 -27.192 1.00 75.94 386 LYS A N 1
ATOM 2912 C CA . LYS A 1 386 ? 14.713 10.253 -26.892 1.00 75.94 386 LYS A CA 1
ATOM 2913 C C . LYS A 1 386 ? 13.480 9.938 -27.713 1.00 75.94 386 LYS A C 1
ATOM 2915 O O . LYS A 1 386 ? 12.673 10.870 -27.920 1.00 75.94 386 LYS A O 1
#

Sequence (386 aa):
MAHRSATGSYSFFMELYENVNDHSLDAIISWTNNSNNSFIVWDVPRFCTRILPKSVEFGKNFSEFVSELRHHGFLRIDHLETLMGLGFLTLVGVTEKDSTRDATSKFENPILNKLDAHVSGLLDLVSSEEDFAGKPGKSASSPAAFQDLGEAVATIAKASQSSSVAVALSSHDNESKLSSVSALELDCRYKSESKKPSLSSVDIIGFGTGPELENKLKYAEDVSYGVIFGRELINSPANVLTPAVISDEASKVASTYSDVFSANILNEEQCRELKMGSYLAVASASAKANPPFFIHLVYRPPSGSVRTKHVLIGKGLTFDSDGYNIKAGPGSSINLMKFDMGGSAAILCAAKAIGEIKHPGVEAHFIVAVCENMISGTGMRHGDVK

Organism: Brassica napus (NCBI:txid3708)

InterPro domains:
  IPR000232 Heat shock factor (HSF)-type, DNA-binding [PF00447] (12-116)
  IPR000232 Heat shock factor (HSF)-type, DNA-binding [SM00415] (8-129)
  IPR000819 Peptidase M17, leucyl aminopeptidase, C-terminal [PF00883] (230-385)
  IPR011356 Peptidase M17, leucine aminopeptidase/peptidase B [PR00481] (310-327)
  IPR011356 Peptidase M17, leucine aminopeptidase/peptidase B [PR00481] (334-355)
  IPR011356 Peptidase M17, leucine aminopeptidase/peptidase B [PR00481] (372-386)
  IPR011356 Peptidase M17, leucine aminopeptidase/peptidase B [PTHR11963] (92-385)
  IPR036388 Winged helix-like DNA-binding domain superfamily [G3DSA:1.10.10.10] (5-122)
  IPR036390 Winged helix DNA-binding domain superfamily [SSF46785] (9-81)
  IPR043472 Macro domain-like [G3DSA:3.40.220.10] (136-213)
  IPR043472 Macro domain-like [SSF52949] (92-227)

Secondary structure (DSSP, 8-state):
------TTSHHHHHHHHHHHH-GGGTTTEEESSTTSS-EEES-HHHHHHHTGGG-SSS-SSHHHHHHHHHHTTPPP--TTHHHHHTT-EEEEE--TTTT-B-TTS-BSSHHHHHHHHHTTTHHHHHHHHTT------S--SHHHHHHHHHHHHHHHHHHHT-SEEEEEES--TTTT----PPP-----TT-SS-PPP---EEEEESS--SHHHHHHHHHHHHHHHHHHHHHHHHHS-TTTS-HHHHHHHHHHHHHHTTTTEEEEEE-HHHHHHTT-HHHHHHHTTTTTTS--EEEEEEE--SSS---EEEEEEEEEEEEE--TTS---STT--GGGGGGGGHHHHHHHHHHHHHHHH--TTEEEEEEEEEEEE--STTSPPTT---

Nearest PDB structures (foldseek):
  4ksi-assembly1_A  TM=9.574E-01  e=7.573E-36  Solanum lycopersicum
  5d8n-assembly1_A-2  TM=9.155E-01  e=2.301E-32  Solanum lycopersicum
  6wvv-assembly1_A  TM=8.564E-01  e=7.404E-21  Plasmodium vivax
  7k5k-assembly1_C  TM=8.677E-01  e=1.403E-20  Plasmodium vivax
  6wvv-assembly1_F  TM=6.904E-01  e=1.179E-20  Plasmodium vivax

Foldseek 3Di:
DDADDDDVCPLVVVLVLVQQPPPVCVCQKHAPDPPSPDMDGNNQVCCLVPPQVVDPQCDNHVVSNVVSCVVRVHDDCPPPPVCVVPPAAEAEQAALQQQDADPVQAGPLPVRNVVCVVVVNVVSVVCVVVVPRNYQDPDDDDLVSVQVVLVVQQVVCQVVLPQEHEYEYSDLPPLPHLLRRAQDDDDCVPPPDDDDRNHDYYHYPSNDDDDVVVLSVLLSVLLNVLVVQLCVQLVDALVGNFQVNVLVVLVVLCVVLVLFKDKDKDWPVSCVVVVVVVLCQQQQACCVPGTKIKIKMKGDQNDDAAQEEEEQEFEAACAELVEPVGLPDVPSPNVSRNCRRSRLSNLSSVSSSCSSVSDPNYMYIRIYTHHHRYYDPRHRDPPDDD

Mean predicted aligned error: 13.83 Å